Protein AF-0000000084722680 (afdb_homodimer)

Foldseek 3Di:
DFQQQPWDDFQQDIFRGQEEADADWPLAAAQQADDPVNLCLQLLLLLLPGREYEHHAAELDCQQALFNSTHHQVDLVNQARLLVSQVSSVVSNHAYEYEHFGAALNHQFHDVVVPGHHDDCPDVRGRAGEACDQDHQDNVDPGTHHHDDPVRLVVVLVSLQVSLLSCVSSPHQEYEYECEQQGHLVLQQKLVNHPDDDQSDDDNNNSNVSVLSSLLSNCVNHDLSGAYEYEYACEQLDPSIHHVVSVLVSLLSSVVSGHQEYEYDHHNNHPDHDQPADACSRLQSQQCSCVRSVHAYEYEGNPAALVSQSVSVVVPSHSHYHYHVNCVVPSSRVLVSCVVVVHDDDRPPVCVVVSD/DFQQQPWDDFQQDIFRGQEEADADWPLAAAQQADDPVNLCLQLLLLLLPGREYEHHAAELDCQQALFNSTHHQVDLVNQARLLVSQVSSVVSNHAYEYEHFGAALNHQFHDVVVPGHHDDCPDVRGRAGEACDQDHQDNVDPGTHHHDDPVRLVVVLVSLQVSLLSCVSSPHQEYEYECEQQGHLVLQQKLVNHPDDDQSDDDNNNSNVSVLSSLLSNCVNHDLSGAYEYEYACEQLDPSIHHVVSVLVSLLSSVVSGHQEYEYDHHNNHPDHDQPADACSRLQSQQCSCVRSVHAYEYEGNPAALVSQSVSVVVPSHSHYHYYVNCVVPSSRVLVSCVVVVHDDDRPPVCVVVSD

Structure (mmCIF, N/CA/C/O backbone):
data_AF-0000000084722680-model_v1
#
loop_
_entity.id
_entity.type
_entity.pdbx_description
1 polymer 'Putative FMN oxidoreductase'
#
loop_
_atom_site.group_PDB
_atom_site.id
_atom_site.type_symbol
_atom_site.label_atom_id
_atom_site.label_alt_id
_atom_site.label_comp_id
_atom_site.label_asym_id
_atom_site.label_entity_id
_atom_site.label_seq_id
_atom_site.pdbx_PDB_ins_code
_atom_site.Cartn_x
_atom_site.Cartn_y
_atom_site.Cartn_z
_atom_site.occupancy
_atom_site.B_iso_or_equiv
_atom_site.auth_seq_id
_atom_site.auth_comp_id
_atom_site.auth_asym_id
_atom_site.auth_atom_id
_atom_site.pdbx_PDB_model_num
ATOM 1 N N . MET A 1 1 ? 25.578 -12.172 7.234 1 81.75 1 MET A N 1
ATOM 2 C CA . MET A 1 1 ? 24.594 -11.531 6.371 1 81.75 1 MET A CA 1
ATOM 3 C C . MET A 1 1 ? 23.406 -12.453 6.137 1 81.75 1 MET A C 1
ATOM 5 O O . MET A 1 1 ? 23.578 -13.656 5.934 1 81.75 1 MET A O 1
ATOM 9 N N . SER A 1 2 ? 22.203 -12.031 6.348 1 95.06 2 SER A N 1
ATOM 10 C CA . SER A 1 2 ? 21 -12.836 6.18 1 95.06 2 SER A CA 1
ATOM 11 C C . SER A 1 2 ? 20.875 -13.375 4.754 1 95.06 2 SER A C 1
ATOM 13 O O . SER A 1 2 ? 21.094 -12.641 3.791 1 95.06 2 SER A O 1
ATOM 15 N N . LEU A 1 3 ? 20.75 -14.695 4.645 1 97.75 3 LEU A N 1
ATOM 16 C CA . LEU A 1 3 ? 20.562 -15.289 3.328 1 97.75 3 LEU A CA 1
ATOM 17 C C . LEU A 1 3 ? 19.25 -14.828 2.707 1 97.75 3 LEU A C 1
ATOM 19 O O . LEU A 1 3 ? 19.156 -14.625 1.493 1 97.75 3 LEU A O 1
ATOM 23 N N . LEU A 1 4 ? 18.281 -14.656 3.559 1 98.5 4 LEU A N 1
ATOM 24 C CA . LEU A 1 4 ? 16.984 -14.18 3.123 1 98.5 4 LEU A CA 1
ATOM 25 C C . LEU A 1 4 ? 17.109 -12.859 2.361 1 98.5 4 LEU A C 1
ATOM 27 O O . LEU A 1 4 ? 16.391 -12.625 1.393 1 98.5 4 LEU A O 1
ATOM 31 N N . PHE A 1 5 ? 18.094 -12.039 2.74 1 98.44 5 PHE A N 1
ATOM 32 C CA . PHE A 1 5 ? 18.25 -10.719 2.143 1 98.44 5 PHE A CA 1
ATOM 33 C C . PHE A 1 5 ? 19.453 -10.68 1.224 1 98.44 5 PHE A C 1
ATOM 35 O O . PHE A 1 5 ? 19.938 -9.602 0.871 1 98.44 5 PHE A O 1
ATOM 42 N N . SER A 1 6 ? 19.984 -11.812 0.848 1 98.19 6 SER A N 1
ATOM 43 C CA . SER A 1 6 ? 21.016 -11.891 -0.17 1 98.19 6 SER A CA 1
ATOM 44 C C . SER A 1 6 ? 20.422 -11.992 -1.568 1 98.19 6 SER A C 1
ATOM 46 O O . SER A 1 6 ? 19.328 -12.531 -1.741 1 98.19 6 SER A O 1
ATOM 48 N N . PRO A 1 7 ? 21.094 -11.422 -2.553 1 98.06 7 PRO A N 1
ATOM 49 C CA . PRO A 1 7 ? 20.562 -11.477 -3.918 1 98.06 7 PRO A CA 1
ATOM 50 C C . PRO A 1 7 ? 20.547 -12.898 -4.488 1 98.06 7 PRO A C 1
ATOM 52 O O . PRO A 1 7 ? 21.312 -13.758 -4.035 1 98.06 7 PRO A O 1
ATOM 55 N N . LEU A 1 8 ? 19.672 -13.188 -5.371 1 98.62 8 LEU A N 1
ATOM 56 C CA . LEU A 1 8 ? 19.594 -14.438 -6.125 1 98.62 8 LEU A CA 1
ATOM 57 C C . LEU A 1 8 ? 19.547 -14.164 -7.625 1 98.62 8 LEU A C 1
ATOM 59 O O . LEU A 1 8 ? 18.672 -13.445 -8.102 1 98.62 8 LEU A O 1
ATOM 63 N N . ARG A 1 9 ? 20.453 -14.664 -8.273 1 98.56 9 ARG A N 1
ATOM 64 C CA . ARG A 1 9 ? 20.484 -14.516 -9.727 1 98.56 9 ARG A CA 1
ATOM 65 C C . ARG A 1 9 ? 19.828 -15.719 -10.414 1 98.56 9 ARG A C 1
ATOM 67 O O . ARG A 1 9 ? 20.172 -16.859 -10.117 1 98.56 9 ARG A O 1
ATOM 74 N N . LEU A 1 10 ? 18.875 -15.539 -11.219 1 98.38 10 LEU A N 1
ATOM 75 C CA . LEU A 1 10 ? 18.25 -16.5 -12.109 1 98.38 10 LEU A CA 1
ATOM 76 C C . LEU A 1 10 ? 18.312 -16.031 -13.562 1 98.38 10 LEU A C 1
ATOM 78 O O . LEU A 1 10 ? 17.562 -15.148 -13.969 1 98.38 10 LEU A O 1
ATOM 82 N N . ARG A 1 11 ? 19.141 -16.688 -14.312 1 98 11 ARG A N 1
ATOM 83 C CA . ARG A 1 11 ? 19.484 -16.219 -15.656 1 98 11 ARG A CA 1
ATOM 84 C C . ARG A 1 11 ? 19.906 -14.75 -15.625 1 98 11 ARG A C 1
ATOM 86 O O . ARG A 1 11 ? 20.844 -14.391 -14.922 1 98 11 ARG A O 1
ATOM 93 N N . GLY A 1 12 ? 19.219 -13.906 -16.375 1 98.25 12 GLY A N 1
ATOM 94 C CA . GLY A 1 12 ? 19.578 -12.5 -16.469 1 98.25 12 GLY A CA 1
ATOM 95 C C . GLY A 1 12 ? 18.891 -11.633 -15.438 1 98.25 12 GLY A C 1
ATOM 96 O O . GLY A 1 12 ? 19.062 -10.414 -15.43 1 98.25 12 GLY A O 1
ATOM 97 N N . VAL A 1 13 ? 18.188 -12.211 -14.516 1 98.56 13 VAL A N 1
ATOM 98 C CA . VAL A 1 13 ? 17.438 -11.461 -13.508 1 98.56 13 VAL A CA 1
ATOM 99 C C . VAL A 1 13 ? 18.094 -11.648 -12.141 1 98.56 13 VAL A C 1
ATOM 101 O O . VAL A 1 13 ? 18.422 -12.766 -11.758 1 98.56 13 VAL A O 1
ATOM 104 N N . THR A 1 14 ? 18.312 -10.547 -11.461 1 98.69 14 THR A N 1
ATOM 105 C CA . THR A 1 14 ? 18.797 -10.602 -10.086 1 98.69 14 THR A CA 1
ATOM 106 C C . THR A 1 14 ? 17.734 -10.094 -9.117 1 98.69 14 THR A C 1
ATOM 108 O O . THR A 1 14 ? 17.281 -8.953 -9.234 1 98.69 14 THR A O 1
ATOM 111 N N . LEU A 1 15 ? 17.297 -10.945 -8.266 1 98.69 15 LEU A N 1
ATOM 112 C CA . LEU A 1 15 ? 16.438 -10.539 -7.168 1 98.69 15 LEU A CA 1
ATOM 113 C C . LEU A 1 15 ? 17.234 -9.914 -6.035 1 98.69 15 LEU A C 1
ATOM 115 O O . LEU A 1 15 ? 18.266 -10.453 -5.633 1 98.69 15 LEU A O 1
ATOM 119 N N . LYS A 1 16 ? 16.781 -8.789 -5.465 1 98.31 16 LYS A N 1
ATOM 120 C CA . LYS A 1 16 ? 17.531 -8.086 -4.426 1 98.31 16 LYS A CA 1
ATOM 121 C C . LYS A 1 16 ? 17.5 -8.859 -3.105 1 98.31 16 LYS A C 1
ATOM 123 O O . LYS A 1 16 ? 18.297 -8.602 -2.205 1 98.31 16 LYS A O 1
ATOM 128 N N . ASN A 1 17 ? 16.578 -9.719 -2.982 1 98.69 17 ASN A N 1
ATOM 129 C CA . ASN A 1 17 ? 16.453 -10.648 -1.862 1 98.69 17 ASN A CA 1
ATOM 130 C C . ASN A 1 17 ? 15.633 -11.875 -2.244 1 98.69 17 ASN A C 1
ATOM 132 O O . ASN A 1 17 ? 15.211 -12.016 -3.395 1 98.69 17 ASN A O 1
ATOM 136 N N . ARG A 1 18 ? 15.414 -12.781 -1.353 1 98.88 18 ARG A N 1
ATOM 137 C CA . ARG A 1 18 ? 14.844 -14.094 -1.663 1 98.88 18 ARG A CA 1
ATOM 138 C C . ARG A 1 18 ? 13.414 -14.203 -1.14 1 98.88 18 ARG A C 1
ATOM 140 O O . ARG A 1 18 ? 12.953 -15.297 -0.811 1 98.88 18 ARG A O 1
ATOM 147 N N . ILE A 1 19 ? 12.789 -13.031 -0.988 1 98.88 19 ILE A N 1
ATOM 148 C CA . ILE A 1 19 ? 11.406 -12.922 -0.552 1 98.88 19 ILE A CA 1
ATOM 149 C C . ILE A 1 19 ? 10.5 -12.688 -1.76 1 98.88 19 ILE A C 1
ATOM 151 O O . ILE A 1 19 ? 10.625 -11.664 -2.445 1 98.88 19 ILE A O 1
ATOM 155 N N . VAL A 1 20 ? 9.57 -13.602 -1.979 1 98.94 20 VAL A N 1
ATOM 156 C CA . VAL A 1 20 ? 8.688 -13.531 -3.141 1 98.94 20 VAL A CA 1
ATOM 157 C C . VAL A 1 20 ? 7.238 -13.406 -2.684 1 98.94 20 VAL A C 1
ATOM 159 O O . VAL A 1 20 ? 6.793 -14.148 -1.803 1 98.94 20 VAL A O 1
ATOM 162 N N . VAL A 1 21 ? 6.547 -12.406 -3.232 1 98.88 21 VAL A N 1
ATOM 163 C CA . VAL A 1 21 ? 5.105 -12.328 -3.037 1 98.88 21 VAL A CA 1
ATOM 164 C C . VAL A 1 21 ? 4.41 -13.367 -3.912 1 98.88 21 VAL A C 1
ATOM 166 O O . VAL A 1 21 ? 4.531 -13.336 -5.141 1 98.88 21 VAL A O 1
ATOM 169 N N . SER A 1 22 ? 3.727 -14.289 -3.244 1 98.5 22 SER A N 1
ATOM 170 C CA . SER A 1 22 ? 3.01 -15.344 -3.961 1 98.5 22 SER A CA 1
ATOM 171 C C . SER A 1 22 ? 1.842 -14.773 -4.758 1 98.5 22 SER A C 1
ATOM 173 O O . SER A 1 22 ? 1.263 -13.75 -4.375 1 98.5 22 SER A O 1
ATOM 175 N N . PRO A 1 23 ? 1.562 -15.352 -5.965 1 98.19 23 PRO A N 1
ATOM 176 C CA . PRO A 1 23 ? 0.325 -14.945 -6.637 1 98.19 23 PRO A CA 1
ATOM 177 C C . PRO A 1 23 ? -0.917 -15.188 -5.781 1 98.19 23 PRO A C 1
ATOM 179 O O . PRO A 1 23 ? -1.089 -16.281 -5.227 1 98.19 23 PRO A O 1
ATOM 182 N N . MET A 1 24 ? -1.727 -14.203 -5.586 1 97.12 24 MET A N 1
ATOM 183 C CA . MET A 1 24 ? -2.939 -14.258 -4.773 1 97.12 24 MET A CA 1
ATOM 184 C C . MET A 1 24 ? -4.121 -13.641 -5.52 1 97.12 24 MET A C 1
ATOM 186 O O . MET A 1 24 ? -4.18 -12.43 -5.699 1 97.12 24 MET A O 1
ATOM 190 N N . CYS A 1 25 ? -5 -14.477 -5.883 1 97.5 25 CYS A N 1
ATOM 191 C CA . CYS A 1 25 ? -6.16 -13.953 -6.602 1 97.5 25 CYS A CA 1
ATOM 192 C C . CYS A 1 25 ? -6.895 -12.914 -5.766 1 97.5 25 CYS A C 1
ATOM 194 O O . CYS A 1 25 ? -7.223 -13.156 -4.605 1 97.5 25 CYS A O 1
ATOM 196 N N . GLN A 1 26 ? -7.164 -11.797 -6.375 1 97.62 26 GLN A N 1
ATOM 197 C CA . GLN A 1 26 ? -7.812 -10.688 -5.68 1 97.62 26 GLN A CA 1
ATOM 198 C C . GLN A 1 26 ? -9.281 -10.578 -6.074 1 97.62 26 GLN A C 1
ATOM 200 O O . GLN A 1 26 ? -10.047 -9.867 -5.418 1 97.62 26 GLN A O 1
ATOM 205 N N . TYR A 1 27 ? -9.68 -11.195 -7.191 1 98.12 27 TYR A N 1
ATOM 206 C CA . TYR A 1 27 ? -11.055 -11.18 -7.672 1 98.12 27 TYR A CA 1
ATOM 207 C C . TYR A 1 27 ? -11.578 -9.75 -7.777 1 98.12 27 TYR A C 1
ATOM 209 O O . TYR A 1 27 ? -12.664 -9.445 -7.277 1 98.12 27 TYR A O 1
ATOM 217 N N . SER A 1 28 ? -10.82 -8.906 -8.422 1 98.31 28 SER A N 1
ATOM 218 C CA . SER A 1 28 ? -11.141 -7.48 -8.438 1 98.31 28 SER A CA 1
ATOM 219 C C . SER A 1 28 ? -11.109 -6.93 -9.859 1 98.31 28 SER A C 1
ATOM 221 O O . SER A 1 28 ? -11.078 -5.711 -10.055 1 98.31 28 SER A O 1
ATOM 223 N N . SER A 1 29 ? -11.094 -7.812 -10.867 1 98.25 29 SER A N 1
ATOM 224 C CA . SER A 1 29 ? -10.984 -7.383 -12.258 1 98.25 29 SER A CA 1
ATOM 225 C C . SER A 1 29 ? -12.352 -7.352 -12.93 1 98.25 29 SER A C 1
ATOM 227 O O . SER A 1 29 ? -13.297 -7.996 -12.469 1 98.25 29 SER A O 1
ATOM 229 N N . GLU A 1 30 ? -12.477 -6.527 -13.953 1 97.81 30 GLU A N 1
ATOM 230 C CA . GLU A 1 30 ? -13.539 -6.57 -14.953 1 97.81 30 GLU A CA 1
ATOM 231 C C . GLU A 1 30 ? -12.992 -6.977 -16.312 1 97.81 30 GLU A C 1
ATOM 233 O O . GLU A 1 30 ? -12.133 -6.289 -16.875 1 97.81 30 GLU A O 1
ATOM 238 N N . ASP A 1 31 ? -13.422 -8.086 -16.781 1 97.81 31 ASP A N 1
ATOM 239 C CA . ASP A 1 31 ? -13 -8.602 -18.078 1 97.81 31 ASP A CA 1
ATOM 240 C C . ASP A 1 31 ? -11.484 -8.773 -18.141 1 97.81 31 ASP A C 1
ATOM 242 O O . ASP A 1 31 ? -10.859 -8.469 -19.156 1 97.81 31 ASP A O 1
ATOM 246 N N . GLY A 1 32 ? -10.914 -9.148 -17.031 1 98.5 32 GLY A N 1
ATOM 247 C CA . GLY A 1 32 ? -9.508 -9.508 -16.984 1 98.5 32 GLY A CA 1
ATOM 248 C C . GLY A 1 32 ? -8.586 -8.32 -16.812 1 98.5 32 GLY A C 1
ATOM 249 O O . GLY A 1 32 ? -7.363 -8.477 -16.734 1 98.5 32 GLY A O 1
ATOM 250 N N . PHE A 1 33 ? -9.125 -7.074 -16.672 1 98.81 33 PHE A N 1
ATOM 251 C CA . PHE A 1 33 ? -8.289 -5.879 -16.641 1 98.81 33 PHE A CA 1
ATOM 252 C C . PHE A 1 33 ? -7.766 -5.621 -15.234 1 98.81 33 PHE A C 1
ATOM 254 O O . PHE A 1 33 ? -8.5 -5.789 -14.258 1 98.81 33 PHE A O 1
ATOM 261 N N . ALA A 1 34 ? -6.465 -5.27 -15.203 1 98.69 34 ALA A N 1
ATOM 262 C CA . ALA A 1 34 ? -5.938 -4.699 -13.969 1 98.69 34 ALA A CA 1
ATOM 263 C C . ALA A 1 34 ? -6.48 -3.293 -13.734 1 98.69 34 ALA A C 1
ATOM 265 O O . ALA A 1 34 ? -6.82 -2.586 -14.68 1 98.69 34 ALA A O 1
ATOM 266 N N . ASN A 1 35 ? -6.598 -2.891 -12.469 1 98.31 35 ASN A N 1
ATOM 267 C CA . ASN A 1 35 ? -7.145 -1.582 -12.125 1 98.31 35 ASN A CA 1
ATOM 268 C C . ASN A 1 35 ? -6.434 -0.978 -10.922 1 98.31 35 ASN A C 1
ATOM 270 O O . ASN A 1 35 ? -5.328 -1.391 -10.57 1 98.31 35 ASN A O 1
ATOM 274 N N . ASP A 1 36 ? -7.027 0.02 -10.266 1 98.44 36 ASP A N 1
ATOM 275 C CA . ASP A 1 36 ? -6.414 0.79 -9.188 1 98.44 36 ASP A CA 1
ATOM 276 C C . ASP A 1 36 ? -6.18 -0.082 -7.957 1 98.44 36 ASP A C 1
ATOM 278 O O . ASP A 1 36 ? -5.207 0.116 -7.227 1 98.44 36 ASP A O 1
ATOM 282 N N . TRP A 1 37 ? -7.066 -1.07 -7.734 1 98.62 37 TRP A N 1
ATOM 283 C CA . TRP A 1 37 ? -6.852 -1.997 -6.629 1 98.62 37 TRP A CA 1
ATOM 284 C C . TRP A 1 37 ? -5.523 -2.73 -6.789 1 98.62 37 TRP A C 1
ATOM 286 O O . TRP A 1 37 ? -4.719 -2.785 -5.852 1 98.62 37 TRP A O 1
ATOM 296 N N . HIS A 1 38 ? -5.348 -3.217 -8 1 98.81 38 HIS A N 1
ATOM 297 C CA . HIS A 1 38 ? -4.129 -3.977 -8.258 1 98.81 38 HIS A CA 1
ATOM 298 C C . HIS A 1 38 ? -2.891 -3.104 -8.086 1 98.81 38 HIS A C 1
ATOM 300 O O . HIS A 1 38 ? -1.877 -3.553 -7.551 1 98.81 38 HIS A O 1
ATOM 306 N N . PHE A 1 39 ? -3.006 -1.867 -8.555 1 98.69 39 PHE A N 1
ATOM 307 C CA . PHE A 1 39 ? -1.883 -0.94 -8.484 1 98.69 39 PHE A CA 1
ATOM 308 C C . PHE A 1 39 ? -1.447 -0.728 -7.039 1 98.69 39 PHE A C 1
ATOM 310 O O . PHE A 1 39 ? -0.262 -0.843 -6.719 1 98.69 39 PHE A O 1
ATOM 317 N N . VAL A 1 40 ? -2.393 -0.468 -6.129 1 98.81 40 VAL A N 1
ATOM 318 C CA . VAL A 1 40 ? -2.088 -0.205 -4.723 1 98.81 40 VAL A CA 1
ATOM 319 C C . VAL A 1 40 ? -1.641 -1.495 -4.043 1 98.81 40 VAL A C 1
ATOM 321 O O . VAL A 1 40 ? -0.644 -1.507 -3.316 1 98.81 40 VAL A O 1
ATOM 324 N N . HIS A 1 41 ? -2.381 -2.592 -4.297 1 98.69 41 HIS A N 1
ATOM 325 C CA . HIS A 1 41 ? -2.111 -3.893 -3.699 1 98.69 41 HIS A CA 1
ATOM 326 C C . HIS A 1 41 ? -0.681 -4.344 -3.979 1 98.69 41 HIS A C 1
ATOM 328 O O . HIS A 1 41 ? 0.068 -4.66 -3.053 1 98.69 41 HIS A O 1
ATOM 334 N N . LEU A 1 42 ? -0.294 -4.305 -5.211 1 98.88 42 LEU A N 1
ATOM 335 C CA . LEU A 1 42 ? 1.021 -4.785 -5.625 1 98.88 42 LEU A CA 1
ATOM 336 C C . LEU A 1 42 ? 2.096 -3.742 -5.336 1 98.88 42 LEU A C 1
ATOM 338 O O . LEU A 1 42 ? 3.189 -4.082 -4.883 1 98.88 42 LEU A O 1
ATOM 342 N N . GLY A 1 43 ? 1.785 -2.514 -5.586 1 98.81 43 GLY A N 1
ATOM 343 C CA . GLY A 1 43 ? 2.746 -1.448 -5.348 1 98.81 43 GLY A CA 1
ATOM 344 C C . GLY A 1 43 ? 3.207 -1.37 -3.906 1 98.81 43 GLY A C 1
ATOM 345 O O . GLY A 1 43 ? 4.383 -1.121 -3.639 1 98.81 43 GLY A O 1
ATOM 346 N N . SER A 1 44 ? 2.277 -1.535 -2.99 1 98.75 44 SER A N 1
ATOM 347 C CA . SER A 1 44 ? 2.602 -1.453 -1.57 1 98.75 44 SER A CA 1
ATOM 348 C C . SER A 1 44 ? 3.627 -2.512 -1.177 1 98.75 44 SER A C 1
ATOM 350 O O . SER A 1 44 ? 4.504 -2.256 -0.346 1 98.75 44 SER A O 1
ATOM 352 N N . ARG A 1 45 ? 3.549 -3.678 -1.739 1 98.81 45 ARG A N 1
ATOM 353 C CA . ARG A 1 45 ? 4.473 -4.758 -1.412 1 98.81 45 ARG A CA 1
ATOM 354 C C . ARG A 1 45 ? 5.844 -4.516 -2.029 1 98.81 45 ARG A C 1
ATOM 356 O O . ARG A 1 45 ? 6.867 -4.902 -1.459 1 98.81 45 ARG A O 1
ATOM 363 N N . ALA A 1 46 ? 5.855 -3.836 -3.193 1 98.81 46 ALA A N 1
ATOM 364 C CA . ALA A 1 46 ? 7.133 -3.414 -3.766 1 98.81 46 ALA A CA 1
ATOM 365 C C . ALA A 1 46 ? 7.82 -2.383 -2.875 1 98.81 46 ALA A C 1
ATOM 367 O O . ALA A 1 46 ? 9.008 -2.502 -2.58 1 98.81 46 ALA A O 1
ATOM 368 N N . VAL A 1 47 ? 7.039 -1.408 -2.395 1 98.62 47 VAL A N 1
ATOM 369 C CA . VAL A 1 47 ? 7.547 -0.396 -1.474 1 98.62 47 VAL A CA 1
ATOM 370 C C . VAL A 1 47 ? 8.055 -1.064 -0.199 1 98.62 47 VAL A C 1
ATOM 372 O O . VAL A 1 47 ? 9.062 -0.633 0.377 1 98.62 47 VAL A O 1
ATOM 375 N N . GLY A 1 48 ? 7.418 -2.139 0.179 1 98.25 48 GLY A N 1
ATOM 376 C CA . GLY A 1 48 ? 7.758 -2.863 1.394 1 98.25 48 GLY A CA 1
ATOM 377 C C . GLY A 1 48 ? 9.039 -3.672 1.268 1 98.25 48 GLY A C 1
ATOM 378 O O . GLY A 1 48 ? 9.531 -4.211 2.256 1 98.25 48 GLY A O 1
ATOM 379 N N . GLY A 1 49 ? 9.516 -3.898 0.009 1 98.31 49 GLY A N 1
ATOM 380 C CA . GLY A 1 49 ? 10.867 -4.422 -0.102 1 98.31 49 GLY A CA 1
ATOM 381 C C . GLY A 1 49 ? 10.914 -5.82 -0.684 1 98.31 49 GLY A C 1
ATOM 382 O O . GLY A 1 49 ? 11.977 -6.445 -0.72 1 98.31 49 GLY A O 1
ATOM 383 N N . ALA A 1 50 ? 9.844 -6.344 -1.178 1 98.69 50 ALA A N 1
ATOM 384 C CA . ALA A 1 50 ? 9.852 -7.68 -1.765 1 98.69 50 ALA A CA 1
ATOM 385 C C . ALA A 1 50 ? 10.812 -7.758 -2.949 1 98.69 50 ALA A C 1
ATOM 387 O O . ALA A 1 50 ? 10.938 -6.797 -3.711 1 98.69 50 ALA A O 1
ATOM 388 N N . GLY A 1 51 ? 11.484 -8.922 -3.08 1 98.75 51 GLY A N 1
ATOM 389 C CA . GLY A 1 51 ? 12.398 -9.094 -4.195 1 98.75 51 GLY A CA 1
ATOM 390 C C . GLY A 1 51 ? 11.695 -9.391 -5.508 1 98.75 51 GLY A C 1
ATOM 391 O O . GLY A 1 51 ? 12.07 -8.844 -6.551 1 98.75 51 GLY A O 1
ATOM 392 N N . LEU A 1 52 ? 10.711 -10.227 -5.43 1 98.94 52 LEU A N 1
ATOM 393 C CA . LEU A 1 52 ? 9.898 -10.641 -6.57 1 98.94 52 LEU A CA 1
ATOM 394 C C . LEU A 1 52 ? 8.414 -10.609 -6.223 1 98.94 52 LEU A C 1
ATOM 396 O O . LEU A 1 52 ? 8.023 -11.055 -5.141 1 98.94 52 LEU A O 1
ATOM 400 N N . ILE A 1 53 ? 7.672 -10 -7.066 1 98.94 53 ILE A N 1
ATOM 401 C CA . ILE A 1 53 ? 6.223 -9.992 -6.914 1 98.94 53 ILE A CA 1
ATOM 402 C C . ILE A 1 53 ? 5.57 -10.688 -8.109 1 98.94 53 ILE A C 1
ATOM 404 O O . ILE A 1 53 ? 5.645 -10.203 -9.234 1 98.94 53 ILE A O 1
ATOM 408 N N . ILE A 1 54 ? 4.945 -11.82 -7.812 1 98.94 54 ILE A N 1
ATOM 409 C CA . ILE A 1 54 ? 4.25 -12.539 -8.875 1 98.94 54 ILE A CA 1
ATOM 410 C C . ILE A 1 54 ? 2.764 -12.18 -8.844 1 98.94 54 ILE A C 1
ATOM 412 O O . ILE A 1 54 ? 2.064 -12.484 -7.875 1 98.94 54 ILE A O 1
ATOM 416 N N . LEU A 1 55 ? 2.322 -11.492 -9.898 1 98.69 55 LEU A N 1
ATOM 417 C CA . LEU A 1 55 ? 0.902 -11.172 -10 1 98.69 55 LEU A CA 1
ATOM 418 C C . LEU A 1 55 ? 0.059 -12.445 -10 1 98.69 55 LEU A C 1
ATOM 420 O O . LEU A 1 55 ? 0.519 -13.5 -10.453 1 98.69 55 LEU A O 1
ATOM 424 N N . GLU A 1 56 ? -1.118 -12.328 -9.539 1 97.88 56 GLU A N 1
ATOM 425 C CA . GLU A 1 56 ? -2.078 -13.406 -9.32 1 97.88 56 GLU A CA 1
ATOM 426 C C . GLU A 1 56 ? -2.326 -14.195 -10.609 1 97.88 56 GLU A C 1
ATOM 428 O O . GLU A 1 56 ? -1.854 -13.805 -11.68 1 97.88 56 GLU A O 1
ATOM 433 N N . ALA A 1 57 ? -2.961 -15.375 -10.375 1 98.44 57 ALA A N 1
ATOM 434 C CA . ALA A 1 57 ? -3.309 -16.219 -11.508 1 98.44 57 ALA A CA 1
ATOM 435 C C . ALA A 1 57 ? -4.023 -15.43 -12.594 1 98.44 57 ALA A C 1
ATOM 437 O O . ALA A 1 57 ? -5.191 -15.07 -12.445 1 98.44 57 ALA A O 1
ATOM 438 N N . SER A 1 58 ? -3.307 -15.188 -13.656 1 98.88 58 SER A N 1
ATOM 439 C CA . SER A 1 58 ? -3.836 -14.453 -14.797 1 98.88 58 SER A CA 1
ATOM 440 C C . SER A 1 58 ? -4.238 -15.398 -15.922 1 98.88 58 SER A C 1
ATOM 442 O O . SER A 1 58 ? -3.396 -16.109 -16.484 1 98.88 58 SER A O 1
ATOM 444 N N . ALA A 1 59 ? -5.473 -15.352 -16.234 1 98.94 59 ALA A N 1
ATOM 445 C CA . ALA A 1 59 ? -6.027 -16.328 -17.188 1 98.94 59 ALA A CA 1
ATOM 446 C C . ALA A 1 59 ? -5.488 -16.094 -18.594 1 98.94 59 ALA A C 1
ATOM 448 O O . ALA A 1 59 ? -5.469 -14.953 -19.062 1 98.94 59 ALA A O 1
ATOM 449 N N . VAL A 1 60 ? -5.125 -17.109 -19.281 1 98.94 60 VAL A N 1
ATOM 450 C CA . VAL A 1 60 ? -4.578 -17 -20.625 1 98.94 60 VAL A CA 1
ATOM 451 C C . VAL A 1 60 ? -5.711 -17.062 -21.656 1 98.94 60 VAL A C 1
ATOM 453 O O . VAL A 1 60 ? -5.508 -16.734 -22.828 1 98.94 60 VAL A O 1
ATOM 456 N N . GLU A 1 61 ? -6.84 -17.484 -21.219 1 98.81 61 GLU A N 1
ATOM 457 C CA . GLU A 1 61 ? -8.109 -17.422 -21.938 1 98.81 61 GLU A CA 1
ATOM 458 C C . GLU A 1 61 ? -9.227 -16.891 -21.047 1 98.81 61 GLU A C 1
ATOM 460 O O . GLU A 1 61 ? -9.203 -17.094 -19.828 1 98.81 61 GLU A O 1
ATOM 465 N N . ALA A 1 62 ? -10.219 -16.281 -21.703 1 98.5 62 ALA A N 1
ATOM 466 C CA . ALA A 1 62 ? -11.344 -15.773 -20.922 1 98.5 62 ALA A CA 1
ATOM 467 C C . ALA A 1 62 ? -12.023 -16.891 -20.141 1 98.5 62 ALA A C 1
ATOM 469 O O . ALA A 1 62 ? -12.359 -16.719 -18.969 1 98.5 62 ALA A O 1
ATOM 470 N N . ILE A 1 63 ? -12.164 -18.016 -20.719 1 98.19 63 ILE A N 1
ATOM 471 C CA . ILE A 1 63 ? -12.906 -19.109 -20.094 1 98.19 63 ILE A CA 1
ATOM 472 C C . ILE A 1 63 ? -12.023 -19.797 -19.047 1 98.19 63 ILE A C 1
ATOM 474 O O . ILE A 1 63 ? -12.484 -20.672 -18.312 1 98.19 63 ILE A O 1
ATOM 478 N N . GLY A 1 64 ? -10.695 -19.469 -19 1 98.62 64 GLY A N 1
ATOM 479 C CA . GLY A 1 64 ? -9.766 -20.062 -18.047 1 98.62 64 GLY A CA 1
ATOM 480 C C . GLY A 1 64 ? -9.773 -19.391 -16.688 1 98.62 64 GLY A C 1
ATOM 481 O O . GLY A 1 64 ? -9.047 -19.781 -15.789 1 98.62 64 GLY A O 1
ATOM 482 N N . ARG A 1 65 ? -10.594 -18.359 -16.547 1 98.62 65 ARG A N 1
ATOM 483 C CA . ARG A 1 65 ? -10.719 -17.656 -15.281 1 98.62 65 ARG A CA 1
ATOM 484 C C . ARG A 1 65 ? -11.438 -18.516 -14.242 1 98.62 65 ARG A C 1
ATOM 486 O O . ARG A 1 65 ? -12.383 -19.234 -14.57 1 98.62 65 ARG A O 1
ATOM 493 N N . ILE A 1 66 ? -10.977 -18.406 -12.984 1 98.31 66 ILE A N 1
ATOM 494 C CA . ILE A 1 66 ? -11.672 -19.062 -11.883 1 98.31 66 ILE A CA 1
ATOM 495 C C . ILE A 1 66 ? -13.055 -18.422 -11.695 1 98.31 66 ILE A C 1
ATOM 497 O O . ILE A 1 66 ? -14.062 -19.141 -11.617 1 98.31 66 ILE A O 1
ATOM 501 N N . THR A 1 67 ? -13.078 -17.109 -11.578 1 98.12 67 THR A N 1
ATOM 502 C CA . THR A 1 67 ? -14.273 -16.281 -11.461 1 98.12 67 THR A CA 1
ATOM 503 C C . THR A 1 67 ? -14.297 -15.203 -12.531 1 98.12 67 THR A C 1
ATOM 505 O O . THR A 1 67 ? -13.266 -14.883 -13.125 1 98.12 67 THR A O 1
ATOM 508 N N . PRO A 1 68 ? -15.469 -14.586 -12.773 1 97.75 68 PRO A N 1
ATOM 509 C CA . PRO A 1 68 ? -15.523 -13.492 -13.742 1 97.75 68 PRO A CA 1
ATOM 510 C C . PRO A 1 68 ? -14.672 -12.289 -13.328 1 97.75 68 PRO A C 1
ATOM 512 O O . PRO A 1 68 ? -14.43 -11.391 -14.133 1 97.75 68 PRO A O 1
ATOM 515 N N . GLN A 1 69 ? -14.18 -12.312 -12.117 1 98.25 69 GLN A N 1
ATOM 516 C CA . GLN A 1 69 ? -13.477 -11.148 -11.594 1 98.25 69 GLN A CA 1
ATOM 517 C C . GLN A 1 69 ? -11.969 -11.391 -11.539 1 98.25 69 GLN A C 1
ATOM 519 O O . GLN A 1 69 ? -11.234 -10.648 -10.891 1 98.25 69 GLN A O 1
ATOM 524 N N . ASP A 1 70 ? -11.523 -12.438 -12.242 1 98.56 70 ASP A N 1
ATOM 525 C CA . ASP A 1 70 ? -10.094 -12.766 -12.25 1 98.56 70 ASP A CA 1
ATOM 526 C C . ASP A 1 70 ? -9.336 -11.891 -13.242 1 98.56 70 ASP A C 1
ATOM 528 O O . ASP A 1 70 ? -9.898 -11.453 -14.25 1 98.56 70 ASP A O 1
ATOM 532 N N . LEU A 1 71 ? -8.102 -11.672 -12.906 1 98.75 71 LEU A N 1
ATOM 533 C CA . LEU A 1 71 ? -7.172 -11.047 -13.836 1 98.75 71 LEU A CA 1
ATOM 534 C C . LEU A 1 71 ? -6.969 -11.914 -15.07 1 98.75 71 LEU A C 1
ATOM 536 O O . LEU A 1 71 ? -7.016 -13.141 -14.984 1 98.75 71 LEU A O 1
ATOM 540 N N . GLY A 1 72 ? -6.805 -11.25 -16.219 1 98.75 72 GLY A N 1
ATOM 541 C CA . GLY A 1 72 ? -6.516 -11.938 -17.469 1 98.75 72 GLY A CA 1
ATOM 542 C C . GLY A 1 72 ? -5.336 -11.352 -18.219 1 98.75 72 GLY A C 1
ATOM 543 O O . GLY A 1 72 ? -4.922 -10.227 -17.953 1 98.75 72 GLY A O 1
ATOM 544 N N . ILE A 1 73 ? -4.812 -12.102 -19.078 1 98.88 73 ILE A N 1
ATOM 545 C CA . ILE A 1 73 ? -3.771 -11.68 -20 1 98.88 73 ILE A CA 1
ATOM 546 C C . ILE A 1 73 ? -3.992 -12.352 -21.359 1 98.88 73 ILE A C 1
ATOM 548 O O . ILE A 1 73 ? -3.051 -12.867 -21.969 1 98.88 73 ILE A O 1
ATOM 552 N N . TYR A 1 74 ? -5.227 -12.312 -21.828 1 98.75 74 TYR A N 1
ATOM 553 C CA . TYR A 1 74 ? -5.625 -13.008 -23.047 1 98.75 74 TYR A CA 1
ATOM 554 C C . TYR A 1 74 ? -5.996 -12.016 -24.141 1 98.75 74 TYR A C 1
ATOM 556 O O . TYR A 1 74 ? -6.328 -12.414 -25.266 1 98.75 74 TYR A O 1
ATOM 564 N N . LYS A 1 75 ? -5.934 -10.742 -23.844 1 98.31 75 LYS A N 1
ATOM 565 C CA . LYS A 1 75 ? -6.137 -9.664 -24.812 1 98.31 75 LYS A CA 1
ATOM 566 C C . LYS A 1 75 ? -4.938 -8.727 -24.844 1 98.31 75 LYS A C 1
ATOM 568 O O . LYS A 1 75 ? -4.316 -8.461 -23.812 1 98.31 75 LYS A O 1
ATOM 573 N N . ASP A 1 76 ? -4.75 -8.188 -26.062 1 98.75 76 ASP A N 1
ATOM 574 C CA . ASP A 1 76 ? -3.678 -7.199 -26.156 1 98.75 76 ASP A CA 1
ATOM 575 C C . ASP A 1 76 ? -3.955 -5.992 -25.266 1 98.75 76 ASP A C 1
ATOM 577 O O . ASP A 1 76 ? -3.027 -5.391 -24.734 1 98.75 76 ASP A O 1
ATOM 581 N N . GLU A 1 77 ? -5.227 -5.703 -25.109 1 98.75 77 GLU A N 1
ATOM 582 C CA . GLU A 1 77 ? -5.645 -4.543 -24.328 1 98.75 77 GLU A CA 1
ATOM 583 C C . GLU A 1 77 ? -5.301 -4.719 -22.844 1 98.75 77 GLU A C 1
ATOM 585 O O . GLU A 1 77 ? -5.289 -3.746 -22.094 1 98.75 77 GLU A O 1
ATOM 590 N N . HIS A 1 78 ? -5.047 -5.922 -22.391 1 98.81 78 HIS A N 1
ATOM 591 C CA . HIS A 1 78 ? -4.68 -6.176 -21 1 98.81 78 HIS A CA 1
ATOM 592 C C . HIS A 1 78 ? -3.271 -5.672 -20.703 1 98.81 78 HIS A C 1
ATOM 594 O O . HIS A 1 78 ? -2.904 -5.496 -19.547 1 98.81 78 HIS A O 1
ATOM 600 N N . VAL A 1 79 ? -2.469 -5.371 -21.703 1 98.88 79 VAL A N 1
ATOM 601 C CA . VAL A 1 79 ? -1.038 -5.121 -21.562 1 98.88 79 VAL A CA 1
ATOM 602 C C . VAL A 1 79 ? -0.815 -3.764 -20.891 1 98.88 79 VAL A C 1
ATOM 604 O O . VAL A 1 79 ? -0.06 -3.656 -19.922 1 98.88 79 VAL A O 1
ATOM 607 N N . GLU A 1 80 ? -1.47 -2.773 -21.312 1 98.69 80 GLU A N 1
ATOM 608 C CA . GLU A 1 80 ? -1.164 -1.405 -20.906 1 98.69 80 GLU A CA 1
ATOM 609 C C . GLU A 1 80 ? -1.401 -1.207 -19.406 1 98.69 80 GLU A C 1
ATOM 611 O O . GLU A 1 80 ? -0.531 -0.701 -18.688 1 98.69 80 GLU A O 1
ATOM 616 N N . PRO A 1 81 ? -2.586 -1.642 -18.875 1 98.56 81 PRO A N 1
ATOM 617 C CA . PRO A 1 81 ? -2.771 -1.484 -17.422 1 98.56 81 PRO A CA 1
ATOM 618 C C . PRO A 1 81 ? -1.743 -2.264 -16.609 1 98.56 81 PRO A C 1
ATOM 620 O O . PRO A 1 81 ? -1.307 -1.799 -15.555 1 98.56 81 PRO A O 1
ATOM 623 N N . LEU A 1 82 ? -1.336 -3.379 -17.109 1 98.88 82 LEU A N 1
ATOM 624 C CA . LEU A 1 82 ? -0.318 -4.176 -16.438 1 98.88 82 LEU A CA 1
ATOM 625 C C . LEU A 1 82 ? 1.043 -3.49 -16.5 1 98.88 82 LEU A C 1
ATOM 627 O O . LEU A 1 82 ? 1.799 -3.502 -15.523 1 98.88 82 LEU A O 1
ATOM 631 N N . ALA A 1 83 ? 1.347 -2.875 -17.625 1 98.94 83 ALA A N 1
ATOM 632 C CA . ALA A 1 83 ? 2.633 -2.213 -17.844 1 98.94 83 ALA A CA 1
ATOM 633 C C . ALA A 1 83 ? 2.842 -1.094 -16.828 1 98.94 83 ALA A C 1
ATOM 635 O O . ALA A 1 83 ? 3.955 -0.887 -16.344 1 98.94 83 ALA A O 1
ATOM 636 N N . ARG A 1 84 ? 1.81 -0.369 -16.516 1 98.56 84 ARG A N 1
ATOM 637 C CA . ARG A 1 84 ? 1.895 0.702 -15.523 1 98.56 84 ARG A CA 1
ATOM 638 C C . ARG A 1 84 ? 2.281 0.155 -14.156 1 98.56 84 ARG A C 1
ATOM 640 O O . ARG A 1 84 ? 3.146 0.715 -13.477 1 98.56 84 ARG A O 1
ATOM 647 N N . ILE A 1 85 ? 1.636 -0.919 -13.797 1 98.88 85 ILE A N 1
ATOM 648 C CA . ILE A 1 85 ? 1.925 -1.551 -12.508 1 98.88 85 ILE A CA 1
ATOM 649 C C . ILE A 1 85 ? 3.365 -2.057 -12.5 1 98.88 85 ILE A C 1
ATOM 651 O O . ILE A 1 85 ? 4.113 -1.792 -11.555 1 98.88 85 ILE A O 1
ATOM 655 N N . VAL A 1 86 ? 3.764 -2.705 -13.562 1 98.94 86 VAL A N 1
ATOM 656 C CA . VAL A 1 86 ? 5.09 -3.309 -13.68 1 98.94 86 VAL A CA 1
ATOM 657 C C . VAL A 1 86 ? 6.16 -2.225 -13.578 1 98.94 86 VAL A C 1
ATOM 659 O O . VAL A 1 86 ? 7.156 -2.393 -12.867 1 98.94 86 VAL A O 1
ATOM 662 N N . LYS A 1 87 ? 5.965 -1.147 -14.273 1 98.88 87 LYS A N 1
ATOM 663 C CA . LYS A 1 87 ? 6.906 -0.033 -14.219 1 98.88 87 LYS A CA 1
ATOM 664 C C . LYS A 1 87 ? 7.117 0.447 -12.789 1 98.88 87 LYS A C 1
ATOM 666 O O . LYS A 1 87 ? 8.258 0.642 -12.359 1 98.88 87 LYS A O 1
ATOM 671 N N . PHE A 1 88 ? 6.059 0.625 -12.047 1 98.81 88 PHE A N 1
ATOM 672 C CA . PHE A 1 88 ? 6.156 1.093 -10.672 1 98.81 88 PHE A CA 1
ATOM 673 C C . PHE A 1 88 ? 6.895 0.081 -9.805 1 98.81 88 PHE A C 1
ATOM 675 O O . PHE A 1 88 ? 7.727 0.456 -8.977 1 98.81 88 PHE A O 1
ATOM 682 N N . LEU A 1 89 ? 6.562 -1.222 -9.953 1 98.94 89 LEU A N 1
ATOM 683 C CA . LEU A 1 89 ? 7.234 -2.256 -9.172 1 98.94 89 LEU A CA 1
ATOM 684 C C . LEU A 1 89 ? 8.742 -2.207 -9.391 1 98.94 89 LEU A C 1
ATOM 686 O O . LEU A 1 89 ? 9.516 -2.246 -8.43 1 98.94 89 LEU A O 1
ATOM 690 N N . HIS A 1 90 ? 9.141 -2.064 -10.641 1 98.81 90 HIS A N 1
ATOM 691 C CA . HIS A 1 90 ? 10.562 -2.021 -10.969 1 98.81 90 HIS A CA 1
ATOM 692 C C . HIS A 1 90 ? 11.227 -0.774 -10.398 1 98.81 90 HIS A C 1
ATOM 694 O O . HIS A 1 90 ? 12.367 -0.83 -9.93 1 98.81 90 HIS A O 1
ATOM 700 N N . GLU A 1 91 ? 10.523 0.326 -10.422 1 98.19 91 GLU A N 1
ATOM 701 C CA . GLU A 1 91 ? 11.047 1.576 -9.883 1 98.19 91 GLU A CA 1
ATOM 702 C C . GLU A 1 91 ? 11.328 1.456 -8.383 1 98.19 91 GLU A C 1
ATOM 704 O O . GLU A 1 91 ? 12.18 2.162 -7.852 1 98.19 91 GLU A O 1
ATOM 709 N N . GLN A 1 92 ? 10.57 0.556 -7.73 1 98.06 92 GLN A N 1
ATOM 710 C CA . GLN A 1 92 ? 10.773 0.35 -6.301 1 98.06 92 GLN A CA 1
ATOM 711 C C . GLN A 1 92 ? 11.805 -0.747 -6.043 1 98.06 92 GLN A C 1
ATOM 713 O O . GLN A 1 92 ? 12.031 -1.139 -4.898 1 98.06 92 GLN A O 1
ATOM 718 N N . GLY A 1 93 ? 12.406 -1.354 -7.074 1 97.94 93 GLY A N 1
ATOM 719 C CA . GLY A 1 93 ? 13.469 -2.332 -6.93 1 97.94 93 GLY A CA 1
ATOM 720 C C . GLY A 1 93 ? 12.969 -3.764 -6.926 1 97.94 93 GLY A C 1
ATOM 721 O O . GLY A 1 93 ? 13.758 -4.703 -6.797 1 97.94 93 GLY A O 1
ATOM 722 N N . ALA A 1 94 ? 11.703 -3.979 -7.02 1 98.69 94 ALA A N 1
ATOM 723 C CA . ALA A 1 94 ? 11.164 -5.332 -7.105 1 98.69 94 ALA A CA 1
ATOM 724 C C . ALA A 1 94 ? 11.133 -5.82 -8.555 1 98.69 94 ALA A C 1
ATOM 726 O O . ALA A 1 94 ? 10.914 -5.035 -9.477 1 98.69 94 ALA A O 1
ATOM 727 N N . VAL A 1 95 ? 11.367 -7.098 -8.742 1 98.88 95 VAL A N 1
ATOM 728 C CA . VAL A 1 95 ? 11.133 -7.723 -10.039 1 98.88 95 VAL A CA 1
ATOM 729 C C . VAL A 1 95 ? 9.664 -8.117 -10.164 1 98.88 95 VAL A C 1
ATOM 731 O O . VAL A 1 95 ? 9.07 -8.641 -9.227 1 98.88 95 VAL A O 1
ATOM 734 N N . ALA A 1 96 ? 9.094 -7.777 -11.281 1 98.94 96 ALA A N 1
ATOM 735 C CA . ALA A 1 96 ? 7.695 -8.125 -11.531 1 98.94 96 ALA A CA 1
ATOM 736 C C . ALA A 1 96 ? 7.586 -9.453 -12.281 1 98.94 96 ALA A C 1
ATOM 738 O O . ALA A 1 96 ? 8.234 -9.641 -13.312 1 98.94 96 ALA A O 1
ATOM 739 N N . GLY A 1 97 ? 6.812 -10.375 -11.734 1 98.94 97 GLY A N 1
ATOM 740 C CA . GLY A 1 97 ? 6.422 -11.602 -12.406 1 98.94 97 GLY A CA 1
ATOM 741 C C . GLY A 1 97 ? 4.918 -11.758 -12.539 1 98.94 97 GLY A C 1
ATOM 742 O O . GLY A 1 97 ? 4.156 -10.992 -11.945 1 98.94 97 GLY A O 1
ATOM 743 N N . ILE A 1 98 ? 4.523 -12.719 -13.32 1 98.94 98 ILE A N 1
ATOM 744 C CA . ILE A 1 98 ? 3.1 -12.969 -13.516 1 98.94 98 ILE A CA 1
ATOM 745 C C . ILE A 1 98 ? 2.857 -14.477 -13.633 1 98.94 98 ILE A C 1
ATOM 747 O O . ILE A 1 98 ? 3.643 -15.188 -14.266 1 98.94 98 ILE A O 1
ATOM 751 N N . GLN A 1 99 ? 1.833 -14.883 -12.992 1 98.94 99 GLN A N 1
ATOM 752 C CA . GLN A 1 99 ? 1.456 -16.297 -13.102 1 98.94 99 GLN A CA 1
ATOM 753 C C . GLN A 1 99 ? 0.457 -16.516 -14.234 1 98.94 99 GLN A C 1
ATOM 755 O O . GLN A 1 99 ? -0.636 -15.938 -14.219 1 98.94 99 GLN A O 1
ATOM 760 N N . LEU A 1 100 ? 0.824 -17.266 -15.242 1 98.94 100 LEU A N 1
ATOM 761 C CA . LEU A 1 100 ? -0.051 -17.672 -16.344 1 98.94 100 LEU A CA 1
ATOM 762 C C . LEU A 1 100 ? -0.877 -18.891 -15.961 1 98.94 100 LEU A C 1
ATOM 764 O O . LEU A 1 100 ? -0.324 -19.938 -15.586 1 98.94 100 LEU A O 1
ATOM 768 N N . ALA A 1 101 ? -2.199 -18.734 -16.094 1 98.88 101 ALA A N 1
ATOM 769 C CA . ALA A 1 101 ? -3.025 -19.766 -15.477 1 98.88 101 ALA A CA 1
ATOM 770 C C . ALA A 1 101 ? -4.254 -20.078 -16.328 1 98.88 101 ALA A C 1
ATOM 772 O O . ALA A 1 101 ? -4.66 -19.266 -17.156 1 98.88 101 ALA A O 1
ATOM 773 N N . HIS A 1 102 ? -4.77 -21.219 -16.203 1 98.94 102 HIS A N 1
ATOM 774 C CA . HIS A 1 102 ? -6.062 -21.703 -16.688 1 98.94 102 HIS A CA 1
ATOM 775 C C . HIS A 1 102 ? -6.734 -22.594 -15.641 1 98.94 102 HIS A C 1
ATOM 777 O O . HIS A 1 102 ? -6.176 -23.609 -15.234 1 98.94 102 HIS A O 1
ATOM 783 N N . ALA A 1 103 ? -7.969 -22.266 -15.305 1 98.69 103 ALA A N 1
ATOM 784 C CA . ALA A 1 103 ? -8.586 -22.859 -14.125 1 98.69 103 ALA A CA 1
ATOM 785 C C . ALA A 1 103 ? -9.148 -24.25 -14.438 1 98.69 103 ALA A C 1
ATOM 787 O O . ALA A 1 103 ? -9.445 -25.031 -13.523 1 98.69 103 ALA A O 1
ATOM 788 N N . GLY A 1 104 ? -9.352 -24.562 -15.766 1 98.25 104 GLY A N 1
ATOM 789 C CA . GLY A 1 104 ? -9.906 -25.859 -16.125 1 98.25 104 GLY A CA 1
ATOM 790 C C . GLY A 1 104 ? -11.25 -26.125 -15.492 1 98.25 104 GLY A C 1
ATOM 791 O O . GLY A 1 104 ? -12.164 -25.312 -15.586 1 98.25 104 GLY A O 1
ATOM 792 N N . ARG A 1 105 ? -11.367 -27.219 -14.875 1 97 105 ARG A N 1
ATOM 793 C CA . ARG A 1 105 ? -12.648 -27.672 -14.352 1 97 105 ARG A CA 1
ATOM 794 C C . ARG A 1 105 ? -13.055 -26.859 -13.125 1 97 105 ARG A C 1
ATOM 796 O O . ARG A 1 105 ? -14.18 -26.984 -12.633 1 97 105 ARG A O 1
ATOM 803 N N . LYS A 1 106 ? -12.188 -26 -12.617 1 96.56 106 LYS A N 1
ATOM 804 C CA . LYS A 1 106 ? -12.492 -25.156 -11.469 1 96.56 106 LYS A CA 1
ATOM 805 C C . LYS A 1 106 ? -12.906 -23.75 -11.906 1 96.56 106 LYS A C 1
ATOM 807 O O . LYS A 1 106 ? -13.086 -22.859 -11.078 1 96.56 106 LYS A O 1
ATOM 812 N N . ALA A 1 107 ? -13.039 -23.578 -13.203 1 97.25 107 ALA A N 1
ATOM 813 C CA . ALA A 1 107 ? -13.477 -22.297 -13.75 1 97.25 107 ALA A CA 1
ATOM 814 C C . ALA A 1 107 ? -14.961 -22.062 -13.516 1 97.25 107 ALA A C 1
ATOM 816 O O . ALA A 1 107 ? -15.68 -22.984 -13.102 1 97.25 107 ALA A O 1
ATOM 817 N N . SER A 1 108 ? -15.391 -20.828 -13.727 1 96.62 108 SER A N 1
ATOM 818 C CA . SER A 1 108 ? -16.797 -20.438 -13.703 1 96.62 108 SER A CA 1
ATOM 819 C C . SER A 1 108 ? -17.391 -20.609 -12.312 1 96.62 108 SER A C 1
ATOM 821 O O . SER A 1 108 ? -18.406 -21.297 -12.141 1 96.62 108 SER A O 1
ATOM 823 N N . SER A 1 109 ? -16.734 -20 -11.391 1 95.81 109 SER A N 1
ATOM 824 C CA . SER A 1 109 ? -17.188 -20.016 -10 1 95.81 109 SER A CA 1
ATOM 825 C C . SER A 1 109 ? -17.406 -18.594 -9.477 1 95.81 109 SER A C 1
ATOM 827 O O . SER A 1 109 ? -16.875 -17.625 -10.039 1 95.81 109 SER A O 1
ATOM 829 N N . SER A 1 110 ? -18.25 -18.469 -8.461 1 95.5 110 SER A N 1
ATOM 830 C CA . SER A 1 110 ? -18.359 -17.188 -7.773 1 95.5 110 SER A CA 1
ATOM 831 C C . SER A 1 110 ? -17.125 -16.906 -6.934 1 95.5 110 SER A C 1
ATOM 833 O O . SER A 1 110 ? -16.438 -17.828 -6.488 1 95.5 110 SER A O 1
ATOM 835 N N . PRO A 1 111 ? -16.797 -15.625 -6.762 1 95.44 111 PRO A N 1
ATOM 836 C CA . PRO A 1 111 ? -15.648 -15.328 -5.902 1 95.44 111 PRO A CA 1
ATOM 837 C C . PRO A 1 111 ? -15.844 -15.828 -4.473 1 95.44 111 PRO A C 1
ATOM 839 O O . PRO A 1 111 ? -16.984 -16 -4.023 1 95.44 111 PRO A O 1
ATOM 842 N N . PRO A 1 112 ? -14.75 -16 -3.781 1 93.12 112 PRO A N 1
ATOM 843 C CA . PRO A 1 112 ? -14.844 -16.5 -2.408 1 93.12 112 PRO A CA 1
ATOM 844 C C . PRO A 1 112 ? -15.734 -15.648 -1.52 1 93.12 112 PRO A C 1
ATOM 846 O O . PRO A 1 112 ? -16.453 -16.172 -0.66 1 93.12 112 PRO A O 1
ATOM 849 N N . SER A 1 113 ? -15.742 -14.367 -1.688 1 91.5 113 SER A N 1
ATOM 850 C CA . SER A 1 113 ? -16.547 -13.469 -0.871 1 91.5 113 SER A CA 1
ATOM 851 C C . SER A 1 113 ? -18.031 -13.742 -1.044 1 91.5 113 SER A C 1
ATOM 853 O O . SER A 1 113 ? -18.844 -13.336 -0.21 1 91.5 113 SER A O 1
ATOM 855 N N . LEU A 1 114 ? -18.375 -14.406 -2.121 1 92.31 114 LEU A N 1
ATOM 856 C CA . LEU A 1 114 ? -19.766 -14.758 -2.391 1 92.31 114 LEU A CA 1
ATOM 857 C C . LEU A 1 114 ? -19.984 -16.266 -2.26 1 92.31 114 LEU A C 1
ATOM 859 O O . LEU A 1 114 ? -20.969 -16.797 -2.781 1 92.31 114 LEU A O 1
ATOM 863 N N . GLY A 1 115 ? -19.062 -16.953 -1.702 1 91.12 115 GLY A N 1
ATOM 864 C CA . GLY A 1 115 ? -19.25 -18.359 -1.374 1 91.12 115 GLY A CA 1
ATOM 865 C C . GLY A 1 115 ? -18.391 -19.297 -2.221 1 91.12 115 GLY A C 1
ATOM 866 O O . GLY A 1 115 ? -18.188 -20.453 -1.861 1 91.12 115 GLY A O 1
ATOM 867 N N . GLY A 1 116 ? -18.016 -18.906 -3.465 1 92.88 116 GLY A N 1
ATOM 868 C CA . GLY A 1 116 ? -17.094 -19.688 -4.27 1 92.88 116 GLY A CA 1
ATOM 869 C C . GLY A 1 116 ? -17.766 -20.844 -5.008 1 92.88 116 GLY A C 1
ATOM 870 O O . GLY A 1 116 ? -17.094 -21.75 -5.48 1 92.88 116 GLY A O 1
ATOM 871 N N . ALA A 1 117 ? -19.031 -20.828 -5.094 1 92.44 117 ALA A N 1
ATOM 872 C CA . ALA A 1 117 ? -19.766 -21.922 -5.734 1 92.44 117 ALA A CA 1
ATOM 873 C C . ALA A 1 117 ? -19.656 -21.828 -7.254 1 92.44 117 ALA A C 1
ATOM 875 O O . ALA A 1 117 ? -19.5 -20.75 -7.812 1 92.44 117 ALA A O 1
ATOM 876 N N . PRO A 1 118 ? -19.734 -22.969 -7.926 1 94.12 118 PRO A N 1
ATOM 877 C CA . PRO A 1 118 ? -19.781 -22.938 -9.391 1 94.12 118 PRO A CA 1
ATOM 878 C C . PRO A 1 118 ? -20.969 -22.141 -9.93 1 94.12 118 PRO A C 1
ATOM 880 O O . PRO A 1 118 ? -22.047 -22.156 -9.32 1 94.12 118 PRO A O 1
ATOM 883 N N . ILE A 1 119 ? -20.766 -21.516 -11.016 1 94.12 119 ILE A N 1
ATOM 884 C CA . ILE A 1 119 ? -21.828 -20.781 -11.703 1 94.12 119 ILE A CA 1
ATOM 885 C C . ILE A 1 119 ? -22.312 -21.594 -12.906 1 94.12 119 ILE A C 1
ATOM 887 O O . ILE A 1 119 ? -21.516 -22 -13.75 1 94.12 119 ILE A O 1
ATOM 891 N N . ALA A 1 120 ? -23.562 -21.766 -13.008 1 92.44 120 ALA A N 1
ATOM 892 C CA . ALA A 1 120 ? -24.141 -22.484 -14.133 1 92.44 120 ALA A CA 1
ATOM 893 C C . ALA A 1 120 ? -23.859 -21.766 -15.453 1 92.44 120 ALA A C 1
ATOM 895 O O . ALA A 1 120 ? -23.891 -20.547 -15.516 1 92.44 120 ALA A O 1
ATOM 896 N N . PRO A 1 121 ? -23.656 -22.562 -16.516 1 93.12 121 PRO A N 1
ATOM 897 C CA . PRO A 1 121 ? -23.281 -21.953 -17.797 1 93.12 121 PRO A CA 1
ATOM 898 C C . PRO A 1 121 ? -24.328 -20.969 -18.297 1 93.12 121 PRO A C 1
ATOM 900 O O . PRO A 1 121 ? -24 -20.016 -19 1 93.12 121 PRO A O 1
ATOM 903 N N . ASN A 1 122 ? -25.531 -21.156 -17.969 1 91.81 122 ASN A N 1
ATOM 904 C CA . ASN A 1 122 ? -26.609 -20.297 -18.469 1 91.81 122 ASN A CA 1
ATOM 905 C C . ASN A 1 122 ? -26.891 -19.141 -17.516 1 91.81 122 ASN A C 1
ATOM 907 O O . ASN A 1 122 ? -27.703 -18.266 -17.828 1 91.81 122 ASN A O 1
ATOM 911 N N . ALA A 1 123 ? -26.234 -19.125 -16.438 1 93.62 123 ALA A N 1
ATOM 912 C CA . ALA A 1 123 ? -26.406 -18.047 -15.469 1 93.62 123 ALA A CA 1
ATOM 913 C C . ALA A 1 123 ? -25.484 -16.875 -15.789 1 93.62 123 ALA A C 1
ATOM 915 O O . ALA A 1 123 ? -24.5 -17.031 -16.531 1 93.62 123 ALA A O 1
ATOM 916 N N . ARG A 1 124 ? -25.875 -15.711 -15.25 1 93.06 124 ARG A N 1
ATOM 917 C CA . ARG A 1 124 ? -25.031 -14.531 -15.445 1 93.06 124 ARG A CA 1
ATOM 918 C C . ARG A 1 124 ? -23.625 -14.75 -14.891 1 93.06 124 ARG A C 1
ATOM 920 O O . ARG A 1 124 ? -23.469 -15.141 -13.734 1 93.06 124 ARG A O 1
ATOM 927 N N . GLY A 1 125 ? -22.641 -14.562 -15.781 1 94.12 125 GLY A N 1
ATOM 928 C CA . GLY A 1 125 ? -21.266 -14.68 -15.352 1 94.12 125 GLY A CA 1
ATOM 929 C C . GLY A 1 125 ? -20.719 -16.094 -15.469 1 94.12 125 GLY A C 1
ATOM 930 O O . GLY A 1 125 ? -19.531 -16.328 -15.203 1 94.12 125 GLY A O 1
ATOM 931 N N . GLY A 1 126 ? -21.578 -17.062 -15.875 1 95.19 126 GLY A N 1
ATOM 932 C CA . GLY A 1 126 ? -21.156 -18.453 -15.961 1 95.19 126 GLY A CA 1
ATOM 933 C C . GLY A 1 126 ? -20.781 -18.875 -17.375 1 95.19 126 GLY A C 1
ATOM 934 O O . GLY A 1 126 ? -21.156 -18.219 -18.344 1 95.19 126 GLY A O 1
ATOM 935 N N . TRP A 1 127 ? -20.016 -19.922 -17.516 1 96.81 127 TRP A N 1
ATOM 936 C CA . TRP A 1 127 ? -19.656 -20.578 -18.781 1 96.81 127 TRP A CA 1
ATOM 937 C C . TRP A 1 127 ? -19.328 -22.047 -18.547 1 96.81 127 TRP A C 1
ATOM 939 O O . TRP A 1 127 ? -19.234 -22.5 -17.391 1 96.81 127 TRP A O 1
ATOM 949 N N . THR A 1 128 ? -19.281 -22.828 -19.547 1 96.69 128 THR A N 1
ATOM 950 C CA . THR A 1 128 ? -18.891 -24.234 -19.438 1 96.69 128 THR A CA 1
ATOM 951 C C . THR A 1 128 ? -17.375 -24.359 -19.344 1 96.69 128 THR A C 1
ATOM 953 O O . THR A 1 128 ? -16.656 -23.984 -20.281 1 96.69 128 THR A O 1
ATOM 956 N N . PRO A 1 129 ? -16.844 -24.922 -18.281 1 97.38 129 PRO A N 1
ATOM 957 C CA . PRO A 1 129 ? -15.406 -25.109 -18.172 1 97.38 129 PRO A CA 1
ATOM 958 C C . PRO A 1 129 ? -14.883 -26.203 -19.094 1 97.38 129 PRO A C 1
ATOM 960 O O . PRO A 1 129 ? -15.672 -26.938 -19.703 1 97.38 129 PRO A O 1
ATOM 963 N N . VAL A 1 130 ? -13.609 -26.234 -19.266 1 98.44 130 VAL A N 1
ATOM 964 C CA . VAL A 1 130 ? -12.93 -27.297 -19.984 1 98.44 130 VAL A CA 1
ATOM 965 C C . VAL A 1 130 ? -11.953 -28.016 -19.047 1 98.44 130 VAL A C 1
ATOM 967 O O . VAL A 1 130 ? -11.578 -27.484 -18 1 98.44 130 VAL A O 1
ATOM 970 N N . SER A 1 131 ? -11.562 -29.266 -19.406 1 98.38 131 SER A N 1
ATOM 971 C CA . SER A 1 131 ? -10.656 -30.016 -18.547 1 98.38 131 SER A CA 1
ATOM 972 C C . SER A 1 131 ? -10 -31.172 -19.312 1 98.38 131 SER A C 1
ATOM 974 O O . SER A 1 131 ? -10.141 -31.266 -20.531 1 98.38 131 SER A O 1
ATOM 976 N N . SER A 1 132 ? -9.133 -31.906 -18.594 1 98.38 132 SER A N 1
ATOM 977 C CA . SER A 1 132 ? -8.539 -33.125 -19.141 1 98.38 132 SER A CA 1
ATOM 978 C C . SER A 1 132 ? -9.609 -34.188 -19.438 1 98.38 132 SER A C 1
ATOM 980 O O . SER A 1 132 ? -9.547 -34.875 -20.453 1 98.38 132 SER A O 1
ATOM 982 N N . SER A 1 133 ? -10.516 -34.312 -18.516 1 97.19 133 SER A N 1
ATOM 983 C CA . SER A 1 133 ? -11.609 -35.25 -18.594 1 97.19 133 SER A CA 1
ATOM 984 C C . SER A 1 133 ? -12.938 -34.625 -18.234 1 97.19 133 SER A C 1
ATOM 986 O O . SER A 1 133 ? -12.977 -33.5 -17.719 1 97.19 133 SER A O 1
ATOM 988 N N . GLY A 1 134 ? -14.023 -35.281 -18.609 1 95.06 134 GLY A N 1
ATOM 989 C CA . GLY A 1 134 ? -15.352 -34.75 -18.297 1 95.06 134 GLY A CA 1
ATOM 990 C C . GLY A 1 134 ? -15.758 -35 -16.859 1 95.06 134 GLY A C 1
ATOM 991 O O . GLY A 1 134 ? -16.875 -35.438 -16.594 1 95.06 134 GLY A O 1
ATOM 992 N N . LEU A 1 135 ? -14.875 -34.781 -15.922 1 93.94 135 LEU A N 1
ATOM 993 C CA . LEU A 1 135 ? -15.117 -35 -14.492 1 93.94 135 LEU A CA 1
ATOM 994 C C . LEU A 1 135 ? -15.211 -33.656 -13.766 1 93.94 135 LEU A C 1
ATOM 996 O O . LEU A 1 135 ? -14.258 -32.875 -13.742 1 93.94 135 LEU A O 1
ATOM 1000 N N . PRO A 1 136 ? -16.375 -33.406 -13.18 1 94.06 136 PRO A N 1
ATOM 1001 C CA . PRO A 1 136 ? -16.438 -32.188 -12.375 1 94.06 136 PRO A CA 1
ATOM 1002 C C . PRO A 1 136 ? -15.516 -32.219 -11.172 1 94.06 136 PRO A C 1
ATOM 1004 O O . PRO A 1 136 ? -15.148 -33.281 -10.695 1 94.06 136 PRO A O 1
ATOM 1007 N N . PHE A 1 137 ? -15.055 -31.078 -10.719 1 94.19 137 PHE A N 1
ATOM 1008 C CA . PHE A 1 137 ? -14.211 -30.984 -9.531 1 94.19 137 PHE A CA 1
ATOM 1009 C C . PHE A 1 137 ? -14.938 -31.531 -8.312 1 94.19 137 PHE A C 1
ATOM 1011 O O . PHE A 1 137 ? -14.383 -32.312 -7.547 1 94.19 137 PHE A O 1
ATOM 1018 N N . ASP A 1 138 ? -16.016 -30.969 -8.109 1 89 138 ASP A N 1
ATOM 1019 C CA . ASP A 1 138 ? -16.922 -31.453 -7.078 1 89 138 ASP A CA 1
ATOM 1020 C C . ASP A 1 138 ? -18.062 -32.281 -7.688 1 89 138 ASP A C 1
ATOM 1022 O O . ASP A 1 138 ? -18.859 -31.75 -8.461 1 89 138 ASP A O 1
ATOM 1026 N N . PRO A 1 139 ? -18.109 -33.438 -7.25 1 82.56 139 PRO A N 1
ATOM 1027 C CA . PRO A 1 139 ? -19.156 -34.281 -7.832 1 82.56 139 PRO A CA 1
ATOM 1028 C C . PRO A 1 139 ? -20.547 -33.719 -7.605 1 82.56 139 PRO A C 1
ATOM 1030 O O . PRO A 1 139 ? -21.5 -34.094 -8.305 1 82.56 139 PRO A O 1
ATOM 1033 N N . ARG A 1 140 ? -20.766 -32.875 -6.629 1 79.5 140 ARG A N 1
ATOM 1034 C CA . ARG A 1 140 ? -22.078 -32.312 -6.332 1 79.5 140 ARG A CA 1
ATOM 1035 C C . ARG A 1 140 ? -22.422 -31.203 -7.324 1 79.5 140 ARG A C 1
ATOM 1037 O O . ARG A 1 140 ? -23.578 -30.766 -7.398 1 79.5 140 ARG A O 1
ATOM 1044 N N . ASN A 1 141 ? -21.297 -30.828 -8.141 1 76.81 141 ASN A N 1
ATOM 1045 C CA . ASN A 1 141 ? -21.516 -29.812 -9.164 1 76.81 141 ASN A CA 1
ATOM 1046 C C . ASN A 1 141 ? -22.219 -30.391 -10.391 1 76.81 141 ASN A C 1
ATOM 1048 O O . ASN A 1 141 ? -21.734 -31.328 -11.008 1 76.81 141 ASN A O 1
ATOM 1052 N N . PRO A 1 142 ? -23.297 -29.812 -10.75 1 71.06 142 PRO A N 1
ATOM 1053 C CA . PRO A 1 142 ? -24.141 -30.375 -11.805 1 71.06 142 PRO A CA 1
ATOM 1054 C C . PRO A 1 142 ? -23.531 -30.219 -13.195 1 71.06 142 PRO A C 1
ATOM 1056 O O . PRO A 1 142 ? -23.938 -30.891 -14.141 1 71.06 142 PRO A O 1
ATOM 1059 N N . VAL A 1 143 ? -22.641 -29.391 -13.25 1 82.19 143 VAL A N 1
ATOM 1060 C CA . VAL A 1 143 ? -22.125 -29.109 -14.586 1 82.19 143 VAL A CA 1
ATOM 1061 C C . VAL A 1 143 ? -20.75 -29.734 -14.75 1 82.19 143 VAL A C 1
ATOM 1063 O O . VAL A 1 143 ? -19.797 -29.375 -14.047 1 82.19 143 VAL A O 1
ATOM 1066 N N . ALA A 1 144 ? -20.656 -30.672 -15.695 1 90.81 144 ALA A N 1
ATOM 1067 C CA . ALA A 1 144 ? -19.391 -31.312 -16.031 1 90.81 144 ALA A CA 1
ATOM 1068 C C . ALA A 1 144 ? -18.609 -30.469 -17.047 1 90.81 144 ALA A C 1
ATOM 1070 O O . ALA A 1 144 ? -19.188 -29.906 -17.969 1 90.81 144 ALA A O 1
ATOM 1071 N N . PRO A 1 145 ? -17.312 -30.359 -16.875 1 97.06 145 PRO A N 1
ATOM 1072 C CA . PRO A 1 145 ? -16.5 -29.672 -17.875 1 97.06 145 PRO A CA 1
ATOM 1073 C C . PRO A 1 145 ? -16.406 -30.438 -19.203 1 97.06 145 PRO A C 1
ATOM 1075 O O . PRO A 1 145 ? -16.641 -31.656 -19.234 1 97.06 145 PRO A O 1
ATOM 1078 N N . THR A 1 146 ? -16.188 -29.719 -20.25 1 97.62 146 THR A N 1
ATOM 1079 C CA . THR A 1 146 ? -15.922 -30.359 -21.531 1 97.62 146 THR A CA 1
ATOM 1080 C C . THR A 1 146 ? -14.484 -30.875 -21.594 1 97.62 146 THR A C 1
ATOM 1082 O O . THR A 1 146 ? -13.539 -30.109 -21.359 1 97.62 146 THR A O 1
ATOM 1085 N N . ALA A 1 147 ? -14.312 -32.156 -21.859 1 98.44 147 ALA A N 1
ATOM 1086 C CA . ALA A 1 147 ? -12.969 -32.688 -22.062 1 98.44 147 ALA A CA 1
ATOM 1087 C C . ALA A 1 147 ? -12.32 -32.094 -23.312 1 98.44 147 ALA A C 1
ATOM 1089 O O . ALA A 1 147 ? -12.914 -32.094 -24.391 1 98.44 147 ALA A O 1
ATOM 1090 N N . LEU A 1 148 ? -11.164 -31.578 -23.188 1 98.69 148 LEU A N 1
ATOM 1091 C CA . LEU A 1 148 ? -10.461 -30.984 -24.312 1 98.69 148 LEU A CA 1
ATOM 1092 C C . LEU A 1 148 ? -10.109 -32.062 -25.359 1 98.69 148 LEU A C 1
ATOM 1094 O O . LEU A 1 148 ? -9.664 -33.156 -25 1 98.69 148 LEU A O 1
ATOM 1098 N N . ASP A 1 149 ? -10.367 -31.734 -26.609 1 98 149 ASP A N 1
ATOM 1099 C CA . ASP A 1 149 ? -9.828 -32.562 -27.672 1 98 149 ASP A CA 1
ATOM 1100 C C . ASP A 1 149 ? -8.445 -32.094 -28.094 1 98 149 ASP A C 1
ATOM 1102 O O . ASP A 1 149 ? -7.879 -31.172 -27.5 1 98 149 ASP A O 1
ATOM 1106 N N . GLU A 1 150 ? -7.898 -32.75 -29.047 1 97.5 150 GLU A N 1
ATOM 1107 C CA . GLU A 1 150 ? -6.543 -32.406 -29.469 1 97.5 150 GLU A CA 1
ATOM 1108 C C . GLU A 1 150 ? -6.449 -30.953 -29.922 1 97.5 150 GLU A C 1
ATOM 1110 O O . GLU A 1 150 ? -5.473 -30.266 -29.609 1 97.5 150 GLU A O 1
ATOM 1115 N N . ALA A 1 151 ? -7.422 -30.5 -30.656 1 98.19 151 ALA A N 1
ATOM 1116 C CA . ALA A 1 151 ? -7.445 -29.109 -31.109 1 98.19 151 ALA A CA 1
ATOM 1117 C C . ALA A 1 151 ? -7.496 -28.141 -29.922 1 98.19 151 ALA A C 1
ATOM 1119 O O . ALA A 1 151 ? -6.848 -27.094 -29.922 1 98.19 151 ALA A O 1
ATOM 1120 N N . GLY A 1 152 ? -8.336 -28.469 -28.953 1 98.62 152 GLY A N 1
ATOM 1121 C CA . GLY A 1 152 ? -8.406 -27.672 -27.734 1 98.62 152 GLY A CA 1
ATOM 1122 C C . GLY A 1 152 ? -7.094 -27.609 -26.984 1 98.62 152 GLY A C 1
ATOM 1123 O O . GLY A 1 152 ? -6.711 -26.562 -26.469 1 98.62 152 GLY A O 1
ATOM 1124 N N . ILE A 1 153 ? -6.441 -28.734 -26.922 1 98.81 153 ILE A N 1
ATOM 1125 C CA . ILE A 1 153 ? -5.16 -28.812 -26.219 1 98.81 153 ILE A CA 1
ATOM 1126 C C . ILE A 1 153 ? -4.133 -27.938 -26.938 1 98.81 153 ILE A C 1
ATOM 1128 O O . ILE A 1 153 ? -3.393 -27.188 -26.297 1 98.81 153 ILE A O 1
ATOM 1132 N N . GLN A 1 154 ? -4.137 -28 -28.234 1 98.69 154 GLN A N 1
ATOM 1133 C CA . GLN A 1 154 ? -3.23 -27.156 -29 1 98.69 154 GLN A CA 1
ATOM 1134 C C . GLN A 1 154 ? -3.547 -25.672 -28.781 1 98.69 154 GLN A C 1
ATOM 1136 O O . GLN A 1 154 ? -2.641 -24.844 -28.719 1 98.69 154 GLN A O 1
ATOM 1141 N N . ARG A 1 155 ? -4.789 -25.344 -28.703 1 98.75 155 ARG A N 1
ATOM 1142 C CA . ARG A 1 155 ? -5.211 -23.984 -28.422 1 98.75 155 ARG A CA 1
ATOM 1143 C C . ARG A 1 155 ? -4.691 -23.516 -27.062 1 98.75 155 ARG A C 1
ATOM 1145 O O . ARG A 1 155 ? -4.211 -22.391 -26.922 1 98.75 155 ARG A O 1
ATOM 1152 N N . ILE A 1 156 ? -4.789 -24.391 -26.078 1 98.81 156 ILE A N 1
ATOM 1153 C CA . ILE A 1 156 ? -4.301 -24.078 -24.734 1 98.81 156 ILE A CA 1
ATOM 1154 C C . ILE A 1 156 ? -2.805 -23.766 -24.797 1 98.81 156 ILE A C 1
ATOM 1156 O O . ILE A 1 156 ? -2.348 -22.766 -24.219 1 98.81 156 ILE A O 1
ATOM 1160 N N . ILE A 1 157 ? -2.064 -24.594 -25.469 1 98.94 157 ILE A N 1
ATOM 1161 C CA . ILE A 1 157 ? -0.622 -24.422 -25.594 1 98.94 157 ILE A CA 1
ATOM 1162 C C . ILE A 1 157 ? -0.329 -23.062 -26.219 1 98.94 157 ILE A C 1
ATOM 1164 O O . ILE A 1 157 ? 0.501 -22.297 -25.719 1 98.94 157 ILE A O 1
ATOM 1168 N N . ARG A 1 158 ? -1.049 -22.703 -27.25 1 98.81 158 ARG A N 1
ATOM 1169 C CA . ARG A 1 158 ? -0.876 -21.438 -27.938 1 98.81 158 ARG A CA 1
ATOM 1170 C C . ARG A 1 158 ? -1.248 -20.266 -27.016 1 98.81 158 ARG A C 1
ATOM 1172 O O . ARG A 1 158 ? -0.581 -19.234 -27.031 1 98.81 158 ARG A O 1
ATOM 1179 N N . SER A 1 159 ? -2.281 -20.453 -26.297 1 98.94 159 SER A N 1
ATOM 1180 C CA . SER A 1 159 ? -2.748 -19.391 -25.406 1 98.94 159 SER A CA 1
ATOM 1181 C C . SER A 1 159 ? -1.701 -19.047 -24.359 1 98.94 159 SER A C 1
ATOM 1183 O O . SER A 1 159 ? -1.49 -17.875 -24.047 1 98.94 159 SER A O 1
ATOM 1185 N N . PHE A 1 160 ? -1.069 -20.062 -23.797 1 98.94 160 PHE A N 1
ATOM 1186 C CA . PHE A 1 160 ? 0.004 -19.828 -22.828 1 98.94 160 PHE A CA 1
ATOM 1187 C C . PHE A 1 160 ? 1.16 -19.078 -23.5 1 98.94 160 PHE A C 1
ATOM 1189 O O . PHE A 1 160 ? 1.711 -18.141 -22.922 1 98.94 160 PHE A O 1
ATOM 1196 N N . ALA A 1 161 ? 1.516 -19.516 -24.672 1 98.88 161 ALA A N 1
ATOM 1197 C CA . ALA A 1 161 ? 2.611 -18.875 -25.391 1 98.88 161 ALA A CA 1
ATOM 1198 C C . ALA A 1 161 ? 2.289 -17.422 -25.719 1 98.88 161 ALA A C 1
ATOM 1200 O O . ALA A 1 161 ? 3.129 -16.547 -25.516 1 98.88 161 ALA A O 1
ATOM 1201 N N . GLU A 1 162 ? 1.121 -17.156 -26.172 1 98.88 162 GLU A N 1
ATOM 1202 C CA . GLU A 1 162 ? 0.695 -15.789 -26.5 1 98.88 162 GLU A CA 1
ATOM 1203 C C . GLU A 1 162 ? 0.622 -14.922 -25.25 1 98.88 162 GLU A C 1
ATOM 1205 O O . GLU A 1 162 ? 0.927 -13.727 -25.297 1 98.88 162 GLU A O 1
ATOM 1210 N N . ALA A 1 163 ? 0.164 -15.523 -24.188 1 98.94 163 ALA A N 1
ATOM 1211 C CA . ALA A 1 163 ? 0.135 -14.805 -22.922 1 98.94 163 ALA A CA 1
ATOM 1212 C C . ALA A 1 163 ? 1.541 -14.398 -22.484 1 98.94 163 ALA A C 1
ATOM 1214 O O . ALA A 1 163 ? 1.737 -13.32 -21.922 1 98.94 163 ALA A O 1
ATOM 1215 N N . ALA 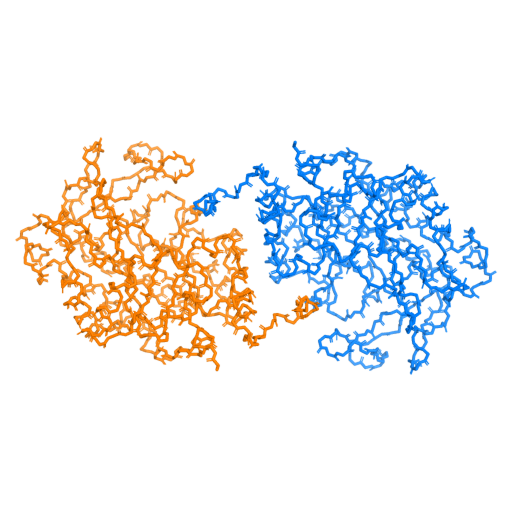A 1 164 ? 2.488 -15.25 -22.719 1 98.88 164 ALA A N 1
ATOM 1216 C CA . ALA A 1 164 ? 3.881 -14.922 -22.422 1 98.88 164 ALA A CA 1
ATOM 1217 C C . ALA A 1 164 ? 4.352 -13.727 -23.234 1 98.88 164 ALA A C 1
ATOM 1219 O O . ALA A 1 164 ? 5.062 -12.859 -22.719 1 98.88 164 ALA A O 1
ATOM 1220 N N . ASP A 1 165 ? 3.951 -13.656 -24.469 1 98.88 165 ASP A N 1
ATOM 1221 C CA . ASP A 1 165 ? 4.273 -12.5 -25.312 1 98.88 165 ASP A CA 1
ATOM 1222 C C . ASP A 1 165 ? 3.711 -11.219 -24.703 1 98.88 165 ASP A C 1
ATOM 1224 O O . ASP A 1 165 ? 4.398 -10.195 -24.672 1 98.88 165 ASP A O 1
ATOM 1228 N N . ARG A 1 166 ? 2.5 -11.305 -24.297 1 98.94 166 ARG A N 1
ATOM 1229 C CA . ARG A 1 166 ? 1.849 -10.125 -23.734 1 98.94 166 ARG A CA 1
ATOM 1230 C C . ARG A 1 166 ? 2.496 -9.734 -22.406 1 98.94 166 ARG A C 1
ATOM 1232 O O . ARG A 1 166 ? 2.627 -8.547 -22.094 1 98.94 166 ARG A O 1
ATOM 1239 N N . ALA A 1 167 ? 2.85 -10.766 -21.594 1 98.94 167 ALA A N 1
ATOM 1240 C CA . ALA A 1 167 ? 3.562 -10.5 -20.359 1 98.94 167 ALA A CA 1
ATOM 1241 C C . ALA A 1 167 ? 4.875 -9.766 -20.625 1 98.94 167 ALA A C 1
ATOM 1243 O O . ALA A 1 167 ? 5.207 -8.805 -19.922 1 98.94 167 ALA A O 1
ATOM 1244 N N . ARG A 1 168 ? 5.582 -10.211 -21.594 1 98.81 168 ARG A N 1
ATOM 1245 C CA . ARG A 1 168 ? 6.824 -9.555 -21.984 1 98.81 168 ARG A CA 1
ATOM 1246 C C . ARG A 1 168 ? 6.57 -8.109 -22.406 1 98.81 168 ARG A C 1
ATOM 1248 O O . ARG A 1 168 ? 7.305 -7.199 -22.016 1 98.81 168 ARG A O 1
ATOM 1255 N N . ALA A 1 169 ? 5.551 -7.922 -23.172 1 98.88 169 ALA A N 1
ATOM 1256 C CA . ALA A 1 169 ? 5.195 -6.59 -23.656 1 98.88 169 ALA A CA 1
ATOM 1257 C C . ALA A 1 169 ? 4.852 -5.664 -22.484 1 98.88 169 ALA A C 1
ATOM 1259 O O . ALA A 1 169 ? 5.113 -4.457 -22.547 1 98.88 169 ALA A O 1
ATOM 1260 N N . ALA A 1 170 ? 4.301 -6.234 -21.453 1 98.88 170 ALA A N 1
ATOM 1261 C CA . ALA A 1 170 ? 3.922 -5.449 -20.281 1 98.88 170 ALA A CA 1
ATOM 1262 C C . ALA A 1 170 ? 5.141 -5.133 -19.406 1 98.88 170 ALA A C 1
ATOM 1264 O O . ALA A 1 170 ? 5.059 -4.32 -18.484 1 98.88 170 ALA A O 1
ATOM 1265 N N . GLY A 1 171 ? 6.27 -5.812 -19.656 1 98.88 171 GLY A N 1
ATOM 1266 C CA . GLY A 1 171 ? 7.512 -5.508 -18.969 1 98.88 171 GLY A CA 1
ATOM 1267 C C . GLY A 1 171 ? 7.844 -6.504 -17.859 1 98.88 171 GLY A C 1
ATOM 1268 O O . GLY A 1 171 ? 8.805 -6.309 -17.109 1 98.88 171 GLY A O 1
ATOM 1269 N N . PHE A 1 172 ? 7.078 -7.562 -17.75 1 98.94 172 PHE A N 1
ATOM 1270 C CA . PHE A 1 172 ? 7.391 -8.594 -16.766 1 98.94 172 PHE A CA 1
ATOM 1271 C C . PHE A 1 172 ? 8.742 -9.234 -17.062 1 98.94 172 PHE A C 1
ATOM 1273 O O . PHE A 1 172 ? 9.148 -9.336 -18.219 1 98.94 172 PHE A O 1
ATOM 1280 N N . ARG A 1 173 ? 9.398 -9.727 -15.984 1 98.88 173 ARG A N 1
ATOM 1281 C CA . ARG A 1 173 ? 10.727 -10.32 -16.156 1 98.88 173 ARG A CA 1
ATOM 1282 C C . ARG A 1 173 ? 10.742 -11.766 -15.656 1 98.88 173 ARG A C 1
ATOM 1284 O O . ARG A 1 173 ? 11.75 -12.461 -15.781 1 98.88 173 ARG A O 1
ATOM 1291 N N . VAL A 1 174 ? 9.641 -12.203 -15.078 1 98.94 174 VAL A N 1
ATOM 1292 C CA . VAL A 1 174 ? 9.438 -13.594 -14.695 1 98.94 174 VAL A CA 1
ATOM 1293 C C . VAL A 1 174 ? 8.039 -14.047 -15.094 1 98.94 174 VAL A C 1
ATOM 1295 O O . VAL A 1 174 ? 7.066 -13.305 -14.914 1 98.94 174 VAL A O 1
ATOM 1298 N N . VAL A 1 175 ? 7.926 -15.195 -15.672 1 98.88 175 VAL A N 1
ATOM 1299 C CA . VAL A 1 175 ? 6.629 -15.836 -15.828 1 98.88 175 VAL A CA 1
ATOM 1300 C C . VAL A 1 175 ? 6.59 -17.141 -15.023 1 98.88 175 VAL A C 1
ATOM 1302 O O . VAL A 1 175 ? 7.582 -17.859 -14.961 1 98.88 175 VAL A O 1
ATOM 1305 N N . GLU A 1 176 ? 5.516 -17.328 -14.375 1 98.94 176 GLU A N 1
ATOM 1306 C CA . GLU A 1 176 ? 5.262 -18.578 -13.688 1 98.94 176 GLU A CA 1
ATOM 1307 C C . GLU A 1 176 ? 4.109 -19.344 -14.336 1 98.94 176 GLU A C 1
ATOM 1309 O O . GLU A 1 176 ? 3.01 -18.812 -14.492 1 98.94 176 GLU A O 1
ATOM 1314 N N . ILE A 1 177 ? 4.363 -20.547 -14.766 1 98.94 177 ILE A N 1
ATOM 1315 C CA . ILE A 1 177 ? 3.33 -21.422 -15.297 1 98.94 177 ILE A CA 1
ATOM 1316 C C . ILE A 1 177 ? 2.627 -22.141 -14.148 1 98.94 177 ILE A C 1
ATOM 1318 O O . ILE A 1 177 ? 3.268 -22.828 -13.359 1 98.94 177 ILE A O 1
ATOM 1322 N N . HIS A 1 178 ? 1.309 -21.969 -14.086 1 98.94 178 HIS A N 1
ATOM 1323 C CA . HIS A 1 178 ? 0.539 -22.5 -12.961 1 98.94 178 HIS A CA 1
ATOM 1324 C C . HIS A 1 178 ? 0.122 -23.938 -13.219 1 98.94 178 HIS A C 1
ATOM 1326 O O . HIS A 1 178 ? -0.914 -24.188 -13.836 1 98.94 178 HIS A O 1
ATOM 1332 N N . GLY A 1 179 ? 0.814 -24.859 -12.688 1 98.75 179 GLY A N 1
ATOM 1333 C CA . GLY A 1 179 ? 0.5 -26.281 -12.758 1 98.75 179 GLY A CA 1
ATOM 1334 C C . GLY A 1 179 ? 0.139 -26.891 -11.414 1 98.75 179 GLY A C 1
ATOM 1335 O O . GLY A 1 179 ? 0.58 -27.984 -11.086 1 98.75 179 GLY A O 1
ATOM 1336 N N . ALA A 1 180 ? -0.644 -26.172 -10.648 1 98.69 180 ALA A N 1
ATOM 1337 C CA . ALA A 1 180 ? -0.916 -26.609 -9.281 1 98.69 180 ALA A CA 1
ATOM 1338 C C . ALA A 1 180 ? -2.391 -26.438 -8.938 1 98.69 180 ALA A C 1
ATOM 1340 O O . ALA A 1 180 ? -3.176 -25.953 -9.75 1 98.69 180 ALA A O 1
ATOM 1341 N N . HIS A 1 181 ? -2.807 -26.969 -7.77 1 97.81 181 HIS A N 1
ATOM 1342 C CA . HIS A 1 181 ? -4.016 -26.672 -7.008 1 97.81 181 HIS A CA 1
ATOM 1343 C C . HIS A 1 181 ? -5.262 -27.141 -7.75 1 97.81 181 HIS A C 1
ATOM 1345 O O . HIS A 1 181 ? -6.336 -26.547 -7.605 1 97.81 181 HIS A O 1
ATOM 1351 N N . GLY A 1 182 ? -5.059 -28.125 -8.633 1 97.94 182 GLY A N 1
ATOM 1352 C CA . GLY A 1 182 ? -6.207 -28.688 -9.32 1 97.94 182 GLY A CA 1
ATOM 1353 C C . GLY A 1 182 ? -6.656 -27.859 -10.508 1 97.94 182 GLY A C 1
ATOM 1354 O O . GLY A 1 182 ? -7.773 -28.031 -11.008 1 97.94 182 GLY A O 1
ATOM 1355 N N . TYR A 1 183 ? -5.863 -26.969 -10.938 1 98.5 183 TYR A N 1
ATOM 1356 C CA . TYR A 1 183 ? -6.168 -26.203 -12.148 1 98.5 183 TYR A CA 1
ATOM 1357 C C . TYR A 1 183 ? -5.73 -26.984 -13.391 1 98.5 183 TYR A C 1
ATOM 1359 O O . TYR A 1 183 ? -5.281 -28.125 -13.297 1 98.5 183 TYR A O 1
ATOM 1367 N N . LEU A 1 184 ? -5.887 -26.391 -14.516 1 98.88 184 LEU A N 1
ATOM 1368 C CA . LEU A 1 184 ? -5.977 -27.156 -15.758 1 98.88 184 LEU A CA 1
ATOM 1369 C C . LEU A 1 184 ? -4.75 -28.047 -15.953 1 98.88 184 LEU A C 1
ATOM 1371 O O . LEU A 1 184 ? -4.875 -29.234 -16.203 1 98.88 184 LEU A O 1
ATOM 1375 N N . LEU A 1 185 ? -3.576 -27.438 -15.859 1 98.94 185 LEU A N 1
ATOM 1376 C CA . LEU A 1 185 ? -2.383 -28.234 -16.125 1 98.94 185 LEU A CA 1
ATOM 1377 C C . LEU A 1 185 ? -2.232 -29.344 -15.086 1 98.94 185 LEU A C 1
ATOM 1379 O O . LEU A 1 185 ? -1.837 -30.469 -15.422 1 98.94 185 LEU A O 1
ATOM 1383 N N . HIS A 1 186 ? -2.525 -29.062 -13.828 1 98.88 186 HIS A N 1
ATOM 1384 C CA . HIS A 1 186 ? -2.543 -30.078 -12.781 1 98.88 186 HIS A CA 1
ATOM 1385 C C . HIS A 1 186 ? -3.594 -31.141 -13.062 1 98.88 186 HIS A C 1
ATOM 1387 O O . HIS A 1 186 ? -3.367 -32.312 -12.805 1 98.88 186 HIS A O 1
ATOM 1393 N N . GLU A 1 187 ? -4.746 -30.812 -13.641 1 98.69 187 GLU A N 1
ATOM 1394 C CA . GLU A 1 187 ? -5.812 -31.75 -13.977 1 98.69 187 GLU A CA 1
ATOM 1395 C C . GLU A 1 187 ? -5.328 -32.812 -14.953 1 98.69 187 GLU A C 1
ATOM 1397 O O . GLU A 1 187 ? -5.84 -33.938 -14.969 1 98.69 187 GLU A O 1
ATOM 1402 N N . PHE A 1 188 ? -4.348 -32.438 -15.789 1 98.81 188 PHE A N 1
ATOM 1403 C CA . PHE A 1 188 ? -3.838 -33.375 -16.781 1 98.81 188 PHE A CA 1
ATOM 1404 C C . PHE A 1 188 ? -2.861 -34.344 -16.141 1 98.81 188 PHE A C 1
ATOM 1406 O O . PHE A 1 188 ? -2.826 -35.531 -16.5 1 98.81 188 PHE A O 1
ATOM 1413 N N . PHE A 1 189 ? -2.062 -33.875 -15.117 1 97.75 189 PHE A N 1
ATOM 1414 C CA . PHE A 1 189 ? -1.038 -34.812 -14.703 1 97.75 189 PHE A CA 1
ATOM 1415 C C . PHE A 1 189 ? -1.471 -35.594 -13.453 1 97.75 189 PHE A C 1
ATOM 1417 O O . PHE A 1 189 ? -0.871 -36.594 -13.102 1 97.75 189 PHE A O 1
ATOM 1424 N N . SER A 1 190 ? -2.451 -35.156 -12.711 1 98.12 190 SER A N 1
ATOM 1425 C CA . SER A 1 190 ? -2.994 -35.969 -11.617 1 98.12 190 SER A CA 1
ATOM 1426 C C . SER A 1 190 ? -3.877 -37.094 -12.141 1 98.12 190 SER A C 1
ATOM 1428 O O . SER A 1 190 ? -4.797 -36.844 -12.93 1 98.12 190 SER A O 1
ATOM 1430 N N . PRO A 1 191 ? -3.645 -38.312 -11.672 1 97.06 191 PRO A N 1
ATOM 1431 C CA . PRO A 1 191 ? -4.488 -39.406 -12.125 1 97.06 191 PRO A CA 1
ATOM 1432 C C . PRO A 1 191 ? -5.906 -39.344 -11.555 1 97.06 191 PRO A C 1
ATOM 1434 O O . PRO A 1 191 ? -6.793 -40.062 -12.016 1 97.06 191 PRO A O 1
ATOM 1437 N N . LEU A 1 192 ? -6.125 -38.531 -10.609 1 95.69 192 LEU A N 1
ATOM 1438 C CA . LEU A 1 192 ? -7.43 -38.406 -9.969 1 95.69 192 LEU A CA 1
ATOM 1439 C C . LEU A 1 192 ? -8.406 -37.656 -10.859 1 95.69 192 LEU A C 1
ATOM 1441 O O . LEU A 1 192 ? -9.617 -37.812 -10.75 1 95.69 192 LEU A O 1
ATOM 1445 N N . SER A 1 193 ? -7.855 -36.812 -11.758 1 96.31 193 SER A N 1
ATOM 1446 C CA . SER A 1 193 ? -8.703 -35.969 -12.594 1 96.31 193 SER A CA 1
ATOM 1447 C C . SER A 1 193 ? -8.594 -36.375 -14.062 1 96.31 193 SER A C 1
ATOM 1449 O O . SER A 1 193 ? -9.469 -36.031 -14.867 1 96.31 193 SER A O 1
ATOM 1451 N N . ASN A 1 194 ? -7.508 -36.938 -14.445 1 98.12 194 ASN A N 1
ATOM 1452 C CA . ASN A 1 194 ? -7.258 -37.312 -15.844 1 98.12 194 ASN A CA 1
ATOM 1453 C C . ASN A 1 194 ? -7.582 -38.781 -16.109 1 98.12 194 ASN A C 1
ATOM 1455 O O . ASN A 1 194 ? -6.809 -39.656 -15.75 1 98.12 194 ASN A O 1
ATOM 1459 N N . GLN A 1 195 ? -8.609 -38.969 -16.828 1 96.06 195 GLN A N 1
ATOM 1460 C CA . GLN A 1 195 ? -9.031 -40.312 -17.172 1 96.06 195 GLN A CA 1
ATOM 1461 C C . GLN A 1 195 ? -8.922 -40.594 -18.672 1 96.06 195 GLN A C 1
ATOM 1463 O O . GLN A 1 195 ? -9.609 -41.438 -19.203 1 96.06 195 GLN A O 1
ATOM 1468 N N . ARG A 1 196 ? -8.148 -39.781 -19.266 1 97.88 196 ARG A N 1
ATOM 1469 C CA . ARG A 1 196 ? -7.953 -39.906 -20.719 1 97.88 196 ARG A CA 1
ATOM 1470 C C . ARG A 1 196 ? -7.234 -41.219 -21.062 1 97.88 196 ARG A C 1
ATOM 1472 O O . ARG A 1 196 ? -6.508 -41.781 -20.234 1 97.88 196 ARG A O 1
ATOM 1479 N N . THR A 1 197 ? -7.449 -41.625 -22.328 1 96.69 197 THR A N 1
ATOM 1480 C CA . THR A 1 197 ? -6.789 -42.844 -22.812 1 96.69 197 THR A CA 1
ATOM 1481 C C . THR A 1 197 ? -5.918 -42.531 -24.031 1 96.69 197 THR A C 1
ATOM 1483 O O . THR A 1 197 ? -5.316 -43.438 -24.609 1 96.69 197 THR A O 1
ATOM 1486 N N . ASP A 1 198 ? -5.84 -41.344 -24.391 1 97.56 198 ASP A N 1
ATOM 1487 C CA . ASP A 1 198 ? -5.023 -40.938 -25.531 1 97.56 198 ASP A CA 1
ATOM 1488 C C . ASP A 1 198 ? -3.611 -40.562 -25.078 1 97.56 198 ASP A C 1
ATOM 1490 O O . ASP A 1 198 ? -3.158 -41 -24.016 1 97.56 198 ASP A O 1
ATOM 1494 N N . ARG A 1 199 ? -2.926 -39.781 -25.891 1 98.19 199 ARG A N 1
ATOM 1495 C CA . ARG A 1 199 ? -1.515 -39.5 -25.641 1 98.19 199 ARG A CA 1
ATOM 1496 C C . ARG A 1 199 ? -1.345 -38.469 -24.531 1 98.19 199 ARG A C 1
ATOM 1498 O O . ARG A 1 199 ? -0.22 -38.125 -24.172 1 98.19 199 ARG A O 1
ATOM 1505 N N . TYR A 1 200 ? -2.422 -38.062 -23.922 1 98.62 200 TYR A N 1
ATOM 1506 C CA . TYR A 1 200 ? -2.348 -37.125 -22.828 1 98.62 200 TYR A CA 1
ATOM 1507 C C . TYR A 1 200 ? -2.869 -37.719 -21.531 1 98.62 200 TYR A C 1
ATOM 1509 O O . TYR A 1 200 ? -3.066 -37.031 -20.531 1 98.62 200 TYR A O 1
ATOM 1517 N N . GLY A 1 201 ? -3.148 -39.062 -21.484 1 97.56 201 GLY A N 1
ATOM 1518 C CA . GLY A 1 201 ? -3.625 -39.719 -20.281 1 97.56 201 GLY A CA 1
ATOM 1519 C C . GLY A 1 201 ? -3.012 -41.094 -20.078 1 97.56 201 GLY A C 1
ATOM 1520 O O . GLY A 1 201 ? -2.301 -41.594 -20.953 1 97.56 201 GLY A O 1
ATOM 1521 N N . GLY A 1 202 ? -3.268 -41.656 -18.891 1 96.81 202 GLY A N 1
ATOM 1522 C CA . GLY A 1 202 ? -2.764 -43 -18.594 1 96.81 202 GLY A CA 1
ATOM 1523 C C . GLY A 1 202 ? -1.391 -42.969 -17.953 1 96.81 202 GLY A C 1
ATOM 1524 O O . GLY A 1 202 ? -1.264 -42.719 -16.75 1 96.81 202 GLY A O 1
ATOM 1525 N N . SER A 1 203 ? -0.313 -43.062 -18.766 1 97.81 203 SER A N 1
ATOM 1526 C CA . SER A 1 203 ? 1.053 -43.156 -18.266 1 97.81 203 SER A CA 1
ATOM 1527 C C . SER A 1 203 ? 1.537 -41.781 -17.75 1 97.81 203 SER A C 1
ATOM 1529 O O . SER A 1 203 ? 0.982 -40.75 -18.109 1 97.81 203 SER A O 1
ATOM 1531 N N . PHE A 1 204 ? 2.57 -41.875 -16.891 1 98.19 204 PHE A N 1
ATOM 1532 C CA . PHE A 1 204 ? 3.219 -40.656 -16.391 1 98.19 204 PHE A CA 1
ATOM 1533 C C . PHE A 1 204 ? 3.635 -39.75 -17.547 1 98.19 204 PHE A C 1
ATOM 1535 O O . PHE A 1 204 ? 3.338 -38.562 -17.531 1 98.19 204 PHE A O 1
ATOM 1542 N N . GLU A 1 205 ? 4.234 -40.344 -18.578 1 98.5 205 GLU A N 1
ATOM 1543 C CA . GLU A 1 205 ? 4.738 -39.594 -19.719 1 98.5 205 GLU A CA 1
ATOM 1544 C C . GLU A 1 205 ? 3.609 -38.875 -20.453 1 98.5 205 GLU A C 1
ATOM 1546 O O . GLU A 1 205 ? 3.766 -37.719 -20.859 1 98.5 205 GLU A O 1
ATOM 1551 N N . ASN A 1 206 ? 2.496 -39.594 -20.562 1 98.62 206 ASN A N 1
ATOM 1552 C CA . ASN A 1 206 ? 1.354 -39 -21.25 1 98.62 206 ASN A CA 1
ATOM 1553 C C . ASN A 1 206 ? 0.698 -37.906 -20.422 1 98.62 206 ASN A C 1
ATOM 1555 O O . ASN A 1 206 ? 0.337 -36.844 -20.969 1 98.62 206 ASN A O 1
ATOM 1559 N N . ARG A 1 207 ? 0.615 -38.125 -19.141 1 98.75 207 ARG A N 1
ATOM 1560 C CA . ARG A 1 207 ? -0.096 -37.188 -18.266 1 98.75 207 ARG A CA 1
ATOM 1561 C C . ARG A 1 207 ? 0.682 -35.875 -18.109 1 98.75 207 ARG A C 1
ATOM 1563 O O . ARG A 1 207 ? 0.088 -34.812 -17.984 1 98.75 207 ARG A O 1
ATOM 1570 N N . VAL A 1 208 ? 2.006 -35.938 -18.203 1 98.81 208 VAL A N 1
ATOM 1571 C CA . VAL A 1 208 ? 2.785 -34.75 -17.969 1 98.81 208 VAL A CA 1
ATOM 1572 C C . VAL A 1 208 ? 3.076 -34.062 -19.312 1 98.81 208 VAL A C 1
ATOM 1574 O O . VAL A 1 208 ? 3.719 -33 -19.344 1 98.81 208 VAL A O 1
ATOM 1577 N N . ARG A 1 209 ? 2.609 -34.594 -20.406 1 98.88 209 ARG A N 1
ATOM 1578 C CA . ARG A 1 209 ? 2.939 -34.125 -21.734 1 98.88 209 ARG A CA 1
ATOM 1579 C C . ARG A 1 209 ? 2.482 -32.656 -21.922 1 98.88 209 ARG A C 1
ATOM 1581 O O . ARG A 1 209 ? 3.234 -31.828 -22.438 1 98.88 209 ARG A O 1
ATOM 1588 N N . LEU A 1 210 ? 1.28 -32.344 -21.484 1 98.94 210 LEU A N 1
ATOM 1589 C CA . LEU A 1 210 ? 0.735 -31.016 -21.734 1 98.94 210 LEU A CA 1
ATOM 1590 C C . LEU A 1 210 ? 1.567 -29.953 -21.031 1 98.94 210 LEU A C 1
ATOM 1592 O O . LEU A 1 210 ? 1.936 -28.938 -21.656 1 98.94 210 LEU A O 1
ATOM 1596 N N . ILE A 1 211 ? 1.875 -30.125 -19.766 1 98.94 211 ILE A N 1
ATOM 1597 C CA . ILE A 1 211 ? 2.609 -29.094 -19.047 1 98.94 211 ILE A CA 1
ATOM 1598 C C . ILE A 1 211 ? 4.008 -28.938 -19.641 1 98.94 211 ILE A C 1
ATOM 1600 O O . ILE A 1 211 ? 4.551 -27.828 -19.688 1 98.94 211 ILE A O 1
ATOM 1604 N N . ARG A 1 212 ? 4.586 -30 -20.109 1 98.94 212 ARG A N 1
ATOM 1605 C CA . ARG A 1 212 ? 5.883 -29.922 -20.781 1 98.94 212 ARG A CA 1
ATOM 1606 C C . ARG A 1 212 ? 5.781 -29.141 -22.078 1 98.94 212 ARG A C 1
ATOM 1608 O O . ARG A 1 212 ? 6.617 -28.281 -22.375 1 98.94 212 ARG A O 1
ATOM 1615 N N . GLU A 1 213 ? 4.746 -29.438 -22.875 1 98.94 213 GLU A N 1
ATOM 1616 C CA . GLU A 1 213 ? 4.535 -28.734 -24.125 1 98.94 213 GLU A CA 1
ATOM 1617 C C . GLU A 1 213 ? 4.281 -27.25 -23.891 1 98.94 213 GLU A C 1
ATOM 1619 O O . GLU A 1 213 ? 4.785 -26.406 -24.641 1 98.94 213 GLU A O 1
ATOM 1624 N N . VAL A 1 214 ? 3.523 -26.938 -22.859 1 98.94 214 VAL A N 1
ATOM 1625 C CA . VAL A 1 214 ? 3.264 -25.547 -22.484 1 98.94 214 VAL A CA 1
ATOM 1626 C C . VAL A 1 214 ? 4.57 -24.859 -22.094 1 98.94 214 VAL A C 1
ATOM 1628 O O . VAL A 1 214 ? 4.863 -23.75 -22.547 1 98.94 214 VAL A O 1
ATOM 1631 N N . THR A 1 215 ? 5.379 -25.531 -21.281 1 98.94 215 THR A N 1
ATOM 1632 C CA . THR A 1 215 ? 6.641 -24.953 -20.812 1 98.94 215 THR A CA 1
ATOM 1633 C C . THR A 1 215 ? 7.574 -24.688 -22 1 98.94 215 THR A C 1
ATOM 1635 O O . THR A 1 215 ? 8.164 -23.609 -22.094 1 98.94 215 THR A O 1
ATOM 1638 N N . ARG A 1 216 ? 7.648 -25.625 -22.922 1 98.88 216 ARG A N 1
ATOM 1639 C CA . ARG A 1 216 ? 8.484 -25.453 -24.094 1 98.88 216 ARG A CA 1
ATOM 1640 C C . ARG A 1 216 ? 7.98 -24.312 -24.969 1 98.88 216 ARG A C 1
ATOM 1642 O O . ARG A 1 216 ? 8.773 -23.516 -25.5 1 98.88 216 ARG A O 1
ATOM 1649 N N . ALA A 1 217 ? 6.672 -24.266 -25.125 1 98.94 217 ALA A N 1
ATOM 1650 C CA . ALA A 1 217 ? 6.078 -23.203 -25.953 1 98.94 217 ALA A CA 1
ATOM 1651 C C . ALA A 1 217 ? 6.352 -21.828 -25.344 1 98.94 217 ALA A C 1
ATOM 1653 O O . ALA A 1 217 ? 6.664 -20.875 -26.078 1 98.94 217 ALA A O 1
ATOM 1654 N N . VAL A 1 218 ? 6.18 -21.703 -24.031 1 98.94 218 VAL A N 1
ATOM 1655 C CA . VAL A 1 218 ? 6.465 -20.453 -23.359 1 98.94 218 VAL A CA 1
ATOM 1656 C C . VAL A 1 218 ? 7.949 -20.125 -23.469 1 98.94 218 VAL A C 1
ATOM 1658 O O . VAL A 1 218 ? 8.32 -18.984 -23.766 1 98.94 218 VAL A O 1
ATOM 1661 N N . ARG A 1 219 ? 8.805 -21.094 -23.25 1 98.81 219 ARG A N 1
ATOM 1662 C CA . ARG A 1 219 ? 10.25 -20.891 -23.344 1 98.81 219 ARG A CA 1
ATOM 1663 C C . ARG A 1 219 ? 10.641 -20.375 -24.719 1 98.81 219 ARG A C 1
ATOM 1665 O O . ARG A 1 219 ? 11.492 -19.5 -24.844 1 98.81 219 ARG A O 1
ATOM 1672 N N . GLN A 1 220 ? 10.031 -20.859 -25.719 1 98.38 220 GLN A N 1
ATOM 1673 C CA . GLN A 1 220 ? 10.344 -20.484 -27.094 1 98.38 220 GLN A CA 1
ATOM 1674 C C . GLN A 1 220 ? 10 -19.016 -27.328 1 98.38 220 GLN A C 1
ATOM 1676 O O . GLN A 1 220 ? 10.664 -18.344 -28.125 1 98.38 220 GLN A O 1
ATOM 1681 N N . ARG A 1 221 ? 8.984 -18.578 -26.656 1 98.12 221 ARG A N 1
ATOM 1682 C CA . ARG A 1 221 ? 8.508 -17.219 -26.875 1 98.12 221 ARG A CA 1
ATOM 1683 C C . ARG A 1 221 ? 9.102 -16.25 -25.859 1 98.12 221 ARG A C 1
ATOM 1685 O O . ARG A 1 221 ? 9.188 -15.047 -26.125 1 98.12 221 ARG A O 1
ATOM 1692 N N . TRP A 1 222 ? 9.5 -16.719 -24.75 1 98.56 222 TRP A N 1
ATOM 1693 C CA . TRP A 1 222 ? 10.039 -15.938 -23.641 1 98.56 222 TRP A CA 1
ATOM 1694 C C . TRP A 1 222 ? 11.539 -15.727 -23.812 1 98.56 222 TRP A C 1
ATOM 1696 O O . TRP A 1 222 ? 12.273 -16.656 -24.172 1 98.56 222 TRP A O 1
ATOM 1706 N N . PRO A 1 223 ? 12.07 -14.492 -23.656 1 98.06 223 PRO A N 1
ATOM 1707 C CA . PRO A 1 223 ? 13.508 -14.242 -23.844 1 98.06 223 PRO A CA 1
ATOM 1708 C C . PRO A 1 223 ? 14.375 -15.203 -23.047 1 98.06 223 PRO A C 1
ATOM 1710 O O . PRO A 1 223 ? 14.07 -15.5 -21.875 1 98.06 223 PRO A O 1
ATOM 1713 N N . GLU A 1 224 ? 15.461 -15.633 -23.609 1 97.81 224 GLU A N 1
ATOM 1714 C CA . GLU A 1 224 ? 16.344 -16.641 -23.016 1 97.81 224 GLU A CA 1
ATOM 1715 C C . GLU A 1 224 ? 16.922 -16.141 -21.688 1 97.81 224 GLU A C 1
ATOM 1717 O O . GLU A 1 224 ? 17.172 -16.938 -20.781 1 97.81 224 GLU A O 1
ATOM 1722 N N . GLU A 1 225 ? 17.062 -14.875 -21.578 1 98.25 225 GLU A N 1
ATOM 1723 C CA . GLU A 1 225 ? 17.719 -14.305 -20.391 1 98.25 225 GLU A CA 1
ATOM 1724 C C . GLU A 1 225 ? 16.734 -14.156 -19.234 1 98.25 225 GLU A C 1
ATOM 1726 O O . GLU A 1 225 ? 17.141 -13.867 -18.109 1 98.25 225 GLU A O 1
ATOM 1731 N N . LEU A 1 226 ? 15.461 -14.375 -19.5 1 98.88 226 LEU A N 1
ATOM 1732 C CA . LEU A 1 226 ? 14.461 -14.234 -18.438 1 98.88 226 LEU A CA 1
ATOM 1733 C C . LEU A 1 226 ? 14 -15.594 -17.938 1 98.88 226 LEU A C 1
ATOM 1735 O O . LEU A 1 226 ? 13.797 -16.516 -18.734 1 98.88 226 LEU A O 1
ATOM 1739 N N . PRO A 1 227 ? 13.867 -15.727 -16.672 1 98.88 227 PRO A N 1
ATOM 1740 C CA . PRO A 1 227 ? 13.562 -17.031 -16.094 1 98.88 227 PRO A CA 1
ATOM 1741 C C . PRO A 1 227 ? 12.078 -17.406 -16.219 1 98.88 227 PRO A C 1
ATOM 1743 O O . PRO A 1 227 ? 11.227 -16.516 -16.281 1 98.88 227 PRO A O 1
ATOM 1746 N N . ILE A 1 228 ? 11.844 -18.719 -16.203 1 98.94 228 ILE A N 1
ATOM 1747 C CA . ILE A 1 228 ? 10.516 -19.312 -16.141 1 98.94 228 ILE A CA 1
ATOM 1748 C C . ILE A 1 228 ? 10.375 -20.141 -14.867 1 98.94 228 ILE A C 1
ATOM 1750 O O . ILE A 1 228 ? 11.242 -20.953 -14.547 1 98.94 228 ILE A O 1
ATOM 1754 N N . PHE A 1 229 ? 9.367 -19.812 -14.086 1 98.94 229 PHE A N 1
ATOM 1755 C CA . PHE A 1 229 ? 8.992 -20.609 -12.93 1 98.94 229 PHE A CA 1
ATOM 1756 C C . PHE A 1 229 ? 7.832 -21.547 -13.273 1 98.94 229 PHE A C 1
ATOM 1758 O O . PHE A 1 229 ? 7.066 -21.266 -14.203 1 98.94 229 PHE A O 1
ATOM 1765 N N . VAL A 1 230 ? 7.727 -22.656 -12.656 1 98.94 230 VAL A N 1
ATOM 1766 C CA . VAL A 1 230 ? 6.555 -23.516 -12.711 1 98.94 230 VAL A CA 1
ATOM 1767 C C . VAL A 1 230 ? 6.086 -23.844 -11.297 1 98.94 230 VAL A C 1
ATOM 1769 O O . VAL A 1 230 ? 6.879 -24.281 -10.453 1 98.94 230 VAL A O 1
ATOM 1772 N N . ARG A 1 231 ? 4.855 -23.562 -11.023 1 98.94 231 ARG A N 1
ATOM 1773 C CA . ARG A 1 231 ? 4.285 -23.938 -9.734 1 98.94 231 ARG A CA 1
ATOM 1774 C C . ARG A 1 231 ? 3.605 -25.297 -9.82 1 98.94 231 ARG A C 1
ATOM 1776 O O . ARG A 1 231 ? 2.816 -25.562 -10.734 1 98.94 231 ARG A O 1
ATOM 1783 N N . LEU A 1 232 ? 3.916 -26.188 -8.891 1 98.81 232 LEU A N 1
ATOM 1784 C CA . LEU A 1 232 ? 3.352 -27.531 -8.883 1 98.81 232 LEU A CA 1
ATOM 1785 C C . LEU A 1 232 ? 2.668 -27.812 -7.547 1 98.81 232 LEU A C 1
ATOM 1787 O O . LEU A 1 232 ? 3.135 -27.375 -6.496 1 98.81 232 LEU A O 1
ATOM 1791 N N . SER A 1 233 ? 1.539 -28.547 -7.598 1 98.44 233 SER A N 1
ATOM 1792 C CA . SER A 1 233 ? 1.186 -29.359 -6.445 1 98.44 233 SER A CA 1
ATOM 1793 C C . SER A 1 233 ? 2.068 -30.609 -6.355 1 98.44 233 SER A C 1
ATOM 1795 O O . SER A 1 233 ? 1.869 -31.578 -7.094 1 98.44 233 SER A O 1
ATOM 1797 N N . ALA A 1 234 ? 2.934 -30.516 -5.434 1 98.25 234 ALA A N 1
ATOM 1798 C CA . ALA A 1 234 ? 3.961 -31.562 -5.359 1 98.25 234 ALA A CA 1
ATOM 1799 C C . ALA A 1 234 ? 3.371 -32.875 -4.902 1 98.25 234 ALA A C 1
ATOM 1801 O O . ALA A 1 234 ? 3.975 -33.938 -5.102 1 98.25 234 ALA A O 1
ATOM 1802 N N . THR A 1 235 ? 2.264 -32.812 -4.32 1 97.94 235 THR A N 1
ATOM 1803 C CA . THR A 1 235 ? 1.515 -34 -3.947 1 97.94 235 THR A CA 1
ATOM 1804 C C . THR A 1 235 ? 0.021 -33.688 -3.859 1 97.94 235 THR A C 1
ATOM 1806 O O . THR A 1 235 ? -0.371 -32.594 -3.508 1 97.94 235 THR A O 1
ATOM 1809 N N . ASP A 1 236 ? -0.759 -34.75 -4.152 1 97.56 236 ASP A N 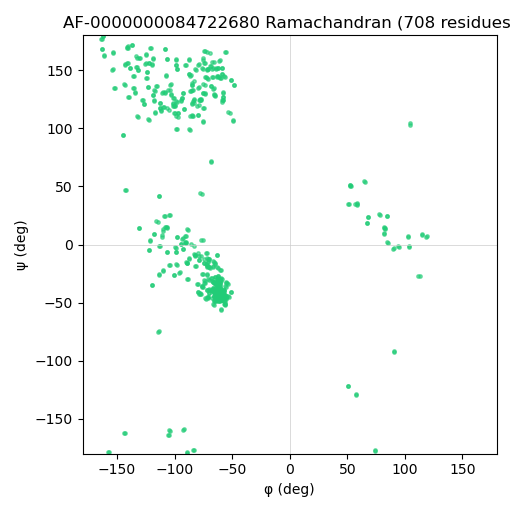1
ATOM 1810 C CA . ASP A 1 236 ? -2.207 -34.625 -4.008 1 97.56 236 ASP A CA 1
ATOM 1811 C C . ASP A 1 236 ? -2.646 -34.969 -2.584 1 97.56 236 ASP A C 1
ATOM 1813 O O . ASP A 1 236 ? -3.797 -34.719 -2.211 1 97.56 236 ASP A O 1
ATOM 1817 N N . TRP A 1 237 ? -1.832 -35.5 -1.805 1 96 237 TRP A N 1
ATOM 1818 C CA . TRP A 1 237 ? -2.057 -35.938 -0.428 1 96 237 TRP A CA 1
ATOM 1819 C C . TRP A 1 237 ? -3.031 -37.125 -0.375 1 96 237 TRP A C 1
ATOM 1821 O O . TRP A 1 237 ? -3.727 -37.312 0.624 1 96 237 TRP A O 1
ATOM 1831 N N . VAL A 1 238 ? -3.17 -37.75 -1.516 1 93.81 238 VAL A N 1
ATOM 1832 C CA . VAL A 1 238 ? -3.998 -38.938 -1.651 1 93.81 238 VAL A CA 1
ATOM 1833 C C . VAL A 1 238 ? -3.158 -40.094 -2.199 1 93.81 238 VAL A C 1
ATOM 1835 O O . VAL A 1 238 ? -2.312 -39.906 -3.076 1 93.81 238 VAL A O 1
ATOM 1838 N N . GLU A 1 239 ? -3.297 -41.281 -1.633 1 90.19 239 GLU A N 1
ATOM 1839 C CA . GLU A 1 239 ? -2.465 -42.438 -1.979 1 90.19 239 GLU A CA 1
ATOM 1840 C C . GLU A 1 239 ? -2.531 -42.719 -3.475 1 90.19 239 GLU A C 1
ATOM 1842 O O . GLU A 1 239 ? -1.509 -43 -4.102 1 90.19 239 GLU A O 1
ATOM 1847 N N . GLU A 1 240 ? -3.619 -42.719 -4.109 1 91.44 240 GLU A N 1
ATOM 1848 C CA . GLU A 1 240 ? -3.754 -43.062 -5.527 1 91.44 240 GLU A CA 1
ATOM 1849 C C . GLU A 1 240 ? -3.578 -41.812 -6.402 1 91.44 240 GLU A C 1
ATOM 1851 O O . GLU A 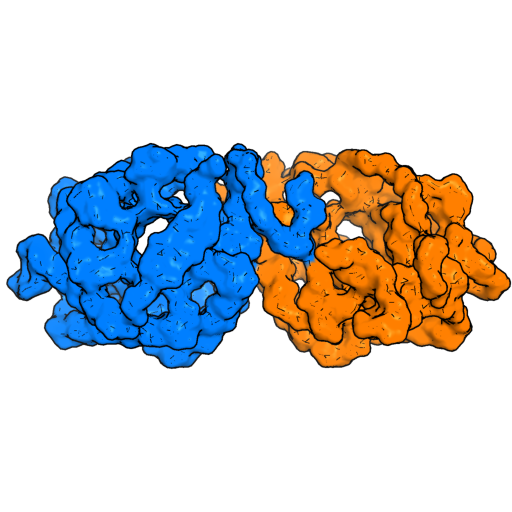1 240 ? -3.777 -41.875 -7.617 1 91.44 240 GLU A O 1
ATOM 1856 N N . GLY A 1 241 ? -3.084 -40.781 -5.789 1 96.25 241 GLY A N 1
ATOM 1857 C CA . GLY A 1 241 ? -2.936 -39.531 -6.531 1 96.25 241 GLY A CA 1
ATOM 1858 C C . GLY A 1 241 ? -1.498 -39.219 -6.906 1 96.25 241 GLY A C 1
ATOM 1859 O O . GLY A 1 241 ? -0.676 -40.125 -7.023 1 96.25 241 GLY A O 1
ATOM 1860 N N . TRP A 1 242 ? -1.195 -38 -7.277 1 97.88 242 TRP A N 1
ATOM 1861 C CA . TRP A 1 242 ? 0.122 -37.469 -7.625 1 97.88 242 TRP A CA 1
ATOM 1862 C C . TRP A 1 242 ? 1.046 -37.469 -6.41 1 97.88 242 TRP A C 1
ATOM 1864 O O . TRP A 1 242 ? 0.662 -37 -5.336 1 97.88 242 TRP A O 1
ATOM 1874 N N . SER A 1 243 ? 2.258 -38.031 -6.535 1 97.88 243 SER A N 1
ATOM 1875 C CA . SER A 1 243 ? 3.176 -38.156 -5.41 1 97.88 243 SER A CA 1
ATOM 1876 C C . SER A 1 243 ? 4.355 -37.188 -5.547 1 97.88 243 SER A C 1
ATOM 1878 O O . SER A 1 243 ? 4.551 -36.594 -6.602 1 97.88 243 SER A O 1
ATOM 1880 N N . VAL A 1 244 ? 5.094 -37.062 -4.465 1 98 244 VAL A N 1
ATOM 1881 C CA . VAL A 1 244 ? 6.27 -36.219 -4.488 1 98 244 VAL A CA 1
ATOM 1882 C C . VAL A 1 244 ? 7.32 -36.781 -5.43 1 98 244 VAL A C 1
ATOM 1884 O O . VAL A 1 244 ? 8.047 -36.031 -6.094 1 98 244 VAL A O 1
ATOM 1887 N N . GLU A 1 245 ? 7.367 -38.125 -5.539 1 98.19 245 GLU A N 1
ATOM 1888 C CA . GLU A 1 245 ? 8.266 -38.75 -6.488 1 98.19 245 GLU A CA 1
ATOM 1889 C C . GLU A 1 245 ? 7.93 -38.375 -7.926 1 98.19 245 GLU A C 1
ATOM 1891 O O . GLU A 1 245 ? 8.828 -38.125 -8.734 1 98.19 245 GLU A O 1
ATOM 1896 N N . ASP A 1 246 ? 6.66 -38.375 -8.18 1 98.62 246 ASP A N 1
ATOM 1897 C CA . ASP A 1 246 ? 6.211 -37.906 -9.492 1 98.62 246 ASP A CA 1
ATOM 1898 C C . ASP A 1 246 ? 6.664 -36.469 -9.758 1 98.62 246 ASP A C 1
ATOM 1900 O O . ASP A 1 246 ? 7.094 -36.156 -10.859 1 98.62 246 ASP A O 1
ATOM 1904 N N . SER A 1 247 ? 6.547 -35.625 -8.75 1 98.81 247 SER A N 1
ATOM 1905 C CA . SER A 1 247 ? 6.934 -34.219 -8.898 1 98.81 247 SER A CA 1
ATOM 1906 C C . SER A 1 247 ? 8.438 -34.062 -9.141 1 98.81 247 SER A C 1
ATOM 1908 O O . SER A 1 247 ? 8.867 -33.219 -9.898 1 98.81 247 SER A O 1
ATOM 1910 N N . VAL A 1 248 ? 9.227 -34.875 -8.453 1 98.88 248 VAL A N 1
ATOM 1911 C CA . VAL A 1 248 ? 10.664 -34.875 -8.688 1 98.88 248 VAL A CA 1
ATOM 1912 C C . VAL A 1 248 ? 10.953 -35.25 -10.141 1 98.88 248 VAL A C 1
ATOM 1914 O O . VAL A 1 248 ? 11.742 -34.562 -10.812 1 98.88 248 VAL A O 1
ATOM 1917 N N . ALA A 1 249 ? 10.281 -36.281 -10.602 1 98.88 249 ALA A N 1
ATOM 1918 C CA . ALA A 1 249 ? 10.461 -36.719 -11.984 1 98.88 249 ALA A CA 1
ATOM 1919 C C . ALA A 1 249 ? 10.047 -35.625 -12.961 1 98.88 249 ALA A C 1
ATOM 1921 O O . ALA A 1 249 ? 10.758 -35.375 -13.93 1 98.88 249 ALA A O 1
ATOM 1922 N N . LEU A 1 250 ? 8.938 -35.031 -12.719 1 98.94 250 LEU A N 1
ATOM 1923 C CA . LEU A 1 250 ? 8.453 -33.969 -13.586 1 98.94 250 LEU A CA 1
ATOM 1924 C C . LEU A 1 250 ? 9.391 -32.781 -13.547 1 98.94 250 LEU A C 1
ATOM 1926 O O . LEU A 1 250 ? 9.641 -32.156 -14.578 1 98.94 250 LEU A O 1
ATOM 1930 N N . ALA A 1 251 ? 9.875 -32.438 -12.383 1 98.94 251 ALA A N 1
ATOM 1931 C CA . ALA A 1 251 ? 10.766 -31.297 -12.234 1 98.94 251 ALA A CA 1
ATOM 1932 C C . ALA A 1 251 ? 12.016 -31.453 -13.102 1 98.94 251 ALA A C 1
ATOM 1934 O O . ALA A 1 251 ? 12.492 -30.484 -13.703 1 98.94 251 ALA A O 1
ATOM 1935 N N . LYS A 1 252 ? 12.555 -32.656 -13.141 1 98.88 252 LYS A N 1
ATOM 1936 C CA . LYS A 1 252 ? 13.703 -32.938 -13.992 1 98.88 252 LYS A CA 1
ATOM 1937 C C . LYS A 1 252 ? 13.383 -32.656 -15.461 1 98.88 252 LYS A C 1
ATOM 1939 O O . LYS A 1 252 ? 14.188 -32.062 -16.172 1 98.88 252 LYS A O 1
ATOM 1944 N N . LEU A 1 253 ? 12.227 -33.125 -15.859 1 98.88 253 LEU A N 1
ATOM 1945 C CA . LEU A 1 253 ? 11.789 -32.906 -17.234 1 98.88 253 LEU A CA 1
ATOM 1946 C C . LEU A 1 253 ? 11.555 -31.438 -17.531 1 98.88 253 LEU A C 1
ATOM 1948 O O . LEU A 1 253 ? 11.914 -30.953 -18.594 1 98.88 253 LEU A O 1
ATOM 1952 N N . LEU A 1 254 ? 10.93 -30.734 -16.594 1 98.94 254 LEU A N 1
ATOM 1953 C CA . LEU A 1 254 ? 10.656 -29.312 -16.766 1 98.94 254 LEU A CA 1
ATOM 1954 C C . LEU A 1 254 ? 11.953 -28.516 -16.844 1 98.94 254 LEU A C 1
ATOM 1956 O O . LEU A 1 254 ? 12.039 -27.531 -17.594 1 98.94 254 LEU A O 1
ATOM 1960 N N . LYS A 1 255 ? 12.922 -28.891 -16.047 1 98.81 255 LYS A N 1
ATOM 1961 C CA . LYS A 1 255 ? 14.242 -28.281 -16.141 1 98.81 255 LYS A CA 1
ATOM 1962 C C . LYS A 1 255 ? 14.805 -28.406 -17.547 1 98.81 255 LYS A C 1
ATOM 1964 O O . LYS A 1 255 ? 15.305 -27.422 -18.109 1 98.81 255 LYS A O 1
ATOM 1969 N N . GLU A 1 256 ? 14.656 -29.562 -18.125 1 98.56 256 GLU A N 1
ATOM 1970 C CA . GLU A 1 256 ? 15.094 -29.797 -19.484 1 98.56 256 GLU A CA 1
ATOM 1971 C C . GLU A 1 256 ? 14.312 -28.938 -20.469 1 98.56 256 GLU A C 1
ATOM 1973 O O . GLU A 1 256 ? 14.852 -28.5 -21.5 1 98.56 256 GLU A O 1
ATOM 1978 N N . ASP A 1 257 ? 13.086 -28.703 -20.141 1 98.75 257 ASP A N 1
ATOM 1979 C CA . ASP A 1 257 ? 12.195 -27.953 -21.031 1 98.75 257 ASP A CA 1
ATOM 1980 C C . ASP A 1 257 ? 12.398 -26.453 -20.875 1 98.75 257 ASP A C 1
ATOM 1982 O O . ASP A 1 257 ? 11.805 -25.656 -21.609 1 98.75 257 ASP A O 1
ATOM 1986 N N . GLY A 1 258 ? 13.18 -25.984 -19.859 1 98.56 258 GLY A N 1
ATOM 1987 C CA . GLY A 1 258 ? 13.555 -24.578 -19.797 1 98.56 258 GLY A CA 1
ATOM 1988 C C . GLY A 1 258 ? 13.062 -23.891 -18.531 1 98.56 258 GLY A C 1
ATOM 1989 O O . GLY A 1 258 ? 13.195 -22.672 -18.406 1 98.56 258 GLY A O 1
ATOM 1990 N N . ALA A 1 259 ? 12.508 -24.625 -17.609 1 98.81 259 ALA A N 1
ATOM 1991 C CA . ALA A 1 259 ? 12.125 -24.047 -16.328 1 98.81 259 ALA A CA 1
ATOM 1992 C C . ALA A 1 259 ? 13.352 -23.766 -15.469 1 98.81 259 ALA A C 1
ATOM 1994 O O . ALA A 1 259 ? 14.328 -24.516 -15.492 1 98.81 259 ALA A O 1
ATOM 1995 N N . ASP A 1 260 ? 13.305 -22.656 -14.695 1 98.88 260 ASP A N 1
ATOM 1996 C CA . ASP A 1 260 ? 14.461 -22.25 -13.906 1 98.88 260 ASP A CA 1
ATOM 1997 C C . ASP A 1 260 ? 14.211 -22.453 -12.414 1 98.88 260 ASP A C 1
ATOM 1999 O O . ASP A 1 260 ? 15.156 -22.547 -11.625 1 98.88 260 ASP A O 1
ATOM 2003 N N . LEU A 1 261 ? 12.961 -22.516 -12.016 1 98.94 261 LEU A N 1
ATOM 2004 C CA . LEU A 1 261 ? 12.594 -22.672 -10.609 1 98.94 261 LEU A CA 1
ATOM 2005 C C . LEU A 1 261 ? 11.25 -23.375 -10.469 1 98.94 261 LEU A C 1
ATOM 2007 O O . LEU A 1 261 ? 10.312 -23.094 -11.219 1 98.94 261 LEU A O 1
ATOM 2011 N N . ILE A 1 262 ? 11.164 -24.344 -9.578 1 98.94 262 ILE A N 1
ATOM 2012 C CA . ILE A 1 262 ? 9.906 -25 -9.242 1 98.94 262 ILE A CA 1
ATOM 2013 C C . ILE A 1 262 ? 9.352 -24.422 -7.941 1 98.94 262 ILE A C 1
ATOM 2015 O O . ILE A 1 262 ? 10.008 -24.5 -6.898 1 98.94 262 ILE A O 1
ATOM 2019 N N . ASP A 1 263 ? 8.25 -23.734 -8.008 1 98.88 263 ASP A N 1
ATOM 2020 C CA . ASP A 1 263 ? 7.5 -23.297 -6.832 1 98.88 263 ASP A CA 1
ATOM 2021 C C . ASP A 1 263 ? 6.656 -24.438 -6.262 1 98.88 263 ASP A C 1
ATOM 2023 O O . ASP A 1 263 ? 5.641 -24.812 -6.844 1 98.88 263 ASP A O 1
ATOM 2027 N N . CYS A 1 264 ? 7.004 -24.938 -5.074 1 98.75 264 CYS A N 1
ATOM 2028 C CA . CYS A 1 264 ? 6.457 -26.188 -4.566 1 98.75 264 CYS A CA 1
ATOM 2029 C C . CYS A 1 264 ? 5.309 -25.938 -3.602 1 98.75 264 CYS A C 1
ATOM 2031 O O . CYS A 1 264 ? 5.531 -25.641 -2.426 1 98.75 264 CYS A O 1
ATOM 2033 N N . SER A 1 265 ? 4.156 -26.062 -4.098 1 98 265 SER A N 1
ATOM 2034 C CA . SER A 1 265 ? 2.936 -26.125 -3.301 1 98 265 SER A CA 1
ATOM 2035 C C . SER A 1 265 ? 2.391 -27.547 -3.219 1 98 265 SER A C 1
ATOM 2037 O O . SER A 1 265 ? 3.156 -28.516 -3.258 1 98 265 SER A O 1
ATOM 2039 N N . SER A 1 266 ? 1.053 -27.688 -2.857 1 97.38 266 SER A N 1
ATOM 2040 C CA . SER A 1 266 ? 0.483 -29.031 -2.807 1 97.38 266 SER A CA 1
ATOM 2041 C C . SER A 1 266 ? -1.041 -28.984 -2.852 1 97.38 266 SER A C 1
ATOM 2043 O O . SER A 1 266 ? -1.643 -27.938 -2.652 1 97.38 266 SER A O 1
ATOM 2045 N N . GLY A 1 267 ? -1.562 -30.125 -3.17 1 96.19 267 GLY A N 1
ATOM 2046 C CA . GLY A 1 267 ? -2.988 -30.375 -3.027 1 96.19 267 GLY A CA 1
ATOM 2047 C C . GLY A 1 267 ? -3.82 -29.672 -4.086 1 96.19 267 GLY A C 1
ATOM 2048 O O . GLY A 1 267 ? -3.293 -29.234 -5.109 1 96.19 267 GLY A O 1
ATOM 2049 N N . GLY A 1 268 ? -5.172 -29.812 -3.973 1 95.25 268 GLY A N 1
ATOM 2050 C CA . GLY A 1 268 ? -6.141 -29.062 -4.75 1 95.25 268 GLY A CA 1
ATOM 2051 C C . GLY A 1 268 ? -6.766 -29.875 -5.871 1 95.25 268 GLY A C 1
ATOM 2052 O O . GLY A 1 268 ? -7.684 -29.406 -6.547 1 95.25 268 GLY A O 1
ATOM 2053 N N . ALA A 1 269 ? -6.332 -31.141 -6.031 1 94.81 269 ALA A N 1
ATOM 2054 C CA . ALA A 1 269 ? -6.785 -31.953 -7.164 1 94.81 269 ALA A CA 1
ATOM 2055 C C . ALA A 1 269 ? -8.211 -32.438 -6.953 1 94.81 269 ALA A C 1
ATOM 2057 O O . ALA A 1 269 ? -8.969 -32.594 -7.918 1 94.81 269 ALA A O 1
ATOM 2058 N N . VAL A 1 270 ? -8.539 -32.75 -5.746 1 92.5 270 VAL A N 1
ATOM 2059 C CA . VAL A 1 270 ? -9.875 -33.219 -5.402 1 92.5 270 VAL A CA 1
ATOM 2060 C C . VAL A 1 270 ? -10.32 -32.594 -4.09 1 92.5 270 VAL A C 1
ATOM 2062 O O . VAL A 1 270 ? -9.492 -32.156 -3.275 1 92.5 270 VAL A O 1
ATOM 2065 N N . PRO A 1 271 ? -11.633 -32.469 -3.98 1 91.44 271 PRO A N 1
ATOM 2066 C CA . PRO A 1 271 ? -12.125 -31.844 -2.746 1 91.44 271 PRO A CA 1
ATOM 2067 C C . PRO A 1 271 ? -12.031 -32.781 -1.54 1 91.44 271 PRO A C 1
ATOM 2069 O O . PRO A 1 271 ? -11.953 -34 -1.702 1 91.44 271 PRO A O 1
ATOM 2072 N N . GLY A 1 272 ? -11.977 -32.188 -0.43 1 88.62 272 GLY A N 1
ATOM 2073 C CA . GLY A 1 272 ? -12.172 -32.906 0.809 1 88.62 272 GLY A CA 1
ATOM 2074 C C . GLY A 1 272 ? -10.914 -33.625 1.289 1 88.62 272 GLY A C 1
ATOM 2075 O O . GLY A 1 272 ? -10.977 -34.469 2.176 1 88.62 272 GLY A O 1
ATOM 2076 N N . VAL A 1 273 ? -9.828 -33.375 0.679 1 88.81 273 VAL A N 1
ATOM 2077 C CA . VAL A 1 273 ? -8.57 -34 1.09 1 88.81 273 VAL A CA 1
ATOM 2078 C C . VAL A 1 273 ? -8.078 -33.375 2.389 1 88.81 273 VAL A C 1
ATOM 2080 O O . VAL A 1 273 ? -8.156 -32.156 2.562 1 88.81 273 VAL A O 1
ATOM 2083 N N . ARG A 1 274 ? -7.586 -34.25 3.318 1 85 274 ARG A N 1
ATOM 2084 C CA . ARG A 1 274 ? -6.992 -33.75 4.555 1 85 274 ARG A CA 1
ATOM 2085 C C . ARG A 1 274 ? -5.523 -33.375 4.359 1 85 274 ARG A C 1
ATOM 2087 O O . ARG A 1 274 ? -4.684 -34.281 4.195 1 85 274 ARG A O 1
ATOM 2094 N N . ILE A 1 275 ? -5.168 -32.219 4.387 1 88.12 275 ILE A N 1
ATOM 2095 C CA . ILE A 1 275 ? -3.799 -31.734 4.234 1 88.12 275 ILE A CA 1
ATOM 2096 C C . ILE A 1 275 ? -3.191 -31.469 5.605 1 88.12 275 ILE A C 1
ATOM 2098 O O . ILE A 1 275 ? -3.807 -30.797 6.441 1 88.12 275 ILE A O 1
ATOM 2102 N N . PRO A 1 276 ? -2.121 -32.062 5.926 1 86.69 276 PRO A N 1
ATOM 2103 C CA . PRO A 1 276 ? -1.48 -31.812 7.223 1 86.69 276 PRO A CA 1
ATOM 2104 C C . PRO A 1 276 ? -0.907 -30.406 7.34 1 86.69 276 PRO A C 1
ATOM 2106 O O . PRO A 1 276 ? 0.306 -30.234 7.492 1 86.69 276 PRO A O 1
ATOM 2109 N N . ALA A 1 277 ? -1.717 -29.469 7.441 1 85.62 277 ALA A N 1
ATOM 2110 C CA . ALA A 1 277 ? -1.312 -28.062 7.418 1 85.62 277 ALA A CA 1
ATOM 2111 C C . ALA A 1 277 ? -0.718 -27.641 8.758 1 85.62 277 ALA A C 1
ATOM 2113 O O . ALA A 1 277 ? -1.25 -28 9.82 1 85.62 277 ALA A O 1
ATOM 2114 N N . GLY A 1 278 ? 0.379 -27.156 8.781 1 88.25 278 GLY A N 1
ATOM 2115 C CA . GLY A 1 278 ? 1.133 -26.562 9.875 1 88.25 278 GLY A CA 1
ATOM 2116 C C . GLY A 1 278 ? 2.316 -25.734 9.398 1 88.25 278 GLY A C 1
ATOM 2117 O O . GLY A 1 278 ? 2.525 -25.578 8.195 1 88.25 278 GLY A O 1
ATOM 2118 N N . PRO A 1 279 ? 2.961 -25.156 10.289 1 91 279 PRO A N 1
ATOM 2119 C CA . PRO A 1 279 ? 4.094 -24.328 9.875 1 91 279 PRO A CA 1
ATOM 2120 C C . PRO A 1 279 ? 5.09 -25.078 9 1 91 279 PRO A C 1
ATOM 2122 O O . PRO A 1 279 ? 5.672 -26.078 9.438 1 91 279 PRO A O 1
ATOM 2125 N N . GLY A 1 280 ? 5.188 -24.672 7.797 1 93.12 280 GLY A N 1
ATOM 2126 C CA . GLY A 1 280 ? 6.195 -25.219 6.906 1 93.12 280 GLY A CA 1
ATOM 2127 C C . GLY A 1 280 ? 5.824 -26.594 6.355 1 93.12 280 GLY A C 1
ATOM 2128 O O . GLY A 1 280 ? 6.699 -27.359 5.969 1 93.12 280 GLY A O 1
ATOM 2129 N N . TYR A 1 281 ? 4.539 -26.906 6.262 1 93.62 281 TYR A N 1
ATOM 2130 C CA . TYR A 1 281 ? 4.102 -28.25 5.906 1 93.62 281 TYR A CA 1
ATOM 2131 C C . TYR A 1 281 ? 4.48 -28.594 4.469 1 93.62 281 TYR A C 1
ATOM 2133 O O . TYR A 1 281 ? 4.527 -29.766 4.09 1 93.62 281 TYR A O 1
ATOM 2141 N N . GLN A 1 282 ? 4.855 -27.578 3.695 1 96.94 282 GLN A N 1
ATOM 2142 C CA . GLN A 1 282 ? 5.191 -27.828 2.297 1 96.94 282 GLN A CA 1
ATOM 2143 C C . GLN A 1 282 ? 6.699 -27.734 2.07 1 96.94 282 GLN A C 1
ATOM 2145 O O . GLN A 1 282 ? 7.184 -28.016 0.972 1 96.94 282 GLN A O 1
ATOM 2150 N N . VAL A 1 283 ? 7.453 -27.328 3.076 1 97.44 283 VAL A N 1
ATOM 2151 C CA . VAL A 1 283 ? 8.891 -27.094 2.975 1 97.44 283 VAL A CA 1
ATOM 2152 C C . VAL A 1 283 ? 9.602 -28.391 2.607 1 97.44 283 VAL A C 1
ATOM 2154 O O . VAL A 1 283 ? 10.492 -28.406 1.75 1 97.44 283 VAL A O 1
ATOM 2157 N N . PRO A 1 284 ? 9.203 -29.562 3.186 1 97.25 284 PRO A N 1
ATOM 2158 C CA . PRO A 1 284 ? 9.891 -30.812 2.826 1 97.25 284 PRO A CA 1
ATOM 2159 C C . PRO A 1 284 ? 9.719 -31.172 1.353 1 97.25 284 PRO A C 1
ATOM 2161 O O . PRO A 1 284 ? 10.602 -31.797 0.758 1 97.25 284 PRO A O 1
ATOM 2164 N N . LEU A 1 285 ? 8.586 -30.812 0.77 1 98.38 285 LEU A N 1
ATOM 2165 C CA . LEU A 1 285 ? 8.359 -31.078 -0.648 1 98.38 285 LEU A CA 1
ATOM 2166 C C . LEU A 1 285 ? 9.367 -30.312 -1.507 1 98.38 285 LEU A C 1
ATOM 2168 O O . LEU A 1 285 ? 9.953 -30.875 -2.428 1 98.38 285 LEU A O 1
ATOM 2172 N N . SER A 1 286 ? 9.57 -29.062 -1.196 1 98.62 286 SER A N 1
ATOM 2173 C CA . SER A 1 286 ? 10.547 -28.219 -1.881 1 98.62 286 SER A CA 1
ATOM 2174 C C . SER A 1 286 ? 11.953 -28.781 -1.738 1 98.62 286 SER A C 1
ATOM 2176 O O . SER A 1 286 ? 12.719 -28.828 -2.709 1 98.62 286 SER A O 1
ATOM 2178 N N . GLU A 1 287 ? 12.281 -29.172 -0.547 1 98.38 287 GLU A N 1
ATOM 2179 C CA . GLU A 1 287 ? 13.609 -29.719 -0.277 1 98.38 287 GLU A CA 1
ATOM 2180 C C . GLU A 1 287 ? 13.898 -30.938 -1.153 1 98.38 287 GLU A C 1
ATOM 2182 O O . GLU A 1 287 ? 14.984 -31.047 -1.717 1 98.38 287 GLU A O 1
ATOM 2187 N N . ARG A 1 288 ? 12.938 -31.812 -1.229 1 98.5 288 ARG A N 1
ATOM 2188 C CA . ARG A 1 288 ? 13.109 -33.031 -2.012 1 98.5 288 ARG A CA 1
ATOM 2189 C C . ARG A 1 288 ? 13.297 -32.719 -3.49 1 98.5 288 ARG A C 1
ATOM 2191 O O . ARG A 1 288 ? 14.188 -33.281 -4.141 1 98.5 288 ARG A O 1
ATOM 2198 N N . VAL A 1 289 ? 12.422 -31.859 -4.004 1 98.81 289 VAL A N 1
ATOM 2199 C CA . VAL A 1 289 ? 12.523 -31.484 -5.41 1 98.81 289 VAL A CA 1
ATOM 2200 C C . VAL A 1 289 ? 13.875 -30.828 -5.672 1 98.81 289 VAL A C 1
ATOM 2202 O O . VAL A 1 289 ? 14.547 -31.141 -6.652 1 98.81 289 VAL A O 1
ATOM 2205 N N . ARG A 1 290 ? 14.234 -29.906 -4.801 1 98.56 290 ARG A N 1
ATOM 2206 C CA . ARG A 1 290 ? 15.5 -29.188 -4.945 1 98.56 290 ARG A CA 1
ATOM 2207 C C . ARG A 1 290 ? 16.672 -30.141 -5 1 98.56 290 ARG A C 1
ATOM 2209 O O . ARG A 1 290 ? 17.531 -30.047 -5.883 1 98.56 290 ARG A O 1
ATOM 2216 N N . ARG A 1 291 ? 16.734 -31.047 -4.094 1 98.06 291 ARG A N 1
ATOM 2217 C CA . ARG A 1 291 ? 17.844 -31.969 -3.938 1 98.06 291 ARG A CA 1
ATOM 2218 C C . ARG A 1 291 ? 17.875 -33 -5.062 1 98.06 291 ARG A C 1
ATOM 2220 O O . ARG A 1 291 ? 18.938 -33.281 -5.641 1 98.06 291 ARG A O 1
ATOM 2227 N N . GLU A 1 292 ? 16.734 -33.531 -5.355 1 98.62 292 GLU A N 1
ATOM 2228 C CA . GLU A 1 292 ? 16.688 -34.719 -6.227 1 98.62 292 GLU A CA 1
ATOM 2229 C C . GLU A 1 292 ? 16.594 -34.312 -7.695 1 98.62 292 GLU A C 1
ATOM 2231 O O . GLU A 1 292 ? 17.047 -35.031 -8.578 1 98.62 292 GLU A O 1
ATOM 2236 N N . ALA A 1 293 ? 15.992 -33.188 -8 1 98.69 293 ALA A N 1
ATOM 2237 C CA . ALA A 1 293 ? 15.867 -32.75 -9.391 1 98.69 293 ALA A CA 1
ATOM 2238 C C . ALA A 1 293 ? 16.938 -31.734 -9.734 1 98.69 293 ALA A C 1
ATOM 2240 O O . ALA A 1 293 ? 17.094 -31.359 -10.898 1 98.69 293 ALA A O 1
ATOM 2241 N N . ASP A 1 294 ? 17.719 -31.281 -8.766 1 98.06 294 ASP A N 1
ATOM 2242 C CA . ASP A 1 294 ? 18.797 -30.328 -8.961 1 98.06 294 ASP A CA 1
ATOM 2243 C C . ASP A 1 294 ? 18.312 -29.078 -9.711 1 98.06 294 ASP A C 1
ATOM 2245 O O . ASP A 1 294 ? 18.875 -28.719 -10.742 1 98.06 294 ASP A O 1
ATOM 2249 N N . ILE A 1 295 ? 17.312 -28.5 -9.281 1 98.62 295 ILE A N 1
ATOM 2250 C CA . ILE A 1 295 ? 16.719 -27.266 -9.797 1 98.62 295 ILE A CA 1
ATOM 2251 C C . ILE A 1 295 ? 16.359 -26.344 -8.633 1 98.62 295 ILE A C 1
ATOM 2253 O O . ILE A 1 295 ? 16.062 -26.812 -7.535 1 98.62 295 ILE A O 1
ATOM 2257 N N . ALA A 1 296 ? 16.5 -25.016 -8.812 1 98.88 296 ALA A N 1
ATOM 2258 C CA . ALA A 1 296 ? 16.094 -24.062 -7.781 1 98.88 296 ALA A CA 1
ATOM 2259 C C . ALA A 1 296 ? 14.617 -24.266 -7.418 1 98.88 296 ALA A C 1
ATOM 2261 O O . ALA A 1 296 ? 13.797 -24.609 -8.273 1 98.88 296 ALA A O 1
ATOM 2262 N N . THR A 1 297 ? 14.312 -24.078 -6.16 1 98.88 297 THR A N 1
ATOM 2263 C CA . THR A 1 297 ? 12.93 -24.234 -5.727 1 98.88 297 THR A CA 1
ATOM 2264 C C . THR A 1 297 ? 12.492 -23.047 -4.875 1 98.88 297 THR A C 1
ATOM 2266 O O . THR A 1 297 ? 13.328 -22.344 -4.305 1 98.88 297 THR A O 1
ATOM 2269 N N . GLY A 1 298 ? 11.242 -22.75 -4.93 1 98.75 298 GLY A N 1
ATOM 2270 C CA . GLY A 1 298 ? 10.547 -21.938 -3.938 1 98.75 298 GLY A CA 1
ATOM 2271 C C . GLY A 1 298 ? 9.609 -22.75 -3.061 1 98.75 298 GLY A C 1
ATOM 2272 O O . GLY A 1 298 ? 9.031 -23.734 -3.512 1 98.75 298 GLY A O 1
ATOM 2273 N N . THR A 1 299 ? 9.523 -22.344 -1.827 1 98.44 299 THR A N 1
ATOM 2274 C CA . THR A 1 299 ? 8.578 -23 -0.929 1 98.44 299 THR A CA 1
ATOM 2275 C C . THR A 1 299 ? 7.547 -22 -0.4 1 98.44 299 THR A C 1
ATOM 2277 O O . THR A 1 299 ? 7.789 -20.797 -0.393 1 98.44 299 THR A O 1
ATOM 2280 N N . VAL A 1 300 ? 6.449 -22.531 -0.058 1 96.44 300 VAL A N 1
ATOM 2281 C CA . VAL A 1 300 ? 5.316 -21.766 0.441 1 96.44 300 VAL A CA 1
ATOM 2282 C C . VAL A 1 300 ? 4.617 -22.531 1.559 1 96.44 300 VAL A C 1
ATOM 2284 O O . VAL A 1 300 ? 4.961 -23.688 1.831 1 96.44 300 VAL A O 1
ATOM 2287 N N . GLY A 1 301 ? 3.711 -21.844 2.252 1 93.56 301 GLY A N 1
ATOM 2288 C CA . GLY A 1 301 ? 2.84 -22.516 3.203 1 93.56 301 GLY A CA 1
ATOM 2289 C C . GLY A 1 301 ? 3.242 -22.281 4.648 1 93.56 301 GLY A C 1
ATOM 2290 O O . GLY A 1 301 ? 4.176 -22.922 5.148 1 93.56 301 GLY A O 1
ATOM 2291 N N . PHE A 1 302 ? 2.535 -21.484 5.281 1 93.56 302 PHE A N 1
ATOM 2292 C CA . PHE A 1 302 ? 2.629 -21.156 6.703 1 93.56 302 PHE A CA 1
ATOM 2293 C C . PHE A 1 302 ? 4.059 -20.797 7.082 1 93.56 302 PHE A C 1
ATOM 2295 O O . PHE A 1 302 ? 4.598 -21.312 8.062 1 93.56 302 PHE A O 1
ATOM 2302 N N . ILE A 1 303 ? 4.734 -20.203 6.25 1 95.06 303 ILE A N 1
ATOM 2303 C CA . ILE A 1 303 ? 5.969 -19.5 6.602 1 95.06 303 ILE A CA 1
ATOM 2304 C C . ILE A 1 303 ? 5.641 -18.094 7.094 1 95.06 303 ILE A C 1
ATOM 2306 O O . ILE A 1 303 ? 5.266 -17.234 6.305 1 95.06 303 ILE A O 1
ATOM 2310 N N . GLN A 1 304 ? 5.848 -17.859 8.367 1 93.38 304 GLN A N 1
ATOM 2311 C CA . GLN A 1 304 ? 5.242 -16.672 8.945 1 93.38 304 GLN A CA 1
ATOM 2312 C C . GLN A 1 304 ? 6.305 -15.727 9.5 1 93.38 304 GLN A C 1
ATOM 2314 O O . GLN A 1 304 ? 6.18 -14.5 9.391 1 93.38 304 GLN A O 1
ATOM 2319 N N . SER A 1 305 ? 7.402 -16.312 10.047 1 95.69 305 SER A N 1
ATOM 2320 C CA . SER A 1 305 ? 8.383 -15.453 10.703 1 95.69 305 SER A CA 1
ATOM 2321 C C . SER A 1 305 ? 9.648 -15.312 9.859 1 95.69 305 SER A C 1
ATOM 2323 O O . SER A 1 305 ? 9.938 -16.172 9.023 1 95.69 305 SER A O 1
ATOM 2325 N N . ALA A 1 306 ? 10.336 -14.273 10.164 1 97.38 306 ALA A N 1
ATOM 2326 C CA . ALA A 1 306 ? 11.617 -14.031 9.5 1 97.38 306 ALA A CA 1
ATOM 2327 C C . ALA A 1 306 ? 12.609 -15.148 9.812 1 97.38 306 ALA A C 1
ATOM 2329 O O . ALA A 1 306 ? 13.359 -15.586 8.93 1 97.38 306 ALA A O 1
ATOM 2330 N N . PHE A 1 307 ? 12.547 -15.625 11 1 96.88 307 PHE A N 1
ATOM 2331 C CA . PHE A 1 307 ? 13.469 -16.672 11.422 1 96.88 307 PHE A CA 1
ATOM 2332 C C . PHE A 1 307 ? 13.156 -17.984 10.719 1 96.88 307 PHE A C 1
ATOM 2334 O O . PHE A 1 307 ? 14.062 -18.719 10.32 1 96.88 307 PHE A O 1
ATOM 2341 N N . GLN A 1 308 ? 11.883 -18.297 10.602 1 97.12 308 GLN A N 1
ATOM 2342 C CA . GLN A 1 308 ? 11.477 -19.484 9.875 1 97.12 308 GLN A CA 1
ATOM 2343 C C . GLN A 1 308 ? 11.938 -19.422 8.414 1 97.12 308 GLN A C 1
ATOM 2345 O O . GLN A 1 308 ? 12.469 -20.406 7.887 1 97.12 308 GLN A O 1
ATOM 2350 N N . ALA A 1 309 ? 11.711 -18.281 7.793 1 98.31 309 ALA A N 1
ATOM 2351 C CA . ALA A 1 309 ? 12.109 -18.078 6.402 1 98.31 309 ALA A CA 1
ATOM 2352 C C . ALA A 1 309 ? 13.617 -18.219 6.242 1 98.31 309 ALA A C 1
ATOM 2354 O O . ALA A 1 309 ? 14.094 -18.938 5.355 1 98.31 309 ALA A O 1
ATOM 2355 N N . GLU A 1 310 ? 14.367 -17.531 7.137 1 98.06 310 GLU A N 1
ATOM 2356 C CA . GLU A 1 310 ? 15.828 -17.594 7.129 1 98.06 310 GLU A CA 1
ATOM 2357 C C . GLU A 1 310 ? 16.328 -19.016 7.305 1 98.06 310 GLU A C 1
ATOM 2359 O O . GLU A 1 310 ? 17.203 -19.469 6.562 1 98.06 310 GLU A O 1
ATOM 2364 N N . SER A 1 311 ? 15.742 -19.688 8.258 1 97.56 311 SER A N 1
ATOM 2365 C CA . SER A 1 311 ? 16.141 -21.062 8.555 1 97.56 311 SER A CA 1
ATOM 2366 C C . SER A 1 311 ? 15.891 -21.984 7.363 1 97.56 311 SER A C 1
ATOM 2368 O O . SER A 1 311 ? 16.719 -22.844 7.051 1 97.56 311 SER A O 1
ATOM 2370 N N . THR A 1 312 ? 14.742 -21.828 6.715 1 98.12 312 THR A N 1
ATOM 2371 C CA . THR A 1 312 ? 14.367 -22.625 5.555 1 98.12 312 THR A CA 1
ATOM 2372 C C . THR A 1 312 ? 15.414 -22.5 4.449 1 98.12 312 THR A C 1
ATOM 2374 O O . THR A 1 312 ? 15.797 -23.5 3.83 1 98.12 312 THR A O 1
ATOM 2377 N N . LEU A 1 313 ? 15.953 -21.312 4.227 1 98.5 313 LEU A N 1
ATOM 2378 C CA . LEU A 1 313 ? 16.938 -21.062 3.176 1 98.5 313 LEU A CA 1
ATOM 2379 C C . LEU A 1 313 ? 18.328 -21.547 3.602 1 98.5 313 LEU A C 1
ATOM 2381 O O . LEU A 1 313 ? 19.031 -22.188 2.824 1 98.5 313 LEU A O 1
ATOM 2385 N N . ARG A 1 314 ? 18.703 -21.297 4.824 1 97.12 314 ARG A N 1
ATOM 2386 C CA . ARG A 1 314 ? 20.047 -21.609 5.312 1 97.12 314 ARG A CA 1
ATOM 2387 C C . ARG A 1 314 ? 20.266 -23.109 5.391 1 97.12 314 ARG A C 1
ATOM 2389 O O . ARG A 1 314 ? 21.391 -23.594 5.207 1 97.12 314 ARG A O 1
ATOM 2396 N N . THR A 1 315 ? 19.188 -23.781 5.605 1 97.12 315 THR A N 1
ATOM 2397 C CA . THR A 1 315 ? 19.312 -25.234 5.719 1 97.12 315 THR A CA 1
ATOM 2398 C C . THR A 1 315 ? 19.141 -25.906 4.359 1 97.12 315 THR A C 1
ATOM 2400 O O . THR A 1 315 ? 19.078 -27.125 4.266 1 97.12 315 THR A O 1
ATOM 2403 N N . GLY A 1 316 ? 18.953 -25.141 3.316 1 97.31 316 GLY A N 1
ATOM 2404 C CA . GLY A 1 316 ? 19 -25.641 1.95 1 97.31 316 GLY A CA 1
ATOM 2405 C C . GLY A 1 316 ? 17.688 -26.234 1.485 1 97.31 316 GLY A C 1
ATOM 2406 O O . GLY A 1 316 ? 17.656 -27.031 0.547 1 97.31 316 GLY A O 1
ATOM 2407 N N . GLN A 1 317 ? 16.594 -25.828 2.074 1 98.25 317 GLN A N 1
ATOM 2408 C CA . GLN A 1 317 ? 15.305 -26.453 1.776 1 98.25 317 GLN A CA 1
ATOM 2409 C C . GLN A 1 317 ? 14.609 -25.766 0.607 1 98.25 317 GLN A C 1
ATOM 2411 O O . GLN A 1 317 ? 13.664 -26.297 0.034 1 98.25 317 GLN A O 1
ATOM 2416 N N . ALA A 1 318 ? 15.062 -24.594 0.281 1 98.75 318 ALA A N 1
ATOM 2417 C CA . ALA A 1 318 ? 14.555 -23.844 -0.858 1 98.75 318 ALA A CA 1
ATOM 2418 C C . ALA A 1 318 ? 15.523 -22.719 -1.241 1 98.75 318 ALA A C 1
ATOM 2420 O O . ALA A 1 318 ? 16.469 -22.438 -0.509 1 98.75 318 ALA A O 1
ATOM 2421 N N . ASP A 1 319 ? 15.344 -22.109 -2.352 1 98.81 319 ASP A N 1
ATOM 2422 C CA . ASP A 1 319 ? 16.172 -21 -2.799 1 98.81 319 ASP A CA 1
ATOM 2423 C C . ASP A 1 319 ? 15.461 -19.656 -2.555 1 98.81 319 ASP A C 1
ATOM 2425 O O . ASP A 1 319 ? 16.109 -18.625 -2.43 1 98.81 319 ASP A O 1
ATOM 2429 N N . VAL A 1 320 ? 14.141 -19.656 -2.527 1 98.88 320 VAL A N 1
ATOM 2430 C CA . VAL A 1 320 ? 13.328 -18.5 -2.176 1 98.88 320 VAL A CA 1
ATOM 2431 C C . VAL A 1 320 ? 12.141 -18.938 -1.327 1 98.88 320 VAL A C 1
ATOM 2433 O O . VAL A 1 320 ? 11.75 -20.109 -1.351 1 98.88 320 VAL A O 1
ATOM 2436 N N . VAL A 1 321 ? 11.609 -18.031 -0.554 1 98.75 321 VAL A N 1
ATOM 2437 C CA . VAL A 1 321 ? 10.352 -18.266 0.15 1 98.75 321 VAL A CA 1
ATOM 2438 C C . VAL A 1 321 ? 9.242 -17.422 -0.482 1 98.75 321 VAL A C 1
ATOM 2440 O O . VAL A 1 321 ? 9.453 -16.25 -0.809 1 98.75 321 VAL A O 1
ATOM 2443 N N . LEU A 1 322 ? 8.148 -18.031 -0.765 1 98.69 322 LEU A N 1
ATOM 2444 C CA . LEU A 1 322 ? 6.961 -17.344 -1.248 1 98.69 322 LEU A CA 1
ATOM 2445 C C . LEU A 1 322 ? 5.949 -17.156 -0.123 1 98.69 322 LEU A C 1
ATOM 2447 O O . LEU A 1 322 ? 5.602 -18.109 0.576 1 98.69 322 LEU A O 1
ATOM 2451 N N . LEU A 1 323 ? 5.527 -15.93 0.075 1 98.19 323 LEU A N 1
ATOM 2452 C CA . LEU A 1 323 ? 4.602 -15.57 1.142 1 98.19 323 LEU A CA 1
ATOM 2453 C C . LEU A 1 323 ? 3.299 -15.023 0.567 1 98.19 323 LEU A C 1
ATOM 2455 O O . LEU A 1 323 ? 3.318 -14.18 -0.333 1 98.19 323 LEU A O 1
ATOM 2459 N N . ALA A 1 324 ? 2.197 -15.508 1.047 1 97.12 324 ALA A N 1
ATOM 2460 C CA . ALA A 1 324 ? 0.885 -15.023 0.627 1 97.12 324 ALA A CA 1
ATOM 2461 C C . ALA A 1 324 ? 0.167 -14.32 1.776 1 97.12 324 ALA A C 1
ATOM 2463 O O . ALA A 1 324 ? 0.233 -13.102 1.9 1 97.12 324 ALA A O 1
ATOM 2464 N N . ARG A 1 325 ? -0.349 -15.062 2.754 1 95.94 325 ARG A N 1
ATOM 2465 C CA . ARG A 1 325 ? -1.156 -14.508 3.834 1 95.94 325 ARG A CA 1
ATOM 2466 C C . ARG A 1 325 ? -0.367 -13.469 4.629 1 95.94 325 ARG A C 1
ATOM 2468 O O . ARG A 1 325 ? -0.907 -12.43 5.008 1 95.94 325 ARG A O 1
ATOM 2475 N N . GLU A 1 326 ? 0.874 -13.781 4.895 1 96.69 326 GLU A N 1
ATOM 2476 C CA . GLU A 1 326 ? 1.69 -12.828 5.637 1 96.69 326 GLU A CA 1
ATOM 2477 C C . GLU A 1 326 ? 1.807 -11.5 4.895 1 96.69 326 GLU A C 1
ATOM 2479 O O . GLU A 1 326 ? 1.804 -10.438 5.508 1 96.69 326 GLU A O 1
ATOM 2484 N N . MET A 1 327 ? 1.93 -11.57 3.564 1 97.69 327 MET A N 1
ATOM 2485 C CA . MET A 1 327 ? 2.053 -10.367 2.746 1 97.69 327 MET A CA 1
ATOM 2486 C C . MET A 1 327 ? 0.728 -9.617 2.676 1 97.69 327 MET A C 1
ATOM 2488 O O . MET A 1 327 ? 0.7 -8.422 2.371 1 97.69 327 MET A O 1
ATOM 2492 N N . LEU A 1 328 ? -0.403 -10.344 2.857 1 97.69 328 LEU A N 1
ATOM 2493 C CA . LEU A 1 328 ? -1.701 -9.68 2.941 1 97.69 328 LEU A CA 1
ATOM 2494 C C . LEU A 1 328 ? -1.867 -8.977 4.281 1 97.69 328 LEU A C 1
ATOM 2496 O O . LEU A 1 328 ? -2.488 -7.914 4.355 1 97.69 328 LEU A O 1
ATOM 2500 N N . ARG A 1 329 ? -1.278 -9.547 5.359 1 96.75 329 ARG A N 1
ATOM 2501 C CA . ARG A 1 329 ? -1.344 -8.984 6.703 1 96.75 329 ARG A CA 1
ATOM 2502 C C . ARG A 1 329 ? -0.406 -7.789 6.84 1 96.75 329 ARG A C 1
ATOM 2504 O O . ARG A 1 329 ? -0.704 -6.84 7.57 1 96.75 329 ARG A O 1
ATOM 2511 N N . ASP A 1 330 ? 0.699 -7.945 6.164 1 97.31 330 ASP A N 1
ATOM 2512 C CA . ASP A 1 330 ? 1.787 -6.984 6.312 1 97.31 330 ASP A CA 1
ATOM 2513 C C . ASP A 1 330 ? 2.523 -6.785 4.988 1 97.31 330 ASP A C 1
ATOM 2515 O O . ASP A 1 330 ? 3.51 -7.469 4.711 1 97.31 330 ASP A O 1
ATOM 2519 N N . PRO A 1 331 ? 2.094 -5.73 4.215 1 98.19 331 PRO A N 1
ATOM 2520 C CA . PRO A 1 331 ? 2.764 -5.496 2.934 1 98.19 331 PRO A CA 1
ATOM 2521 C C . PRO A 1 331 ? 4.234 -5.113 3.096 1 98.19 331 PRO A C 1
ATOM 2523 O O . PRO A 1 331 ? 4.988 -5.133 2.121 1 98.19 331 PRO A O 1
ATOM 2526 N N . TYR A 1 332 ? 4.637 -4.715 4.305 1 98.19 332 TYR A N 1
ATOM 2527 C CA . TYR A 1 332 ? 6.016 -4.328 4.574 1 98.19 332 TYR A CA 1
ATOM 2528 C C . TYR A 1 332 ? 6.75 -5.422 5.344 1 98.19 332 TYR A C 1
ATOM 2530 O O . TYR A 1 332 ? 7.715 -5.145 6.059 1 98.19 332 TYR A O 1
ATOM 2538 N N . TRP A 1 333 ? 6.289 -6.672 5.207 1 98.12 333 TRP A N 1
ATOM 2539 C CA . TRP A 1 333 ? 6.863 -7.82 5.895 1 98.12 333 TRP A CA 1
ATOM 2540 C C . TRP A 1 333 ? 8.375 -7.879 5.691 1 98.12 333 TRP A C 1
ATOM 2542 O O . TRP A 1 333 ? 9.125 -8.117 6.641 1 98.12 333 TRP A O 1
ATOM 2552 N N . PRO A 1 334 ? 8.945 -7.59 4.438 1 98.38 334 PRO A N 1
ATOM 2553 C CA . PRO A 1 334 ? 10.398 -7.672 4.254 1 98.38 334 PRO A CA 1
ATOM 2554 C C . PRO A 1 334 ? 11.164 -6.684 5.129 1 98.38 334 PRO A C 1
ATOM 2556 O O . PRO A 1 334 ? 12.203 -7.027 5.699 1 98.38 334 PRO A O 1
ATOM 2559 N N . LEU A 1 335 ? 10.648 -5.453 5.246 1 97.62 335 LEU A N 1
ATOM 2560 C CA . LEU A 1 335 ? 11.312 -4.457 6.086 1 97.62 335 LEU A CA 1
ATOM 2561 C C . LEU A 1 335 ? 11.297 -4.883 7.551 1 97.62 335 LEU A C 1
ATOM 2563 O O . LEU A 1 335 ? 12.297 -4.746 8.25 1 97.62 335 LEU A O 1
ATOM 2567 N N . HIS A 1 336 ? 10.156 -5.406 7.984 1 97.31 336 HIS A N 1
ATOM 2568 C CA . HIS A 1 336 ? 10.031 -5.863 9.359 1 97.31 336 HIS A CA 1
ATOM 2569 C C . HIS A 1 336 ? 10.898 -7.09 9.617 1 97.31 336 HIS A C 1
ATOM 2571 O O . HIS A 1 336 ? 11.516 -7.211 10.672 1 97.31 336 HIS A O 1
ATOM 2577 N N . ALA A 1 337 ? 10.938 -7.988 8.609 1 97.75 337 ALA A N 1
ATOM 2578 C CA . ALA A 1 337 ? 11.773 -9.188 8.703 1 97.75 337 ALA A CA 1
ATOM 2579 C C . ALA A 1 337 ? 13.242 -8.812 8.828 1 97.75 337 ALA A C 1
ATOM 2581 O O . ALA A 1 337 ? 13.992 -9.453 9.578 1 97.75 337 ALA A O 1
ATOM 2582 N N . ALA A 1 338 ? 13.68 -7.836 8.102 1 97.31 338 ALA A N 1
ATOM 2583 C CA . ALA A 1 338 ? 15.062 -7.379 8.188 1 97.31 338 ALA A CA 1
ATOM 2584 C C . ALA A 1 338 ? 15.406 -6.93 9.602 1 97.31 338 ALA A C 1
ATOM 2586 O O . ALA A 1 338 ? 16.484 -7.258 10.117 1 97.31 338 ALA A O 1
ATOM 2587 N N . LYS A 1 339 ? 14.516 -6.168 10.172 1 94.81 339 LYS A N 1
ATOM 2588 C CA . LYS A 1 339 ? 14.727 -5.723 11.547 1 94.81 339 LYS A CA 1
ATOM 2589 C C . LYS A 1 339 ? 14.812 -6.906 12.5 1 94.81 339 LYS A C 1
ATOM 2591 O O . LYS A 1 339 ? 15.688 -6.945 13.367 1 94.81 339 LYS A O 1
ATOM 2596 N N . GLU A 1 340 ? 13.914 -7.867 12.305 1 94.81 340 GLU A N 1
ATOM 2597 C CA . GLU A 1 340 ? 13.891 -9.062 13.148 1 94.81 340 GLU A CA 1
ATOM 2598 C C . GLU A 1 340 ? 15.203 -9.836 13.039 1 94.81 340 GLU A C 1
ATOM 2600 O O . GLU A 1 340 ? 15.664 -10.422 14.016 1 94.81 340 GLU A O 1
ATOM 2605 N N . LEU A 1 341 ? 15.766 -9.836 11.867 1 96.5 341 LEU A N 1
ATOM 2606 C CA . LEU A 1 341 ? 16.984 -10.602 11.609 1 96.5 341 LEU A CA 1
ATOM 2607 C C . LEU A 1 341 ? 18.219 -9.742 11.82 1 96.5 341 LEU A C 1
ATOM 2609 O O . LEU A 1 341 ? 19.344 -10.164 11.492 1 96.5 341 LEU A O 1
ATOM 2613 N N . TYR A 1 342 ? 18.047 -8.484 12.312 1 94.31 342 TYR A N 1
ATOM 2614 C CA . TYR A 1 342 ? 19.125 -7.547 12.578 1 94.31 342 TYR A CA 1
ATOM 2615 C C . TYR A 1 342 ? 19.953 -7.297 11.32 1 94.31 342 TYR A C 1
ATOM 2617 O O . TYR A 1 342 ? 21.188 -7.223 11.391 1 94.31 342 TYR A O 1
ATOM 2625 N N . THR A 1 343 ? 19.234 -7.309 10.219 1 94.81 343 THR A N 1
ATOM 2626 C CA . THR A 1 343 ? 19.859 -7.043 8.922 1 94.81 343 THR A CA 1
ATOM 2627 C C . THR A 1 343 ? 19.484 -5.645 8.43 1 94.81 343 THR A C 1
ATOM 2629 O O . THR A 1 343 ? 18.328 -5.234 8.508 1 94.81 343 THR A O 1
ATOM 2632 N N . GLN A 1 344 ? 20.438 -4.891 7.977 1 92.81 344 GLN A N 1
ATOM 2633 C CA . GLN A 1 344 ? 20.188 -3.549 7.457 1 92.81 344 GLN A CA 1
ATOM 2634 C C . GLN A 1 344 ? 19.781 -3.596 5.988 1 92.81 344 GLN A C 1
ATOM 2636 O O . GLN A 1 344 ? 20.469 -4.203 5.164 1 92.81 344 GLN A O 1
ATOM 2641 N N . VAL A 1 345 ? 18.688 -3.111 5.699 1 94.38 345 VAL A N 1
ATOM 2642 C CA . VAL A 1 345 ? 18.234 -2.977 4.324 1 94.38 345 VAL A CA 1
ATOM 2643 C C . VAL A 1 345 ? 17.859 -1.523 4.047 1 94.38 345 VAL A C 1
ATOM 2645 O O . VAL A 1 345 ? 17.578 -0.758 4.973 1 94.38 345 VAL A O 1
ATOM 2648 N N . ALA A 1 346 ? 17.906 -1.14 2.809 1 91.94 346 ALA A N 1
ATOM 2649 C CA . ALA A 1 346 ? 17.516 0.219 2.436 1 91.94 346 ALA A CA 1
ATOM 2650 C C . ALA A 1 346 ? 16 0.399 2.51 1 91.94 346 ALA A C 1
ATOM 2652 O O . ALA A 1 346 ? 15.242 -0.438 2.012 1 91.94 346 ALA A O 1
ATOM 2653 N N . TRP A 1 347 ? 15.602 1.476 3.197 1 94.75 347 TRP A N 1
ATOM 2654 C CA . TRP A 1 347 ? 14.203 1.891 3.182 1 94.75 347 TRP A CA 1
ATOM 2655 C C . TRP A 1 347 ? 13.945 2.881 2.051 1 94.75 347 TRP A C 1
ATOM 2657 O O . TRP A 1 347 ? 14.875 3.514 1.544 1 94.75 347 TRP A O 1
ATOM 2667 N N . PRO A 1 348 ? 12.656 2.936 1.576 1 95.06 348 PRO A N 1
ATOM 2668 C CA . PRO A 1 348 ? 12.352 4.074 0.705 1 95.06 348 PRO A CA 1
ATOM 2669 C C . PRO A 1 348 ? 12.82 5.406 1.286 1 95.06 348 PRO A C 1
ATOM 2671 O O . PRO A 1 348 ? 12.695 5.637 2.492 1 95.06 348 PRO A O 1
ATOM 2674 N N . LYS A 1 349 ? 13.406 6.246 0.429 1 94.06 349 LYS A N 1
ATOM 2675 C CA . LYS A 1 349 ? 13.922 7.523 0.911 1 94.06 349 LYS A CA 1
ATOM 2676 C C . LYS A 1 349 ? 12.844 8.312 1.652 1 94.06 349 LYS A C 1
ATOM 2678 O O . LYS A 1 349 ? 13.141 9.016 2.621 1 94.06 349 LYS A O 1
ATOM 2683 N N . GLN A 1 350 ? 11.602 8.164 1.223 1 95.31 350 GLN A N 1
ATOM 2684 C CA . GLN A 1 350 ? 10.477 8.883 1.804 1 95.31 350 GLN A CA 1
ATOM 2685 C C . GLN A 1 350 ? 10.172 8.383 3.215 1 95.31 350 GLN A C 1
ATOM 2687 O O . GLN A 1 350 ? 9.5 9.07 3.99 1 95.31 350 GLN A O 1
ATOM 2692 N N . TYR A 1 351 ? 10.656 7.133 3.561 1 95.81 351 TYR A N 1
ATOM 2693 C CA . TYR A 1 351 ? 10.281 6.504 4.824 1 95.81 351 TYR A CA 1
ATOM 2694 C C . TYR A 1 351 ? 11.477 6.426 5.766 1 95.81 351 TYR A C 1
ATOM 2696 O O . TYR A 1 351 ? 11.383 5.855 6.855 1 95.81 351 TYR A O 1
ATOM 2704 N N . GLU A 1 352 ? 12.562 7.031 5.422 1 92.56 352 GLU A N 1
ATOM 2705 C CA . GLU A 1 352 ? 13.82 6.863 6.152 1 92.56 352 GLU A CA 1
ATOM 2706 C C . GLU A 1 352 ? 13.672 7.309 7.605 1 92.56 352 GLU A C 1
ATOM 2708 O O . GLU A 1 352 ? 14.297 6.727 8.5 1 92.56 352 GLU A O 1
ATOM 2713 N N . ARG A 1 353 ? 12.805 8.297 7.855 1 88 353 ARG A N 1
ATOM 2714 C CA . ARG A 1 353 ? 12.633 8.828 9.203 1 88 353 ARG A CA 1
ATOM 2715 C C . ARG A 1 353 ? 11.93 7.816 10.102 1 88 353 ARG A C 1
ATOM 2717 O O . ARG A 1 353 ? 11.914 7.977 11.328 1 88 353 ARG A O 1
ATOM 2724 N N . ALA A 1 354 ? 11.391 6.801 9.516 1 89.75 354 ALA A N 1
ATOM 2725 C CA . ALA A 1 354 ? 10.625 5.828 10.297 1 89.75 354 ALA A CA 1
ATOM 2726 C C . ALA A 1 354 ? 11.469 4.594 10.602 1 89.75 354 ALA A C 1
ATOM 2728 O O . ALA A 1 354 ? 11.016 3.68 11.297 1 89.75 354 ALA A O 1
ATOM 2729 N N . GLN A 1 355 ? 12.688 4.543 10.117 1 84.44 355 GLN A N 1
ATOM 2730 C CA . GLN A 1 355 ? 13.523 3.354 10.258 1 84.44 355 GLN A CA 1
ATOM 2731 C C . GLN A 1 355 ? 13.859 3.094 11.727 1 84.44 355 GLN A C 1
ATOM 2733 O 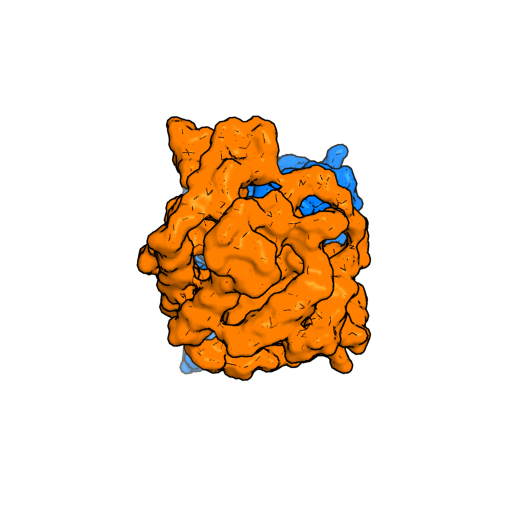O . GLN A 1 355 ? 14.016 1.942 12.133 1 84.44 355 GLN A O 1
ATOM 2738 N N . ASN A 1 356 ? 13.914 4.129 12.625 1 72.94 356 ASN A N 1
ATOM 2739 C CA . ASN A 1 356 ? 14.359 3.955 14 1 72.94 356 ASN A CA 1
ATOM 2740 C C . ASN A 1 356 ? 13.219 3.533 14.922 1 72.94 356 ASN A C 1
ATOM 2742 O O . ASN A 1 356 ? 12.062 3.885 14.68 1 72.94 356 ASN A O 1
ATOM 2746 N N . MET B 1 1 ? -16.266 -2.088 23.562 1 81.12 1 MET B N 1
ATOM 2747 C CA . MET B 1 1 ? -15.891 -1.714 22.203 1 81.12 1 MET B CA 1
ATOM 2748 C C . MET B 1 1 ? -14.766 -0.68 22.219 1 81.12 1 MET B C 1
ATOM 2750 O O . MET B 1 1 ? -14.766 0.24 23.031 1 81.12 1 MET B O 1
ATOM 2754 N N . SER B 1 2 ? -13.695 -0.867 21.516 1 94.94 2 SER B N 1
ATOM 2755 C CA . SER B 1 2 ? -12.555 0.042 21.469 1 94.94 2 SER B CA 1
ATOM 2756 C C . SER B 1 2 ? -12.977 1.434 21 1 94.94 2 SER B C 1
ATOM 2758 O O . SER B 1 2 ? -13.734 1.571 20.047 1 94.94 2 SER B O 1
ATOM 2760 N N . LEU B 1 3 ? -12.656 2.432 21.828 1 97.75 3 LEU B N 1
ATOM 2761 C CA . LEU B 1 3 ? -12.945 3.807 21.438 1 97.75 3 LEU B CA 1
ATOM 2762 C C . LEU B 1 3 ? -12.156 4.188 20.188 1 97.75 3 LEU B C 1
ATOM 2764 O O . LEU B 1 3 ? -12.656 4.93 19.328 1 97.75 3 LEU B O 1
ATOM 2768 N N . LEU B 1 4 ? -10.977 3.668 20.109 1 98.5 4 LEU B N 1
ATOM 2769 C CA . LEU B 1 4 ? -10.117 3.906 18.969 1 98.5 4 LEU B CA 1
ATOM 2770 C C . LEU B 1 4 ? -10.828 3.525 17.672 1 98.5 4 LEU B C 1
ATOM 2772 O O . LEU B 1 4 ? -10.656 4.188 16.641 1 98.5 4 LEU B O 1
ATOM 2776 N N . PHE B 1 5 ? -11.688 2.506 17.719 1 98.44 5 PHE B N 1
ATOM 2777 C CA . PHE B 1 5 ? -12.344 2 16.531 1 98.44 5 PHE B CA 1
ATOM 2778 C C . PHE B 1 5 ? -13.82 2.377 16.516 1 98.44 5 PHE B C 1
ATOM 2780 O O . PHE B 1 5 ? -14.609 1.798 15.773 1 98.44 5 PHE B O 1
ATOM 2787 N N . SER B 1 6 ? -14.211 3.311 17.344 1 98.19 6 SER B N 1
ATOM 2788 C CA . SER B 1 6 ? -15.555 3.877 17.297 1 98.19 6 SER B CA 1
ATOM 2789 C C . SER B 1 6 ? -15.617 5.055 16.328 1 98.19 6 SER B C 1
ATOM 2791 O O . SER B 1 6 ? -14.625 5.762 16.141 1 98.19 6 SER B O 1
ATOM 2793 N N . PRO B 1 7 ? -16.75 5.234 15.672 1 98.06 7 PRO B N 1
ATOM 2794 C CA . PRO B 1 7 ? -16.875 6.34 14.727 1 98.06 7 PRO B CA 1
ATOM 2795 C C . PRO B 1 7 ? -16.844 7.707 15.406 1 98.06 7 PRO B C 1
ATOM 2797 O O . PRO B 1 7 ? -17.141 7.82 16.594 1 98.06 7 PRO B O 1
ATOM 2800 N N . LEU B 1 8 ? -16.391 8.719 14.742 1 98.62 8 LEU B N 1
ATOM 2801 C CA . LEU B 1 8 ? -16.422 10.109 15.172 1 98.62 8 LEU B CA 1
ATOM 2802 C C . LEU B 1 8 ? -17.078 11 14.125 1 98.62 8 LEU B C 1
ATOM 2804 O O . LEU B 1 8 ? -16.656 11.016 12.969 1 98.62 8 LEU B O 1
ATOM 2808 N N . ARG B 1 9 ? -18.047 11.609 14.5 1 98.56 9 ARG B N 1
ATOM 2809 C CA . ARG B 1 9 ? -18.734 12.539 13.609 1 98.56 9 ARG B CA 1
ATOM 2810 C C . ARG B 1 9 ? -18.234 13.961 13.789 1 98.56 9 ARG B C 1
ATOM 2812 O O . ARG B 1 9 ? -18.172 14.461 14.914 1 98.56 9 ARG B O 1
ATOM 2819 N N . LEU B 1 10 ? -17.781 14.602 12.812 1 98.31 10 LEU B N 1
ATOM 2820 C CA . LEU B 1 10 ? -17.422 16.016 12.719 1 98.31 10 LEU B CA 1
ATOM 2821 C C . LEU B 1 10 ? -18.203 16.703 11.617 1 98.31 10 LEU B C 1
ATOM 2823 O O . LEU B 1 10 ? -17.891 16.547 10.43 1 98.31 10 LEU B O 1
ATOM 2827 N N . ARG B 1 11 ? -19.141 17.516 12.016 1 98 11 ARG B N 1
ATOM 2828 C CA . ARG B 1 11 ? -20.125 18.078 11.086 1 98 11 ARG B CA 1
ATOM 2829 C C . ARG B 1 11 ? -20.766 16.984 10.25 1 98 11 ARG B C 1
ATOM 2831 O O . ARG B 1 11 ? -21.359 16.047 10.789 1 98 11 ARG B O 1
ATOM 2838 N N . GLY B 1 12 ? -20.656 17.078 8.938 1 98.25 12 GLY B N 1
ATOM 2839 C CA . GLY B 1 12 ? -21.297 16.125 8.055 1 98.25 12 GLY B CA 1
ATOM 2840 C C . GLY B 1 12 ? -20.406 14.938 7.703 1 98.25 12 GLY B C 1
ATOM 2841 O O . GLY B 1 12 ? -20.797 14.078 6.914 1 98.25 12 GLY B O 1
ATOM 2842 N N . VAL B 1 13 ? -19.281 14.812 8.312 1 98.56 13 VAL B N 1
ATOM 2843 C CA . VAL B 1 13 ? -18.344 13.742 8.016 1 98.56 13 VAL B CA 1
ATOM 2844 C C . VAL B 1 13 ? -18.266 12.766 9.188 1 98.56 13 VAL B C 1
ATOM 2846 O O . VAL B 1 13 ? -18.172 13.188 10.344 1 98.56 13 VAL B O 1
ATOM 2849 N N . THR B 1 14 ? -18.391 11.5 8.891 1 98.69 14 THR B N 1
ATOM 2850 C CA . THR B 1 14 ? -18.203 10.469 9.906 1 98.69 14 THR B CA 1
ATOM 2851 C C . THR B 1 14 ? -16.953 9.648 9.609 1 98.69 14 THR B C 1
ATOM 2853 O O . THR B 1 14 ? -16.828 9.055 8.539 1 98.69 14 THR B O 1
ATOM 2856 N N . LEU B 1 15 ? -16.031 9.703 10.5 1 98.69 15 LEU B N 1
ATOM 2857 C CA . LEU B 1 15 ? -14.867 8.828 10.445 1 98.69 15 LEU B CA 1
ATOM 2858 C C . LEU B 1 15 ? -15.203 7.441 10.984 1 98.69 15 LEU B C 1
ATOM 2860 O O . LEU B 1 15 ? -15.828 7.316 12.039 1 98.69 15 LEU B O 1
ATOM 2864 N N . LYS B 1 16 ? -14.789 6.363 10.305 1 98.31 16 LYS B N 1
ATOM 2865 C CA . LYS B 1 16 ? -15.125 5.004 10.719 1 98.31 16 LYS B CA 1
ATOM 2866 C C . LYS B 1 16 ? -14.359 4.605 11.977 1 98.31 16 LYS B C 1
ATOM 2868 O O . LYS B 1 16 ? -14.727 3.635 12.648 1 98.31 16 LYS B O 1
ATOM 2873 N N . ASN B 1 17 ? -13.328 5.285 12.258 1 98.69 17 ASN B N 1
ATOM 2874 C CA . ASN B 1 17 ? -12.539 5.145 13.477 1 98.69 17 ASN B CA 1
ATOM 2875 C C . ASN B 1 17 ? -11.742 6.414 13.773 1 98.69 17 ASN B C 1
ATOM 2877 O O . ASN B 1 17 ? -11.852 7.406 13.055 1 98.69 17 ASN B O 1
ATOM 2881 N N . ARG B 1 18 ? -10.977 6.438 14.805 1 98.88 18 ARG B N 1
ATOM 2882 C CA . ARG B 1 18 ? -10.352 7.656 15.305 1 98.88 18 ARG B CA 1
ATOM 2883 C C . ARG B 1 18 ? -8.852 7.648 15.055 1 98.88 18 ARG B C 1
ATOM 2885 O O . ARG B 1 18 ? -8.086 8.242 15.812 1 98.88 18 ARG B O 1
ATOM 2892 N N . ILE B 1 19 ? -8.477 6.867 14.039 1 98.88 19 ILE B N 1
ATOM 2893 C CA . ILE B 1 19 ? -7.094 6.758 13.594 1 98.88 19 ILE B CA 1
ATOM 2894 C C . ILE B 1 19 ? -6.875 7.633 12.359 1 98.88 19 ILE B C 1
ATOM 2896 O O . ILE B 1 19 ? -7.488 7.406 11.312 1 98.88 19 ILE B O 1
ATOM 2900 N N . VAL B 1 20 ? -5.973 8.602 12.477 1 98.94 20 VAL B N 1
ATOM 2901 C CA . VAL B 1 20 ? -5.727 9.555 11.398 1 98.94 20 VAL B CA 1
ATOM 2902 C C . VAL B 1 20 ? -4.277 9.438 10.93 1 98.94 20 VAL B C 1
ATOM 2904 O O . VAL B 1 20 ? -3.354 9.406 11.75 1 98.94 20 VAL B O 1
ATOM 2907 N N . VAL B 1 21 ? -4.105 9.281 9.617 1 98.88 21 VAL B N 1
ATOM 2908 C CA . VAL B 1 21 ? -2.77 9.383 9.039 1 98.88 21 VAL B CA 1
ATOM 2909 C C . VAL B 1 21 ? -2.336 10.844 8.992 1 98.88 21 VAL B C 1
ATOM 2911 O O . VAL B 1 21 ? -2.988 11.672 8.344 1 98.88 21 VAL B O 1
ATOM 2914 N N . SER B 1 22 ? -1.262 11.133 9.711 1 98.5 22 SER B N 1
ATOM 2915 C CA . SER B 1 22 ? -0.734 12.492 9.742 1 98.5 22 SER B CA 1
ATOM 2916 C C . SER B 1 22 ? -0.174 12.906 8.383 1 98.5 22 SER B C 1
ATOM 2918 O O . SER B 1 22 ? 0.292 12.055 7.621 1 98.5 22 SER B O 1
ATOM 2920 N N . PRO B 1 23 ? -0.336 14.203 8.016 1 98.19 23 PRO B N 1
ATOM 2921 C CA . PRO B 1 23 ? 0.373 14.648 6.816 1 98.19 23 PRO B CA 1
ATOM 2922 C C . PRO B 1 23 ? 1.883 14.453 6.91 1 98.19 23 PRO B C 1
ATOM 2924 O O . PRO B 1 23 ? 2.496 14.828 7.914 1 98.19 23 PRO B O 1
ATOM 2927 N N . MET B 1 24 ? 2.484 13.805 5.973 1 97.06 24 MET B N 1
ATOM 2928 C CA . MET B 1 24 ? 3.912 13.508 5.926 1 97.06 24 MET B CA 1
ATOM 2929 C C . MET B 1 24 ? 4.496 13.852 4.562 1 97.06 24 MET B C 1
ATOM 2931 O O . MET B 1 24 ? 4.215 13.172 3.572 1 97.06 24 MET B O 1
ATOM 2935 N N . CYS B 1 25 ? 5.277 14.859 4.566 1 97.5 25 CYS B N 1
ATOM 2936 C CA . CYS B 1 25 ? 5.871 15.242 3.289 1 97.5 25 CYS B CA 1
ATOM 2937 C C . CYS B 1 25 ? 6.672 14.094 2.693 1 97.5 25 CYS B C 1
ATOM 2939 O O . CYS B 1 25 ? 7.52 13.5 3.369 1 97.5 25 CYS B O 1
ATOM 2941 N N . GLN B 1 26 ? 6.426 13.82 1.445 1 97.69 26 GLN B N 1
ATOM 2942 C CA . GLN B 1 26 ? 7.07 12.703 0.761 1 97.69 26 GLN B CA 1
ATOM 2943 C C . GLN B 1 26 ? 8.164 13.195 -0.18 1 97.69 26 GLN B C 1
ATOM 2945 O O . GLN B 1 26 ? 8.984 12.406 -0.656 1 97.69 26 GLN B O 1
ATOM 2950 N N . TYR B 1 27 ? 8.156 14.484 -0.54 1 98.12 27 TYR B N 1
ATOM 2951 C CA . TYR B 1 27 ? 9.148 15.086 -1.418 1 98.12 27 TYR B CA 1
ATOM 2952 C C . TYR B 1 27 ? 9.281 14.297 -2.715 1 98.12 27 TYR B C 1
ATOM 2954 O O . TYR B 1 27 ? 10.391 13.953 -3.125 1 98.12 27 TYR B O 1
ATOM 2962 N N . SER B 1 28 ? 8.164 14.031 -3.342 1 98.31 28 SER B N 1
ATOM 2963 C CA . SER B 1 28 ? 8.148 13.141 -4.5 1 98.31 28 SER B CA 1
ATOM 2964 C C . SER B 1 28 ? 7.387 13.766 -5.664 1 98.31 28 SER B C 1
ATOM 2966 O O . SER B 1 28 ? 7.02 13.062 -6.613 1 98.31 28 SER B O 1
ATOM 2968 N N . SER B 1 29 ? 7.117 15.078 -5.582 1 98.25 29 SER B N 1
ATOM 2969 C CA . SER B 1 29 ? 6.324 15.75 -6.609 1 98.25 29 SER B CA 1
ATOM 2970 C C . SER B 1 29 ? 7.219 16.484 -7.609 1 98.25 29 SER B C 1
ATOM 2972 O O . SER B 1 29 ? 8.375 16.781 -7.305 1 98.25 29 SER B O 1
ATOM 2974 N N . GLU B 1 30 ? 6.719 16.672 -8.812 1 97.81 30 GLU B N 1
ATOM 2975 C CA . GLU B 1 30 ? 7.219 17.609 -9.805 1 97.81 30 GLU B CA 1
ATOM 2976 C C . GLU B 1 30 ? 6.223 18.75 -10.031 1 97.81 30 GLU B C 1
ATOM 2978 O O . GLU B 1 30 ? 5.086 18.5 -10.445 1 97.81 30 GLU B O 1
ATOM 2983 N N . ASP B 1 31 ? 6.613 19.906 -9.695 1 97.75 31 ASP B N 1
ATOM 2984 C CA . ASP B 1 31 ? 5.781 21.094 -9.867 1 97.75 31 ASP B CA 1
ATOM 2985 C C . ASP B 1 31 ? 4.461 20.953 -9.117 1 97.75 31 ASP B C 1
ATOM 2987 O O . ASP B 1 31 ? 3.406 21.344 -9.633 1 97.75 31 ASP B O 1
ATOM 2991 N N . GLY B 1 32 ? 4.516 20.312 -7.988 1 98.5 32 GLY B N 1
ATOM 2992 C CA . GLY B 1 32 ? 3.373 20.25 -7.09 1 98.5 32 GLY B CA 1
ATOM 2993 C C . GLY B 1 32 ? 2.402 19.125 -7.434 1 98.5 32 GLY B C 1
ATOM 2994 O O . GLY B 1 32 ? 1.396 18.938 -6.746 1 98.5 32 GLY B O 1
ATOM 2995 N N . PHE B 1 33 ? 2.695 18.297 -8.477 1 98.81 33 PHE B N 1
ATOM 2996 C CA . PHE B 1 33 ? 1.74 17.297 -8.938 1 98.81 33 PHE B CA 1
ATOM 2997 C C . PHE B 1 33 ? 1.849 16.016 -8.109 1 98.81 33 PHE B C 1
ATOM 2999 O O . PHE B 1 33 ? 2.951 15.586 -7.762 1 98.81 33 PHE B O 1
ATOM 3006 N N . ALA B 1 34 ? 0.649 15.492 -7.77 1 98.69 34 ALA B N 1
ATOM 3007 C CA . ALA B 1 34 ? 0.613 14.125 -7.254 1 98.69 34 ALA B CA 1
ATOM 3008 C C . ALA B 1 34 ? 0.912 13.117 -8.359 1 98.69 34 ALA B C 1
ATOM 3010 O O . ALA B 1 34 ? 0.653 13.375 -9.531 1 98.69 34 ALA B O 1
ATOM 3011 N N . ASN B 1 35 ? 1.487 11.977 -7.992 1 98.31 35 ASN B N 1
ATOM 3012 C CA . ASN B 1 35 ? 1.854 10.953 -8.969 1 98.31 35 ASN B CA 1
ATOM 3013 C C . ASN B 1 35 ? 1.643 9.547 -8.414 1 98.31 35 ASN B C 1
ATOM 3015 O O . ASN B 1 35 ? 0.906 9.367 -7.441 1 98.31 35 ASN B O 1
ATOM 3019 N N . ASP B 1 36 ? 2.252 8.523 -9.016 1 98.44 36 ASP B N 1
ATOM 3020 C CA . ASP B 1 36 ? 2.033 7.117 -8.695 1 98.44 36 ASP B CA 1
ATOM 3021 C C . ASP B 1 36 ? 2.541 6.789 -7.289 1 98.44 36 ASP B C 1
ATOM 3023 O O . ASP B 1 36 ? 1.968 5.945 -6.598 1 98.44 36 ASP B O 1
ATOM 3027 N N . TRP B 1 37 ? 3.611 7.48 -6.852 1 98.62 37 TRP B N 1
ATOM 3028 C CA . TRP B 1 37 ? 4.086 7.281 -5.488 1 98.62 37 TRP B CA 1
ATOM 3029 C C . TRP B 1 37 ? 2.998 7.629 -4.477 1 98.62 37 TRP B C 1
ATOM 3031 O O . TRP B 1 37 ? 2.711 6.844 -3.57 1 98.62 37 TRP B O 1
ATOM 3041 N N . HIS B 1 38 ? 2.416 8.789 -4.73 1 98.81 38 HIS B N 1
ATOM 3042 C CA . HIS B 1 38 ? 1.387 9.242 -3.803 1 98.81 38 HIS B CA 1
ATOM 3043 C C . HIS B 1 38 ? 0.199 8.281 -3.785 1 98.81 38 HIS B C 1
ATOM 3045 O O . HIS B 1 38 ? -0.368 8.008 -2.727 1 98.81 38 HIS B O 1
ATOM 3051 N N . PHE B 1 39 ? -0.152 7.801 -4.969 1 98.69 39 PHE B N 1
ATOM 3052 C CA . PHE B 1 39 ? -1.29 6.898 -5.098 1 98.69 39 PHE B CA 1
ATOM 3053 C C . PHE B 1 39 ? -1.083 5.645 -4.254 1 98.69 39 PHE B C 1
ATOM 3055 O O . PHE B 1 39 ? -1.96 5.262 -3.477 1 98.69 39 PHE B O 1
ATOM 3062 N N . VAL B 1 40 ? 0.093 5.004 -4.344 1 98.81 40 VAL B N 1
ATOM 3063 C CA . VAL B 1 40 ? 0.387 3.773 -3.617 1 98.81 40 VAL B CA 1
ATOM 3064 C C . VAL B 1 40 ? 0.55 4.074 -2.129 1 98.81 40 VAL B C 1
ATOM 3066 O O . VAL B 1 40 ? -0.005 3.371 -1.282 1 98.81 40 VAL B O 1
ATOM 3069 N N . HIS B 1 41 ? 1.301 5.148 -1.822 1 98.69 41 HIS B N 1
ATOM 3070 C CA . HIS B 1 41 ? 1.587 5.551 -0.45 1 98.69 41 HIS B CA 1
ATOM 3071 C C . HIS B 1 41 ? 0.301 5.773 0.339 1 98.69 41 HIS B C 1
ATOM 3073 O O . HIS B 1 41 ? 0.112 5.18 1.404 1 98.69 41 HIS B O 1
ATOM 3079 N N . LEU B 1 42 ? -0.581 6.547 -0.196 1 98.88 42 LEU B N 1
ATOM 3080 C CA . LEU B 1 42 ? -1.817 6.902 0.491 1 98.88 42 LEU B CA 1
ATOM 3081 C C . LEU B 1 42 ? -2.842 5.781 0.381 1 98.88 42 LEU B C 1
ATOM 3083 O O . LEU B 1 42 ? -3.537 5.473 1.352 1 98.88 42 LEU B O 1
ATOM 3087 N N . GLY B 1 43 ? -2.924 5.188 -0.762 1 98.81 43 GLY B N 1
ATOM 3088 C CA . GLY B 1 43 ? -3.877 4.105 -0.964 1 98.81 43 GLY B CA 1
ATOM 3089 C C . GLY B 1 43 ? -3.666 2.939 -0.017 1 98.81 43 GLY B C 1
ATOM 3090 O O . GLY B 1 43 ? -4.629 2.348 0.473 1 98.81 43 GLY B O 1
ATOM 3091 N N . SER B 1 44 ? -2.414 2.584 0.194 1 98.75 44 SER B N 1
ATOM 3092 C CA . SER B 1 44 ? -2.094 1.46 1.067 1 98.75 44 SER B CA 1
ATOM 3093 C C . SER B 1 44 ? -2.607 1.696 2.482 1 98.75 44 SER B C 1
ATOM 3095 O O . SER B 1 44 ? -3.064 0.763 3.148 1 98.75 44 SER B O 1
ATOM 3097 N N . ARG B 1 45 ? -2.549 2.902 2.969 1 98.81 45 ARG B N 1
ATOM 3098 C CA . ARG B 1 45 ? -2.998 3.223 4.32 1 98.81 45 ARG B CA 1
ATOM 3099 C C . ARG B 1 45 ? -4.52 3.219 4.406 1 98.81 45 ARG B C 1
ATOM 3101 O O . ARG B 1 45 ? -5.09 2.873 5.441 1 98.81 45 ARG B O 1
ATOM 3108 N N . ALA B 1 46 ? -5.176 3.578 3.281 1 98.81 46 ALA B N 1
ATOM 3109 C CA . ALA B 1 46 ? -6.629 3.443 3.227 1 98.81 46 ALA B CA 1
ATOM 3110 C C . ALA B 1 46 ? -7.047 1.978 3.291 1 98.81 46 ALA B C 1
ATOM 3112 O O . ALA B 1 46 ? -7.938 1.613 4.062 1 98.81 46 ALA B O 1
ATOM 3113 N N . VAL B 1 47 ? -6.348 1.134 2.531 1 98.62 47 VAL B N 1
ATOM 3114 C CA . VAL B 1 47 ? -6.594 -0.305 2.549 1 98.62 47 VAL B CA 1
ATOM 3115 C C . VAL B 1 47 ? -6.352 -0.854 3.953 1 98.62 47 VAL B C 1
ATOM 3117 O O . VAL B 1 47 ? -7.066 -1.753 4.406 1 98.62 47 VAL B O 1
ATOM 3120 N N . GLY B 1 48 ? -5.41 -0.268 4.637 1 98.25 48 GLY B N 1
ATOM 3121 C CA . GLY B 1 48 ? -5.039 -0.703 5.973 1 98.25 48 GLY B CA 1
ATOM 3122 C C . GLY B 1 48 ? -6.051 -0.318 7.031 1 98.25 48 GLY B C 1
ATOM 3123 O O . GLY B 1 48 ? -5.949 -0.748 8.18 1 98.25 48 GLY B O 1
ATOM 3124 N N . GLY B 1 49 ? -6.973 0.633 6.699 1 98.38 49 GLY B N 1
ATOM 3125 C CA . GLY B 1 49 ? -8.102 0.796 7.598 1 98.38 49 GLY B CA 1
ATOM 3126 C C . GLY B 1 49 ? -8.133 2.148 8.289 1 98.38 49 GLY B C 1
ATOM 3127 O O . GLY B 1 49 ? -8.953 2.385 9.172 1 98.38 49 GLY B O 1
ATOM 3128 N N . ALA B 1 50 ? -7.293 3.062 7.918 1 98.69 50 ALA B N 1
ATOM 3129 C CA . ALA B 1 50 ? -7.293 4.383 8.539 1 98.69 50 ALA B CA 1
ATOM 3130 C C . ALA B 1 50 ? -8.641 5.074 8.352 1 98.69 50 ALA B C 1
ATOM 3132 O O . ALA B 1 50 ? -9.281 4.934 7.312 1 98.69 50 ALA B O 1
ATOM 3133 N N . GLY B 1 51 ? -9.055 5.82 9.398 1 98.75 51 GLY B N 1
ATOM 3134 C CA . GLY B 1 51 ? -10.32 6.543 9.305 1 98.75 51 GLY B CA 1
ATOM 3135 C C . GLY B 1 51 ? -10.219 7.809 8.477 1 98.75 51 GLY B C 1
ATOM 3136 O O . GLY B 1 51 ? -11.109 8.102 7.676 1 98.75 51 GLY B O 1
ATOM 3137 N N . LEU B 1 52 ? -9.156 8.523 8.68 1 98.94 52 LEU B N 1
ATOM 3138 C CA . LEU B 1 52 ? -8.867 9.773 7.984 1 98.94 52 LEU B CA 1
ATOM 3139 C C . LEU B 1 52 ? -7.414 9.805 7.512 1 98.94 52 LEU B C 1
ATOM 3141 O O . LEU B 1 52 ? -6.508 9.422 8.25 1 98.94 52 LEU B O 1
ATOM 3145 N N . ILE B 1 53 ? -7.258 10.141 6.281 1 98.94 53 ILE B N 1
ATOM 3146 C CA . ILE B 1 53 ? -5.922 10.312 5.723 1 98.94 53 ILE B CA 1
ATOM 3147 C C . ILE B 1 53 ? -5.734 11.758 5.273 1 98.94 53 ILE B C 1
ATOM 3149 O O . ILE B 1 53 ? -6.391 12.211 4.336 1 98.94 53 ILE B O 1
ATOM 3153 N N . ILE B 1 54 ? -4.832 12.445 5.969 1 98.94 54 ILE B N 1
ATOM 3154 C CA . ILE B 1 54 ? -4.539 13.82 5.586 1 98.94 54 ILE B CA 1
ATOM 3155 C C . ILE B 1 54 ? -3.295 13.852 4.699 1 98.94 54 ILE B C 1
ATOM 3157 O O . ILE B 1 54 ? -2.199 13.508 5.145 1 98.94 54 ILE B O 1
ATOM 3161 N N . LEU B 1 55 ? -3.502 14.219 3.432 1 98.69 55 LEU B N 1
ATOM 3162 C CA . LEU B 1 55 ? -2.363 14.359 2.529 1 98.69 55 LEU B CA 1
ATOM 3163 C C . LEU B 1 55 ? -1.37 15.391 3.059 1 98.69 55 LEU B C 1
ATOM 3165 O O . LEU B 1 55 ? -1.759 16.328 3.75 1 98.69 55 LEU B O 1
ATOM 3169 N N . GLU B 1 56 ? -0.163 15.203 2.717 1 97.88 56 GLU B N 1
ATOM 3170 C CA . GLU B 1 56 ? 0.988 15.977 3.176 1 97.88 56 GLU B CA 1
ATOM 3171 C C . GLU B 1 56 ? 0.797 17.469 2.908 1 97.88 56 GLU B C 1
ATOM 3173 O O . GLU B 1 56 ? -0.158 17.859 2.238 1 97.88 56 GLU B O 1
ATOM 3178 N N . ALA B 1 57 ? 1.678 18.234 3.59 1 98.5 57 ALA B N 1
ATOM 3179 C CA . ALA B 1 57 ? 1.654 19.688 3.408 1 98.5 57 ALA B CA 1
ATOM 3180 C C . ALA B 1 57 ? 1.653 20.047 1.928 1 98.5 57 ALA B C 1
ATOM 3182 O O . ALA B 1 57 ? 2.672 19.906 1.246 1 98.5 57 ALA B O 1
ATOM 3183 N N . SER B 1 58 ? 0.518 20.5 1.476 1 98.88 58 SER B N 1
ATOM 3184 C CA . SER B 1 58 ? 0.339 20.922 0.089 1 98.88 58 SER B CA 1
ATOM 3185 C C . SER B 1 58 ? 0.386 22.438 -0.04 1 98.88 58 SER B C 1
ATOM 3187 O O . SER B 1 58 ? -0.459 23.141 0.52 1 98.88 58 SER B O 1
ATOM 3189 N N . ALA B 1 59 ? 1.326 22.875 -0.779 1 98.94 59 ALA B N 1
ATOM 3190 C CA . ALA B 1 59 ? 1.59 24.312 -0.856 1 98.94 59 ALA B CA 1
ATOM 3191 C C . ALA B 1 59 ? 0.455 25.047 -1.569 1 98.94 59 ALA B C 1
ATOM 3193 O O . ALA B 1 59 ? -0.001 24.609 -2.629 1 98.94 59 ALA B O 1
ATOM 3194 N N . VAL B 1 60 ? 0.037 26.141 -1.073 1 98.94 60 VAL B N 1
ATOM 3195 C CA . VAL B 1 60 ? -1.053 26.922 -1.652 1 98.94 60 VAL B CA 1
ATOM 3196 C C . VAL B 1 60 ? -0.497 27.906 -2.68 1 98.94 60 VAL B C 1
ATOM 3198 O O . VAL B 1 60 ? -1.25 28.484 -3.469 1 98.94 60 VAL B O 1
ATOM 3201 N N . GLU B 1 61 ? 0.77 28.109 -2.633 1 98.81 61 GLU B N 1
ATOM 3202 C CA . GLU B 1 61 ? 1.555 28.844 -3.629 1 98.81 61 GLU B CA 1
ATOM 3203 C C . GLU B 1 61 ? 2.816 28.062 -4.004 1 98.81 61 GLU B C 1
ATOM 3205 O O . GLU B 1 61 ? 3.375 27.344 -3.178 1 98.81 61 GLU B O 1
ATOM 3210 N N . ALA B 1 62 ? 3.271 28.328 -5.238 1 98.44 62 ALA B N 1
ATOM 3211 C CA . ALA B 1 62 ? 4.496 27.656 -5.66 1 98.44 62 ALA B CA 1
ATOM 3212 C C . ALA B 1 62 ? 5.656 27.984 -4.73 1 98.44 62 ALA B C 1
ATOM 3214 O O . ALA B 1 62 ? 6.434 27.109 -4.348 1 98.44 62 ALA B O 1
ATOM 3215 N N . ILE B 1 63 ? 5.758 29.188 -4.32 1 98.19 63 ILE B N 1
ATOM 3216 C CA . ILE B 1 63 ? 6.902 29.609 -3.525 1 98.19 63 ILE B CA 1
ATOM 3217 C C . ILE B 1 63 ? 6.719 29.188 -2.072 1 98.19 63 ILE B C 1
ATOM 3219 O O . ILE B 1 63 ? 7.621 29.344 -1.249 1 98.19 63 ILE B O 1
ATOM 3223 N N . GLY B 1 64 ? 5.516 28.641 -1.694 1 98.62 64 GLY B N 1
ATOM 3224 C CA . GLY B 1 64 ? 5.234 28.203 -0.339 1 98.62 64 GLY B CA 1
ATOM 3225 C C . GLY B 1 64 ? 5.699 26.781 -0.067 1 98.62 64 GLY B C 1
ATOM 3226 O O . GLY B 1 64 ? 5.535 26.281 1.044 1 98.62 64 GLY B O 1
ATOM 3227 N N . ARG B 1 65 ? 6.285 26.156 -1.072 1 98.62 65 ARG B N 1
ATOM 3228 C CA . ARG B 1 65 ? 6.805 24.797 -0.921 1 98.62 65 ARG B CA 1
ATOM 3229 C C . ARG B 1 65 ? 8.055 24.797 -0.049 1 98.62 65 ARG B C 1
ATOM 3231 O O . ARG B 1 65 ? 8.883 25.703 -0.128 1 98.62 65 ARG B O 1
ATOM 3238 N N . ILE B 1 66 ? 8.18 23.734 0.766 1 98.31 66 ILE B N 1
ATOM 3239 C CA . ILE B 1 66 ? 9.406 23.547 1.535 1 98.31 66 ILE B CA 1
ATOM 3240 C C . ILE B 1 66 ? 10.57 23.25 0.589 1 98.31 66 ILE B C 1
ATOM 3242 O O . ILE B 1 66 ? 11.633 23.891 0.693 1 98.31 66 ILE B O 1
ATOM 3246 N N . THR B 1 67 ? 10.383 22.281 -0.281 1 98.12 67 THR B N 1
ATOM 3247 C CA . THR B 1 67 ? 11.328 21.875 -1.322 1 98.12 67 THR B CA 1
ATOM 3248 C C . THR B 1 67 ? 10.656 21.906 -2.693 1 98.12 67 THR B C 1
ATOM 3250 O O . THR B 1 67 ? 9.43 21.906 -2.793 1 98.12 67 THR B O 1
ATOM 3253 N N . PRO B 1 68 ? 11.453 21.891 -3.781 1 97.69 68 PRO B N 1
ATOM 3254 C CA . PRO B 1 68 ? 10.867 21.844 -5.121 1 97.69 68 PRO B CA 1
ATOM 3255 C C . PRO B 1 68 ? 10.062 20.562 -5.363 1 97.69 68 PRO B C 1
ATOM 3257 O O . PRO B 1 68 ? 9.32 20.484 -6.344 1 97.69 68 PRO B O 1
ATOM 3260 N N . GLN B 1 69 ? 10.148 19.641 -4.457 1 98.25 69 GLN B N 1
ATOM 3261 C CA . GLN B 1 69 ? 9.539 18.328 -4.676 1 98.25 69 GLN B CA 1
ATOM 3262 C C . GLN B 1 69 ? 8.289 18.156 -3.826 1 98.25 69 GLN B C 1
ATOM 3264 O O . GLN B 1 69 ? 7.781 17.047 -3.67 1 98.25 69 GLN B O 1
ATOM 3269 N N . ASP B 1 70 ? 7.789 19.266 -3.279 1 98.5 70 ASP B N 1
ATOM 3270 C CA . ASP B 1 70 ? 6.605 19.203 -2.432 1 98.5 70 ASP B CA 1
ATOM 3271 C C . ASP B 1 70 ? 5.328 19.172 -3.27 1 98.5 70 ASP B C 1
ATOM 3273 O O . ASP B 1 70 ? 5.297 19.703 -4.383 1 98.5 70 ASP B O 1
ATOM 3277 N N . LEU B 1 71 ? 4.352 18.547 -2.689 1 98.75 71 LEU B N 1
ATOM 3278 C CA . LEU B 1 71 ? 3.004 18.609 -3.244 1 98.75 71 LEU B CA 1
ATOM 3279 C C . LEU B 1 71 ? 2.463 20.031 -3.229 1 98.75 71 LEU B C 1
ATOM 3281 O O . LEU B 1 71 ? 2.789 20.812 -2.334 1 98.75 71 LEU B O 1
ATOM 3285 N N . GLY B 1 72 ? 1.67 20.359 -4.266 1 98.75 72 GLY B N 1
ATOM 3286 C CA . GLY B 1 72 ? 1.012 21.641 -4.34 1 98.75 72 GLY B CA 1
ATOM 3287 C C . GLY B 1 72 ? -0.469 21.547 -4.652 1 98.75 72 GLY B C 1
ATOM 3288 O O . GLY B 1 72 ? -0.94 20.5 -5.121 1 98.75 72 GLY B O 1
ATOM 3289 N N . ILE B 1 73 ? -1.151 22.547 -4.371 1 98.88 73 ILE B N 1
ATOM 3290 C CA . ILE B 1 73 ? -2.555 22.719 -4.73 1 98.88 73 ILE B CA 1
ATOM 3291 C C . ILE B 1 73 ? -2.818 24.188 -5.109 1 98.88 73 ILE B C 1
ATOM 3293 O O . ILE B 1 73 ? -3.811 24.766 -4.676 1 98.88 73 ILE B O 1
ATOM 3297 N N . TYR B 1 74 ? -1.946 24.734 -5.93 1 98.75 74 TYR B N 1
ATOM 3298 C CA . TYR B 1 74 ? -1.99 26.141 -6.289 1 98.75 74 TYR B CA 1
ATOM 3299 C C . TYR B 1 74 ? -2.344 26.312 -7.762 1 98.75 74 TYR B C 1
ATOM 3301 O O . TYR B 1 74 ? -2.467 27.438 -8.242 1 98.75 74 TYR B O 1
ATOM 3309 N N . LYS B 1 75 ? -2.523 25.234 -8.469 1 98.25 75 LYS B N 1
ATOM 3310 C CA . LYS B 1 75 ? -2.982 25.219 -9.852 1 98.25 75 LYS B CA 1
ATOM 3311 C C . LYS B 1 75 ? -4.234 24.359 -10.008 1 98.25 75 LYS B C 1
ATOM 3313 O O . LYS B 1 75 ? -4.379 23.328 -9.352 1 98.25 75 LYS B O 1
ATOM 3318 N N . ASP B 1 76 ? -5.043 24.812 -10.984 1 98.69 76 ASP B N 1
ATOM 3319 C CA . ASP B 1 76 ? -6.219 24 -11.266 1 98.69 76 ASP B CA 1
ATOM 3320 C C . ASP B 1 76 ? -5.82 22.609 -11.742 1 98.69 76 ASP B C 1
ATOM 3322 O O . ASP B 1 76 ? -6.516 21.625 -11.469 1 98.69 76 ASP B O 1
ATOM 3326 N N . GLU B 1 77 ? -4.695 22.547 -12.414 1 98.75 77 GLU B N 1
ATOM 3327 C CA . GLU B 1 77 ? -4.215 21.297 -12.984 1 98.75 77 GLU B CA 1
ATOM 3328 C C . GLU B 1 77 ? -3.836 20.297 -11.891 1 98.75 77 GLU B C 1
ATOM 3330 O O . GLU B 1 77 ? -3.709 19.109 -12.148 1 98.75 77 GLU B O 1
ATOM 3335 N N . HIS B 1 78 ? -3.611 20.75 -10.68 1 98.81 78 HIS B N 1
ATOM 3336 C CA . HIS B 1 78 ? -3.273 19.859 -9.57 1 98.81 78 HIS B CA 1
ATOM 3337 C C . HIS B 1 78 ? -4.477 19.031 -9.141 1 98.81 78 HIS B C 1
ATOM 3339 O O . HIS B 1 78 ? -4.324 18.016 -8.453 1 98.81 78 HIS B O 1
ATOM 3345 N N . VAL B 1 79 ? -5.68 19.359 -9.555 1 98.88 79 VAL B N 1
ATOM 3346 C CA . VAL B 1 79 ? -6.922 18.812 -9.023 1 98.88 79 VAL B CA 1
ATOM 3347 C C . VAL B 1 79 ? -7.098 17.375 -9.516 1 98.88 79 VAL B C 1
ATOM 3349 O O . VAL B 1 79 ? -7.359 16.469 -8.727 1 98.88 79 VAL B O 1
ATOM 3352 N N . GLU B 1 80 ? -6.891 17.125 -10.727 1 98.69 80 GLU B N 1
ATOM 3353 C CA . GLU B 1 80 ? -7.258 15.852 -11.336 1 98.69 80 GLU B CA 1
ATOM 3354 C C . GLU B 1 80 ? -6.438 14.703 -10.75 1 98.69 80 GLU B C 1
ATOM 3356 O O . GLU B 1 80 ? -6.992 13.688 -10.328 1 98.69 80 GLU B O 1
ATOM 3361 N N . PRO B 1 81 ? -5.078 14.852 -10.672 1 98.56 81 PRO B N 1
ATOM 3362 C CA . PRO B 1 81 ? -4.316 13.758 -10.062 1 98.56 81 PRO B CA 1
ATOM 3363 C C . PRO B 1 81 ? -4.707 13.508 -8.609 1 98.56 81 PRO B C 1
ATOM 3365 O O . PRO B 1 81 ? -4.723 12.359 -8.156 1 98.56 81 PRO B O 1
ATOM 3368 N N . LEU B 1 82 ? -5.059 14.531 -7.918 1 98.88 82 LEU B N 1
ATOM 3369 C CA . LEU B 1 82 ? -5.496 14.391 -6.535 1 98.88 82 LEU B CA 1
ATOM 3370 C C . LEU B 1 82 ? -6.859 13.711 -6.461 1 98.88 82 LEU B C 1
ATOM 3372 O O . LEU B 1 82 ? -7.094 12.875 -5.582 1 98.88 82 LEU B O 1
ATOM 3376 N N . ALA B 1 83 ? -7.742 14.039 -7.391 1 98.94 83 ALA B N 1
ATOM 3377 C CA . ALA B 1 83 ? -9.086 13.484 -7.41 1 98.94 83 ALA B CA 1
ATOM 3378 C C . ALA B 1 83 ? -9.055 11.961 -7.547 1 98.94 83 ALA B C 1
ATOM 3380 O O . ALA B 1 83 ? -9.859 11.258 -6.938 1 98.94 83 ALA B O 1
ATOM 3381 N N . ARG B 1 84 ? -8.156 11.453 -8.336 1 98.62 84 ARG B N 1
ATOM 3382 C CA . ARG B 1 84 ? -8.016 10.016 -8.508 1 98.62 84 ARG B CA 1
ATOM 3383 C C . ARG B 1 84 ? -7.641 9.336 -7.195 1 98.62 84 ARG B C 1
ATOM 3385 O O . ARG B 1 84 ? -8.211 8.305 -6.836 1 98.62 84 ARG B O 1
ATOM 3392 N N . ILE B 1 85 ? -6.707 9.938 -6.516 1 98.88 85 ILE B N 1
ATOM 3393 C CA . ILE B 1 85 ? -6.273 9.398 -5.23 1 98.88 85 ILE B CA 1
ATOM 3394 C C . ILE B 1 85 ? -7.43 9.445 -4.238 1 98.88 85 ILE B C 1
ATOM 3396 O O . ILE B 1 85 ? -7.727 8.453 -3.572 1 98.88 85 ILE B O 1
ATOM 3400 N N . VAL B 1 86 ? -8.117 10.562 -4.195 1 98.94 86 VAL B N 1
ATOM 3401 C CA . VAL B 1 86 ? -9.203 10.789 -3.252 1 98.94 86 VAL B CA 1
ATOM 3402 C C . VAL B 1 86 ? -10.312 9.766 -3.492 1 98.94 86 VAL B C 1
ATOM 3404 O O . VAL B 1 86 ? -10.844 9.18 -2.543 1 98.94 86 VAL B O 1
ATOM 3407 N N . LYS B 1 87 ? -10.664 9.562 -4.723 1 98.88 87 LYS B N 1
ATOM 3408 C CA . LYS B 1 87 ? -11.695 8.586 -5.07 1 98.88 87 LYS B CA 1
ATOM 3409 C C . LYS B 1 87 ? -11.352 7.203 -4.52 1 98.88 87 LYS B C 1
ATOM 3411 O O . LYS B 1 87 ? -12.195 6.539 -3.918 1 98.88 87 LYS B O 1
ATOM 3416 N N . PHE B 1 88 ? -10.133 6.77 -4.699 1 98.81 88 PHE B N 1
ATOM 3417 C CA . PHE B 1 88 ? -9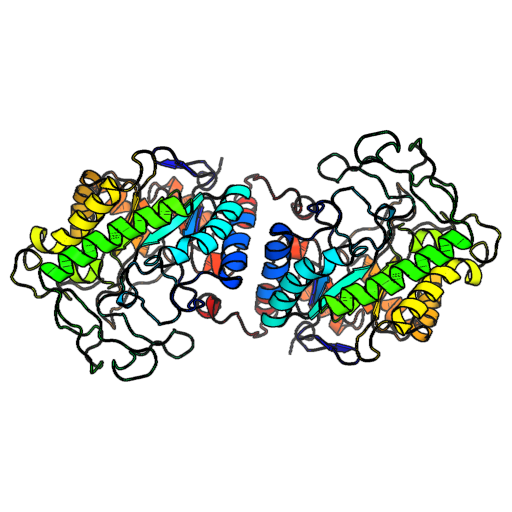.703 5.461 -4.227 1 98.81 88 PHE B CA 1
ATOM 3418 C C . PHE B 1 88 ? -9.773 5.387 -2.705 1 98.81 88 PHE B C 1
ATOM 3420 O O . PHE B 1 88 ? -10.203 4.379 -2.145 1 98.81 88 PHE B O 1
ATOM 3427 N N . LEU B 1 89 ? -9.281 6.441 -2.012 1 98.94 89 LEU B N 1
ATOM 3428 C CA . LEU B 1 89 ? -9.32 6.461 -0.554 1 98.94 89 LEU B CA 1
ATOM 3429 C C . LEU B 1 89 ? -10.75 6.277 -0.049 1 98.94 89 LEU B C 1
ATOM 3431 O O . LEU B 1 89 ? -11 5.473 0.851 1 98.94 89 LEU B O 1
ATOM 3435 N N . HIS B 1 90 ? -11.68 6.984 -0.666 1 98.81 90 HIS B N 1
ATOM 3436 C CA . HIS B 1 90 ? -13.078 6.906 -0.257 1 98.81 90 HIS B CA 1
ATOM 3437 C C . HIS B 1 90 ? -13.656 5.523 -0.532 1 98.81 90 HIS B C 1
ATOM 3439 O O . HIS B 1 90 ? -14.438 5 0.267 1 98.81 90 HIS B O 1
ATOM 3445 N N . GLU B 1 91 ? -13.258 4.93 -1.634 1 98.19 91 GLU B N 1
ATOM 3446 C CA . GLU B 1 91 ? -13.727 3.594 -1.985 1 98.19 91 GLU B CA 1
ATOM 3447 C C . GLU B 1 91 ? -13.297 2.564 -0.945 1 98.19 91 GLU B C 1
ATOM 3449 O O . GLU B 1 91 ? -13.953 1.537 -0.769 1 98.19 91 GLU B O 1
ATOM 3454 N N . GLN B 1 92 ? -12.18 2.859 -0.276 1 98.06 92 GLN B N 1
ATOM 3455 C CA . GLN B 1 92 ? -11.688 1.948 0.754 1 98.06 92 GLN B CA 1
ATOM 3456 C C . GLN B 1 92 ? -12.258 2.307 2.123 1 98.06 92 GLN B C 1
ATOM 3458 O O . GLN B 1 92 ? -11.875 1.714 3.135 1 98.06 92 GLN B O 1
ATOM 3463 N N . GLY B 1 93 ? -13.109 3.332 2.238 1 97.94 93 GLY B N 1
ATOM 3464 C CA . GLY B 1 93 ? -13.789 3.676 3.477 1 97.94 93 GLY B CA 1
ATOM 3465 C C . GLY B 1 93 ? -13.07 4.75 4.273 1 97.94 93 GLY B C 1
ATOM 3466 O O . GLY B 1 93 ? -13.531 5.148 5.344 1 97.94 93 GLY B O 1
ATOM 3467 N N . ALA B 1 94 ? -11.953 5.207 3.82 1 98.69 94 ALA B N 1
ATOM 3468 C CA . ALA B 1 94 ? -11.25 6.297 4.492 1 98.69 94 ALA B CA 1
ATOM 3469 C C . ALA B 1 94 ? -11.773 7.652 4.023 1 98.69 94 ALA B C 1
ATOM 3471 O O . ALA B 1 94 ? -12.141 7.812 2.857 1 98.69 94 ALA B O 1
ATOM 3472 N N . VAL B 1 95 ? -11.797 8.617 4.922 1 98.88 95 VAL B N 1
ATOM 3473 C CA . VAL B 1 95 ? -12.039 10 4.539 1 98.88 95 VAL B CA 1
ATOM 3474 C C . VAL B 1 95 ? -10.727 10.656 4.098 1 98.88 95 VAL B C 1
ATOM 3476 O O . VAL B 1 95 ? -9.688 10.461 4.73 1 98.88 95 VAL B O 1
ATOM 3479 N N . ALA B 1 96 ? -10.781 11.328 2.984 1 98.94 96 ALA B N 1
ATOM 3480 C CA . ALA B 1 96 ? -9.594 12.016 2.484 1 98.94 96 ALA B CA 1
ATOM 3481 C C . ALA B 1 96 ? -9.57 13.469 2.951 1 98.94 96 ALA B C 1
ATOM 3483 O O . ALA B 1 96 ? -10.547 14.195 2.795 1 98.94 96 ALA B O 1
ATOM 3484 N N . GLY B 1 97 ? -8.469 13.867 3.58 1 98.94 97 GLY B N 1
ATOM 3485 C CA . GLY B 1 97 ? -8.172 15.258 3.906 1 98.94 97 GLY B CA 1
ATOM 3486 C C . GLY B 1 97 ? -6.879 15.758 3.277 1 98.94 97 GLY B C 1
ATOM 3487 O O . GLY B 1 97 ? -6.105 14.969 2.734 1 98.94 97 GLY B O 1
ATOM 3488 N N . ILE B 1 98 ? -6.684 17.031 3.355 1 98.94 98 ILE B N 1
ATOM 3489 C CA . ILE B 1 98 ? -5.469 17.625 2.807 1 98.94 98 ILE B CA 1
ATOM 3490 C C . ILE B 1 98 ? -5.012 18.781 3.701 1 98.94 98 ILE B C 1
ATOM 3492 O O . ILE B 1 98 ? -5.832 19.547 4.199 1 98.94 98 ILE B O 1
ATOM 3496 N N . GLN B 1 99 ? -3.746 18.812 3.896 1 98.94 99 GLN B N 1
ATOM 3497 C CA . GLN B 1 99 ? -3.18 19.922 4.668 1 98.94 99 GLN B CA 1
ATOM 3498 C C . GLN B 1 99 ? -2.756 21.062 3.754 1 98.94 99 GLN B C 1
ATOM 3500 O O . GLN B 1 99 ? -1.898 20.891 2.887 1 98.94 99 GLN B O 1
ATOM 3505 N N . LEU B 1 100 ? -3.377 22.219 3.883 1 98.94 100 LEU B N 1
ATOM 3506 C CA . LEU B 1 100 ? -3.01 23.438 3.172 1 98.94 100 LEU B CA 1
ATOM 3507 C C . LEU B 1 100 ? -1.875 24.172 3.887 1 98.94 100 LEU B C 1
ATOM 3509 O O . LEU B 1 100 ? -1.991 24.5 5.066 1 98.94 100 LEU B O 1
ATOM 3513 N N . ALA B 1 101 ? -0.809 24.422 3.121 1 98.88 101 ALA B N 1
ATOM 3514 C CA . ALA B 1 101 ? 0.394 24.844 3.834 1 98.88 101 ALA B CA 1
ATOM 3515 C C . ALA B 1 101 ? 1.156 25.906 3.043 1 98.88 101 ALA B C 1
ATOM 3517 O O . ALA B 1 101 ? 0.988 26.016 1.827 1 98.88 101 ALA B O 1
ATOM 3518 N N . HIS B 1 102 ? 1.893 26.688 3.691 1 98.94 102 HIS B N 1
ATOM 3519 C CA . HIS B 1 102 ? 2.912 27.609 3.201 1 98.94 102 HIS B CA 1
ATOM 3520 C C . HIS B 1 102 ? 4.133 27.625 4.113 1 98.94 102 HIS B C 1
ATOM 3522 O O . HIS B 1 102 ? 4.023 27.922 5.305 1 98.94 102 HIS B O 1
ATOM 3528 N N . ALA B 1 103 ? 5.301 27.406 3.535 1 98.69 103 ALA B N 1
ATOM 3529 C CA . ALA B 1 103 ? 6.48 27.094 4.34 1 98.69 103 ALA B CA 1
ATOM 3530 C C . ALA B 1 103 ? 7.113 28.359 4.898 1 98.69 103 ALA B C 1
ATOM 3532 O O . ALA B 1 103 ? 7.926 28.312 5.824 1 98.69 103 ALA B O 1
ATOM 3533 N N . GLY B 1 104 ? 6.773 29.562 4.293 1 98.25 104 GLY B N 1
ATOM 3534 C CA . GLY B 1 104 ? 7.359 30.797 4.77 1 98.25 104 GLY B CA 1
ATOM 3535 C C . GLY B 1 104 ? 8.875 30.797 4.723 1 98.25 104 GLY B C 1
ATOM 3536 O O . GLY B 1 104 ? 9.469 30.5 3.688 1 98.25 104 GLY B O 1
ATOM 3537 N N . ARG B 1 105 ? 9.461 31.141 5.789 1 97.06 105 ARG B N 1
ATOM 3538 C CA . ARG B 1 105 ? 10.906 31.328 5.828 1 97.06 105 ARG B CA 1
ATOM 3539 C C . ARG B 1 105 ? 11.641 30 5.75 1 97.06 105 ARG B C 1
ATOM 3541 O O . ARG B 1 105 ? 12.859 29.969 5.609 1 97.06 105 ARG B O 1
ATOM 3548 N N . LYS B 1 106 ? 10.922 28.875 5.816 1 96.62 106 LYS B N 1
ATOM 3549 C CA . LYS B 1 106 ? 11.531 27.547 5.719 1 96.62 106 LYS B CA 1
ATOM 3550 C C . LYS B 1 106 ? 11.414 27 4.305 1 96.62 106 LYS B C 1
ATOM 3552 O O . LYS B 1 106 ? 11.766 25.844 4.059 1 96.62 106 LYS B O 1
ATOM 3557 N N . ALA B 1 107 ? 10.93 27.828 3.406 1 97.31 107 ALA B N 1
ATOM 3558 C CA . ALA B 1 107 ? 10.812 27.422 2.006 1 97.31 107 ALA B CA 1
ATOM 3559 C C . ALA B 1 107 ? 12.172 27.406 1.323 1 97.31 107 ALA B C 1
ATOM 3561 O O . ALA B 1 107 ? 13.164 27.875 1.888 1 97.31 107 ALA B O 1
ATOM 3562 N N . SER B 1 108 ? 12.211 26.797 0.143 1 96.62 108 SER B N 1
ATOM 3563 C CA . SER B 1 108 ? 13.383 26.781 -0.735 1 96.62 108 SER B CA 1
ATOM 3564 C C . SER B 1 108 ? 14.547 26.031 -0.106 1 96.62 108 SER B C 1
ATOM 3566 O O . SER B 1 108 ? 15.641 26.578 0.035 1 96.62 108 SER B O 1
ATOM 3568 N N . SER B 1 109 ? 14.25 24.828 0.261 1 95.81 109 SER B N 1
ATOM 3569 C CA . SER B 1 109 ? 15.25 23.938 0.844 1 95.81 109 SER B CA 1
ATOM 3570 C C . SER B 1 109 ? 15.391 22.656 0.038 1 95.81 109 SER B C 1
ATOM 3572 O O . SER B 1 109 ? 14.492 22.297 -0.725 1 95.81 109 SER B O 1
ATOM 3574 N N . SER B 1 110 ? 16.547 22.031 0.157 1 95.5 110 SER B N 1
ATOM 3575 C CA . SER B 1 110 ? 16.688 20.688 -0.42 1 95.5 110 SER B CA 1
ATOM 3576 C C . SER B 1 110 ? 15.906 19.656 0.383 1 95.5 110 SER B C 1
ATOM 3578 O O . SER B 1 110 ? 15.695 19.828 1.584 1 95.5 110 SER B O 1
ATOM 3580 N N . PRO B 1 111 ? 15.461 18.594 -0.295 1 95.5 111 PRO B N 1
ATOM 3581 C CA . PRO B 1 111 ? 14.773 17.562 0.475 1 95.5 111 PRO B CA 1
ATOM 3582 C C . PRO B 1 111 ? 15.664 16.922 1.537 1 95.5 111 PRO B C 1
ATOM 3584 O O . PRO B 1 111 ? 16.891 16.953 1.413 1 95.5 111 PRO B O 1
ATOM 3587 N N . PRO B 1 112 ? 15.039 16.344 2.523 1 93.19 112 PRO B N 1
ATOM 3588 C CA . PRO B 1 112 ? 15.82 15.734 3.607 1 93.19 112 PRO B CA 1
ATOM 3589 C C . PRO B 1 112 ? 16.828 14.703 3.104 1 93.19 112 PRO B C 1
ATOM 3591 O O . PRO B 1 112 ? 17.922 14.594 3.645 1 93.19 112 PRO B O 1
ATOM 3594 N N . SER B 1 113 ? 16.5 13.953 2.109 1 91.62 113 SER B N 1
ATOM 3595 C CA . SER B 1 113 ? 17.375 12.922 1.574 1 91.62 113 SER B CA 1
ATOM 3596 C C . SER B 1 113 ? 18.672 13.531 1.023 1 91.62 113 SER B C 1
ATOM 3598 O O . SER B 1 113 ? 19.672 12.828 0.849 1 91.62 113 SER B O 1
ATOM 3600 N N . LEU B 1 114 ? 18.641 14.812 0.737 1 92.44 114 LEU B N 1
ATOM 3601 C CA . LEU B 1 114 ? 19.812 15.516 0.227 1 92.44 114 LEU B CA 1
ATOM 3602 C C . LEU B 1 114 ? 20.359 16.484 1.27 1 92.44 114 LEU B C 1
ATOM 3604 O O . LEU B 1 114 ? 21.094 17.406 0.934 1 92.44 114 LEU B O 1
ATOM 3608 N N . GLY B 1 115 ? 19.906 16.391 2.482 1 91.12 115 GLY B N 1
ATOM 3609 C CA . GLY B 1 115 ? 20.5 17.141 3.578 1 91.12 115 GLY B CA 1
ATOM 3610 C C . GLY B 1 115 ? 19.562 18.203 4.133 1 91.12 115 GLY B C 1
ATOM 3611 O O . GLY B 1 115 ? 19.766 18.703 5.246 1 91.12 115 GLY B O 1
ATOM 3612 N N . GLY B 1 116 ? 18.609 18.75 3.344 1 92.94 116 GLY B N 1
ATOM 3613 C CA . GLY B 1 116 ? 17.609 19.656 3.855 1 92.94 116 GLY B CA 1
ATOM 3614 C C . GLY B 1 116 ? 18.094 21.094 3.961 1 92.94 116 GLY B C 1
ATOM 3615 O O . GLY B 1 116 ? 17.484 21.922 4.637 1 92.94 116 GLY B O 1
ATOM 3616 N N . ALA B 1 117 ? 19.172 21.406 3.35 1 92.56 117 ALA B N 1
ATOM 3617 C CA . ALA B 1 117 ? 19.75 22.734 3.436 1 92.56 117 ALA B CA 1
ATOM 3618 C C . ALA B 1 117 ? 18.969 23.734 2.582 1 92.56 117 ALA B C 1
ATOM 3620 O O . ALA B 1 117 ? 18.375 23.359 1.569 1 92.56 117 ALA B O 1
ATOM 3621 N N . PRO B 1 118 ? 18.969 25 2.971 1 94.19 118 PRO B N 1
ATOM 3622 C CA . PRO B 1 118 ? 18.375 26.016 2.115 1 94.19 118 PRO B CA 1
ATOM 3623 C C . PRO B 1 118 ? 19.031 26.094 0.74 1 94.19 118 PRO B C 1
ATOM 3625 O O . PRO B 1 118 ? 20.234 25.906 0.62 1 94.19 118 PRO B O 1
ATOM 3628 N N . ILE B 1 119 ? 18.25 26.406 -0.217 1 94.19 119 ILE B N 1
ATOM 3629 C CA . ILE B 1 119 ? 18.734 26.609 -1.576 1 94.19 119 ILE B CA 1
ATOM 3630 C C . ILE B 1 119 ? 18.797 28.109 -1.888 1 94.19 119 ILE B C 1
ATOM 3632 O O . ILE B 1 119 ? 17.812 28.828 -1.713 1 94.19 119 ILE B O 1
ATOM 3636 N N . ALA B 1 120 ? 19.891 28.547 -2.354 1 92.44 120 ALA B N 1
ATOM 3637 C CA . ALA B 1 120 ? 20.047 29.938 -2.723 1 92.44 120 ALA B CA 1
ATOM 3638 C C . ALA B 1 120 ? 19.078 30.328 -3.838 1 92.44 120 ALA B C 1
ATOM 3640 O O . ALA B 1 120 ? 18.828 29.547 -4.754 1 92.44 120 ALA B O 1
ATOM 3641 N N . PRO B 1 121 ? 18.578 31.578 -3.781 1 93.06 121 PRO B N 1
ATOM 3642 C CA . PRO B 1 121 ? 17.578 32 -4.762 1 93.06 121 PRO B CA 1
ATOM 3643 C C . PRO B 1 121 ? 18.078 31.891 -6.199 1 93.06 121 PRO B C 1
ATOM 3645 O O . PRO B 1 121 ? 17.281 31.672 -7.117 1 93.06 121 PRO B O 1
ATOM 3648 N N . ASN B 1 122 ? 19.312 32.031 -6.414 1 91.69 122 ASN B N 1
ATOM 3649 C CA . ASN B 1 122 ? 19.875 32.031 -7.766 1 91.69 122 ASN B CA 1
ATOM 3650 C C . ASN B 1 122 ? 20.312 30.625 -8.18 1 91.69 122 ASN B C 1
ATOM 3652 O O . ASN B 1 122 ? 20.734 30.406 -9.32 1 91.69 122 ASN B O 1
ATOM 3656 N N . ALA B 1 123 ? 20.203 29.703 -7.293 1 93.56 123 ALA B N 1
ATOM 3657 C CA . ALA B 1 123 ? 20.562 28.328 -7.602 1 93.56 123 ALA B CA 1
ATOM 3658 C C . ALA B 1 123 ? 19.375 27.578 -8.211 1 93.56 123 ALA B C 1
ATOM 3660 O O . ALA B 1 123 ? 18.234 28.016 -8.086 1 93.56 123 ALA B O 1
ATOM 3661 N N . ARG B 1 124 ? 19.734 26.484 -8.898 1 92.94 124 ARG B N 1
ATOM 3662 C CA . ARG B 1 124 ? 18.688 25.641 -9.484 1 92.94 124 ARG B CA 1
ATOM 3663 C C . ARG B 1 124 ? 17.734 25.125 -8.414 1 92.94 124 ARG B C 1
ATOM 3665 O O . ARG B 1 124 ? 18.188 24.531 -7.422 1 92.94 124 ARG B O 1
ATOM 3672 N N . GLY B 1 125 ? 16.453 25.438 -8.602 1 93.94 125 GLY B N 1
ATOM 3673 C CA . GLY B 1 125 ? 15.445 24.922 -7.676 1 93.94 125 GLY B CA 1
ATOM 3674 C C . GLY B 1 125 ? 15.195 25.859 -6.504 1 93.94 125 GLY B C 1
ATOM 3675 O O . GLY B 1 125 ? 14.328 25.594 -5.672 1 93.94 125 GLY B O 1
ATOM 3676 N N . GLY B 1 126 ? 15.961 26.984 -6.426 1 95.12 126 GLY B N 1
ATOM 3677 C CA . GLY B 1 126 ? 15.828 27.906 -5.309 1 95.12 126 GLY B CA 1
ATOM 3678 C C . GLY B 1 126 ? 14.961 29.109 -5.625 1 95.12 126 GLY B C 1
ATOM 3679 O O . GLY B 1 126 ? 14.734 29.422 -6.793 1 95.12 126 GLY B O 1
ATOM 3680 N N . TRP B 1 127 ? 14.43 29.781 -4.629 1 96.75 127 TRP B N 1
ATOM 3681 C CA . TRP B 1 127 ? 13.703 31.047 -4.703 1 96.75 127 TRP B CA 1
ATOM 3682 C C . TRP B 1 127 ? 13.805 31.812 -3.389 1 96.75 127 TRP B C 1
ATOM 3684 O O . TRP B 1 127 ? 14.312 31.281 -2.395 1 96.75 127 TRP B O 1
ATOM 3694 N N . THR B 1 128 ? 13.469 33.031 -3.383 1 96.69 128 THR B N 1
ATOM 3695 C CA . THR B 1 128 ? 13.461 33.812 -2.158 1 96.69 128 THR B CA 1
ATOM 3696 C C . THR B 1 128 ? 12.195 33.562 -1.348 1 96.69 128 THR B C 1
ATOM 3698 O O . THR B 1 128 ? 11.086 33.812 -1.812 1 96.69 128 THR B O 1
ATOM 3701 N N . PRO B 1 129 ? 12.312 33.062 -0.134 1 97.38 129 PRO B N 1
ATOM 3702 C CA . PRO B 1 129 ? 11.141 32.844 0.708 1 97.38 129 PRO B CA 1
ATOM 3703 C C . PRO B 1 129 ? 10.492 34.125 1.192 1 97.38 129 PRO B C 1
ATOM 3705 O O . PRO B 1 129 ? 11.055 35.219 1.02 1 97.38 129 PRO B O 1
ATOM 3708 N N . VAL B 1 130 ? 9.305 34 1.68 1 98.44 130 VAL B N 1
ATOM 3709 C CA . VAL B 1 130 ? 8.609 35.125 2.338 1 98.44 130 VAL B CA 1
ATOM 3710 C C . VAL B 1 130 ? 8.312 34.75 3.787 1 98.44 130 VAL B C 1
ATOM 3712 O O . VAL B 1 130 ? 8.328 33.562 4.152 1 98.44 130 VAL B O 1
ATOM 3715 N N . SER B 1 131 ? 8.055 35.75 4.637 1 98.38 131 SER B N 1
ATOM 3716 C CA . SER B 1 131 ? 7.781 35.469 6.039 1 98.38 131 SER B CA 1
ATOM 3717 C C . SER B 1 131 ? 7.109 36.656 6.719 1 98.38 131 SER B C 1
ATOM 3719 O O . SER B 1 131 ? 6.727 37.625 6.055 1 98.38 131 SER B O 1
ATOM 3721 N N . SER B 1 132 ? 6.805 36.5 8.023 1 98.38 132 SER B N 1
ATOM 3722 C CA . SER B 1 132 ? 6.285 37.594 8.844 1 98.38 132 SER B CA 1
ATOM 3723 C C . SER B 1 132 ? 7.305 38.719 8.961 1 98.38 132 SER B C 1
ATOM 3725 O O . SER B 1 132 ? 6.941 39.906 8.906 1 98.38 132 SER B O 1
ATOM 3727 N N . SER B 1 133 ? 8.531 38.344 9.172 1 97.25 133 SER B N 1
ATOM 3728 C CA . SER B 1 133 ? 9.648 39.25 9.328 1 97.25 133 SER B CA 1
ATOM 3729 C C . SER B 1 133 ? 10.844 38.844 8.484 1 97.25 133 SER B C 1
ATOM 3731 O O . SER B 1 133 ? 10.883 37.719 7.973 1 97.25 133 SER B O 1
ATOM 3733 N N . GLY B 1 134 ? 11.742 39.75 8.242 1 95.06 134 GLY B N 1
ATOM 3734 C CA . GLY B 1 134 ? 12.938 39.469 7.48 1 95.06 134 GLY B CA 1
ATOM 3735 C C . GLY B 1 134 ? 13.984 38.688 8.281 1 95.06 134 GLY B C 1
ATOM 3736 O O . GLY B 1 134 ? 15.164 39.062 8.273 1 95.06 134 GLY B O 1
ATOM 3737 N N . LEU B 1 135 ? 13.594 37.688 9.016 1 93.94 135 LEU B N 1
ATOM 3738 C CA . LEU B 1 135 ? 14.477 36.875 9.844 1 93.94 135 LEU B CA 1
ATOM 3739 C C . LEU B 1 135 ? 14.609 35.469 9.266 1 93.94 135 LEU B C 1
ATOM 3741 O O . LEU B 1 135 ? 13.625 34.75 9.156 1 93.94 135 LEU B O 1
ATOM 3745 N N . PRO B 1 136 ? 15.836 35.125 8.906 1 94.06 136 PRO B N 1
ATOM 3746 C CA . PRO B 1 136 ? 16 33.75 8.461 1 94.06 136 PRO B CA 1
ATOM 3747 C C . PRO B 1 136 ? 15.719 32.719 9.57 1 94.06 136 PRO B C 1
ATOM 3749 O O . PRO B 1 136 ? 15.836 33.062 10.75 1 94.06 136 PRO B O 1
ATOM 3752 N N . PHE B 1 137 ? 15.281 31.547 9.211 1 94.25 137 PHE B N 1
ATOM 3753 C CA . PHE B 1 137 ? 15.047 30.484 10.18 1 94.25 137 PHE B CA 1
ATOM 3754 C C . PHE B 1 137 ? 16.328 30.125 10.922 1 94.25 137 PHE B C 1
ATOM 3756 O O . PHE B 1 137 ? 16.328 30.016 12.148 1 94.25 137 PHE B O 1
ATOM 3763 N N . ASP B 1 138 ? 17.25 29.812 10.172 1 89.19 138 ASP B N 1
ATOM 3764 C CA . ASP B 1 138 ? 18.594 29.594 10.695 1 89.19 138 ASP B CA 1
ATOM 3765 C C . ASP B 1 138 ? 19.484 30.812 10.43 1 89.19 138 ASP B C 1
ATOM 3767 O O . ASP B 1 138 ? 19.75 31.141 9.273 1 89.19 138 ASP B O 1
ATOM 3771 N N . PRO B 1 139 ? 19.953 31.297 11.469 1 82.56 139 PRO B N 1
ATOM 3772 C CA . PRO B 1 139 ? 20.781 32.5 11.281 1 82.56 139 PRO B CA 1
ATOM 3773 C C . PRO B 1 139 ? 22 32.219 10.391 1 82.56 139 PRO B C 1
ATOM 3775 O O . PRO B 1 139 ? 22.594 33.156 9.852 1 82.56 139 PRO B O 1
ATOM 3778 N N . ARG B 1 140 ? 22.453 31.031 10.25 1 79.44 140 ARG B N 1
ATOM 3779 C CA . ARG B 1 140 ? 23.594 30.672 9.43 1 79.44 140 ARG B CA 1
ATOM 3780 C C . ARG B 1 140 ? 23.25 30.703 7.945 1 79.44 140 ARG B C 1
ATOM 3782 O O . ARG B 1 140 ? 24.141 30.688 7.09 1 79.44 140 ARG B O 1
ATOM 3789 N N . ASN B 1 141 ? 21.844 30.797 7.727 1 76.94 141 ASN B N 1
ATOM 3790 C CA . ASN B 1 141 ? 21.391 30.875 6.344 1 76.94 141 ASN B CA 1
ATOM 3791 C C . ASN B 1 141 ? 21.562 32.281 5.777 1 76.94 141 ASN B C 1
ATOM 3793 O O . ASN B 1 141 ? 21.031 33.25 6.32 1 76.94 141 ASN B O 1
ATOM 3797 N N . PRO B 1 142 ? 22.25 32.375 4.711 1 70.94 142 PRO B N 1
ATOM 3798 C CA . PRO B 1 142 ? 22.625 33.688 4.16 1 70.94 142 PRO B CA 1
ATOM 3799 C C . PRO B 1 142 ? 21.453 34.438 3.541 1 70.94 142 PRO B C 1
ATOM 3801 O O . PRO B 1 142 ? 21.516 35.656 3.328 1 70.94 142 PRO B O 1
ATOM 3804 N N . VAL B 1 143 ? 20.5 33.719 3.299 1 82.06 143 VAL B N 1
ATOM 3805 C CA . VAL B 1 143 ? 19.406 34.344 2.578 1 82.06 143 VAL B CA 1
ATOM 3806 C C . VAL B 1 143 ? 18.234 34.625 3.535 1 82.06 143 VAL B C 1
ATOM 3808 O O . VAL B 1 143 ? 17.641 33.688 4.078 1 82.06 143 VAL B O 1
ATOM 3811 N N . ALA B 1 144 ? 17.938 35.938 3.721 1 90.75 144 ALA B N 1
ATOM 3812 C CA . ALA B 1 144 ? 16.797 36.344 4.535 1 90.75 144 ALA B CA 1
ATOM 3813 C C . ALA B 1 144 ? 15.508 36.312 3.723 1 90.75 144 ALA B C 1
ATOM 3815 O O . ALA B 1 144 ? 15.508 36.719 2.549 1 90.75 144 ALA B O 1
ATOM 3816 N N . PRO B 1 145 ? 14.422 35.875 4.297 1 97.06 145 PRO B N 1
ATOM 3817 C CA . PRO B 1 145 ? 13.125 35.938 3.609 1 97.06 145 PRO B CA 1
ATOM 3818 C C . PRO B 1 145 ? 12.625 37.375 3.461 1 97.06 145 PRO B C 1
ATOM 3820 O O . PRO B 1 145 ? 13.055 38.25 4.199 1 97.06 145 PRO B O 1
ATOM 3823 N N . THR B 1 146 ? 11.836 37.594 2.463 1 97.62 146 THR B N 1
ATOM 3824 C CA . THR B 1 146 ? 11.164 38.875 2.32 1 97.62 146 THR B CA 1
ATOM 3825 C C . THR B 1 146 ? 9.984 38.969 3.281 1 97.62 146 THR B C 1
ATOM 3827 O O . THR B 1 146 ? 9.102 38.125 3.287 1 97.62 146 THR B O 1
ATOM 3830 N N . ALA B 1 147 ? 9.969 40 4.113 1 98.38 147 ALA B N 1
ATOM 3831 C CA . ALA B 1 147 ? 8.805 40.25 4.965 1 98.38 147 ALA B CA 1
ATOM 3832 C C . ALA B 1 147 ? 7.574 40.594 4.129 1 98.38 147 ALA B C 1
ATOM 3834 O O . ALA B 1 147 ? 7.625 41.5 3.287 1 98.38 147 ALA B O 1
ATOM 3835 N N . LEU B 1 148 ? 6.512 39.938 4.355 1 98.69 148 LEU B N 1
ATOM 3836 C CA . LEU B 1 148 ? 5.281 40.188 3.613 1 98.69 148 LEU B CA 1
ATOM 3837 C C . LEU B 1 148 ? 4.73 41.562 3.941 1 98.69 148 LEU B C 1
ATOM 3839 O O . LEU B 1 148 ? 4.715 41.969 5.105 1 98.69 148 LEU B O 1
ATOM 3843 N N . ASP B 1 149 ? 4.348 42.281 2.91 1 98 149 ASP B N 1
ATOM 3844 C CA . ASP B 1 149 ? 3.576 43.5 3.139 1 98 149 ASP B CA 1
ATOM 3845 C C . ASP B 1 149 ? 2.078 43.188 3.174 1 98 149 ASP B C 1
ATOM 3847 O O . ASP B 1 149 ? 1.669 42.031 3.111 1 98 149 ASP B O 1
ATOM 3851 N N . GLU B 1 150 ? 1.313 44.219 3.354 1 97.5 150 GLU B N 1
ATOM 3852 C CA . GLU B 1 150 ? -0.128 44.031 3.473 1 97.5 150 GLU B CA 1
ATOM 3853 C C . GLU B 1 150 ? -0.694 43.344 2.232 1 97.5 150 GLU B C 1
ATOM 3855 O O . GLU B 1 150 ? -1.552 42.438 2.34 1 97.5 150 GLU B O 1
ATOM 3860 N N . ALA B 1 151 ? -0.254 43.719 1.075 1 98.19 151 ALA B N 1
ATOM 3861 C CA . ALA B 1 151 ? -0.708 43.125 -0.168 1 98.19 151 ALA B CA 1
ATOM 3862 C C . ALA B 1 151 ? -0.332 41.625 -0.212 1 98.19 151 ALA B C 1
ATOM 3864 O O . ALA B 1 151 ? -1.114 40.812 -0.68 1 98.19 151 ALA B O 1
ATOM 3865 N N . GLY B 1 152 ? 0.89 41.344 0.185 1 98.56 152 GLY B N 1
ATOM 3866 C CA . GLY B 1 152 ? 1.322 39.969 0.256 1 98.56 152 GLY B CA 1
ATOM 3867 C C . GLY B 1 152 ? 0.49 39.125 1.21 1 98.56 152 GLY B C 1
ATOM 3868 O O . GLY B 1 152 ? 0.17 37.969 0.915 1 98.56 152 GLY B O 1
ATOM 3869 N N . ILE B 1 153 ? 0.171 39.688 2.332 1 98.81 153 ILE B N 1
ATOM 3870 C CA . ILE B 1 153 ? -0.635 39 3.328 1 98.81 153 ILE B CA 1
ATOM 3871 C C . ILE B 1 153 ? -2.021 38.719 2.758 1 98.81 153 ILE B C 1
ATOM 3873 O O . ILE B 1 153 ? -2.541 37.594 2.908 1 98.81 153 ILE B O 1
ATOM 3877 N N . GLN B 1 154 ? -2.572 39.688 2.088 1 98.69 154 GLN B N 1
ATOM 3878 C CA . GLN B 1 154 ? -3.871 39.469 1.46 1 98.69 154 GLN B CA 1
ATOM 3879 C C . GLN B 1 154 ? -3.795 38.375 0.398 1 98.69 154 GLN B C 1
ATOM 3881 O O . GLN B 1 154 ? -4.73 37.594 0.239 1 98.69 154 GLN B O 1
ATOM 3886 N N . ARG B 1 155 ? -2.736 38.344 -0.332 1 98.75 155 ARG B N 1
ATOM 3887 C CA . ARG B 1 155 ? -2.516 37.281 -1.327 1 98.75 155 ARG B CA 1
ATOM 3888 C C . ARG B 1 155 ? -2.469 35.906 -0.674 1 98.75 155 ARG B C 1
ATOM 3890 O O . ARG B 1 155 ? -3.053 34.969 -1.187 1 98.75 155 ARG B O 1
ATOM 3897 N N . ILE B 1 156 ? -1.774 35.812 0.446 1 98.81 156 ILE B N 1
ATOM 3898 C CA . ILE B 1 156 ? -1.679 34.562 1.18 1 98.81 156 ILE B CA 1
ATOM 3899 C C . ILE B 1 156 ? -3.074 34.094 1.587 1 98.81 156 ILE B C 1
ATOM 3901 O O . ILE B 1 156 ? -3.422 32.938 1.403 1 98.81 156 ILE B O 1
ATOM 3905 N N . ILE B 1 157 ? -3.852 35 2.131 1 98.94 157 ILE B N 1
ATOM 3906 C CA . ILE B 1 157 ? -5.207 34.688 2.562 1 98.94 157 ILE B CA 1
ATOM 3907 C C . ILE B 1 157 ? -6.016 34.156 1.378 1 98.94 157 ILE B C 1
ATOM 3909 O O . ILE B 1 157 ? -6.676 33.125 1.48 1 98.94 157 ILE B O 1
ATOM 3913 N N . ARG B 1 158 ? -5.902 34.781 0.248 1 98.81 158 ARG B N 1
ATOM 3914 C CA . ARG B 1 158 ? -6.609 34.375 -0.961 1 98.81 158 ARG B CA 1
ATOM 3915 C C . ARG B 1 158 ? -6.117 33 -1.445 1 98.81 158 ARG B C 1
ATOM 3917 O O . ARG B 1 158 ? -6.914 32.156 -1.893 1 98.81 158 ARG B O 1
ATOM 3924 N N . SER B 1 159 ? -4.855 32.812 -1.372 1 98.94 159 SER B N 1
ATOM 3925 C CA . SER B 1 159 ? -4.273 31.562 -1.834 1 98.94 159 SER B CA 1
ATOM 3926 C C . SER B 1 159 ? -4.801 30.375 -1.03 1 98.94 159 SER B C 1
ATOM 3928 O O . SER B 1 159 ? -5.078 29.312 -1.59 1 98.94 159 SER B O 1
ATOM 3930 N N . PHE B 1 160 ? -4.902 30.547 0.282 1 98.94 160 PHE B N 1
ATOM 3931 C CA . PHE B 1 160 ? -5.477 29.484 1.111 1 98.94 160 PHE B CA 1
ATOM 3932 C C . PHE B 1 160 ? -6.926 29.219 0.727 1 98.94 160 PHE B C 1
ATOM 3934 O O . PHE B 1 160 ? -7.348 28.078 0.62 1 98.94 160 PHE B O 1
ATOM 3941 N N . ALA B 1 161 ? -7.664 30.281 0.541 1 98.88 161 ALA B N 1
ATOM 3942 C CA . ALA B 1 161 ? -9.07 30.156 0.17 1 98.88 161 ALA B CA 1
ATOM 3943 C C . ALA B 1 161 ? -9.219 29.453 -1.176 1 98.88 161 ALA B C 1
ATOM 3945 O O . ALA B 1 161 ? -10.055 28.547 -1.327 1 98.88 161 ALA B O 1
ATOM 3946 N N . GLU B 1 162 ? -8.438 29.812 -2.131 1 98.88 162 GLU B N 1
ATOM 3947 C CA . GLU B 1 162 ? -8.484 29.203 -3.459 1 98.88 162 GLU B CA 1
ATOM 3948 C C . GLU B 1 162 ? -8.047 27.734 -3.414 1 98.88 162 GLU B C 1
ATOM 3950 O O . GLU B 1 162 ? -8.578 26.906 -4.152 1 98.88 162 GLU B O 1
ATOM 3955 N N . ALA B 1 163 ? -7.07 27.5 -2.598 1 98.94 163 ALA B N 1
ATOM 3956 C CA . ALA B 1 163 ? -6.633 26.109 -2.414 1 98.94 163 ALA B CA 1
ATOM 3957 C C . ALA B 1 163 ? -7.758 25.25 -1.847 1 98.94 163 ALA B C 1
ATOM 3959 O O . ALA B 1 163 ? -7.902 24.078 -2.215 1 98.94 163 ALA B O 1
ATOM 3960 N N . ALA B 1 164 ? -8.516 25.812 -0.953 1 98.88 164 ALA B N 1
ATOM 3961 C CA . ALA B 1 164 ? -9.672 25.094 -0.406 1 98.88 164 ALA B CA 1
ATOM 3962 C C . ALA B 1 164 ? -10.68 24.766 -1.502 1 98.88 164 ALA B C 1
ATOM 3964 O O . ALA B 1 164 ? -11.25 23.672 -1.513 1 98.88 164 ALA B O 1
ATOM 3965 N N . ASP B 1 165 ? -10.883 25.672 -2.424 1 98.88 165 ASP B N 1
ATOM 3966 C CA . ASP B 1 165 ? -11.766 25.422 -3.562 1 98.88 165 ASP B CA 1
ATOM 3967 C C . ASP B 1 165 ? -11.266 24.234 -4.387 1 98.88 165 ASP B C 1
ATOM 3969 O O . ASP B 1 165 ? -12.047 23.375 -4.781 1 98.88 165 ASP B O 1
ATOM 3973 N N . ARG B 1 166 ? -10.008 24.25 -4.625 1 98.94 166 ARG B N 1
ATOM 3974 C CA . ARG B 1 166 ? -9.414 23.172 -5.422 1 98.94 166 ARG B CA 1
ATOM 3975 C C . ARG B 1 166 ? -9.484 21.844 -4.68 1 98.94 166 ARG B C 1
ATOM 3977 O O . ARG B 1 166 ? -9.695 20.797 -5.293 1 98.94 166 ARG B O 1
ATOM 3984 N N . ALA B 1 167 ? -9.234 21.906 -3.354 1 98.94 167 ALA B N 1
ATOM 3985 C CA . ALA B 1 167 ? -9.367 20.688 -2.537 1 98.94 167 ALA B CA 1
ATOM 3986 C C . ALA B 1 167 ? -10.781 20.125 -2.631 1 98.94 167 ALA B C 1
ATOM 3988 O O . ALA B 1 167 ? -10.953 18.906 -2.768 1 98.94 167 ALA B O 1
ATOM 3989 N N . ARG B 1 168 ? -11.734 20.969 -2.551 1 98.81 168 ARG B N 1
ATOM 3990 C CA . ARG B 1 168 ? -13.125 20.547 -2.689 1 98.81 168 ARG B CA 1
ATOM 3991 C C . ARG B 1 168 ? -13.375 19.922 -4.059 1 98.81 168 ARG B C 1
ATOM 3993 O O . ARG B 1 168 ? -14.023 18.875 -4.16 1 98.81 168 ARG B O 1
ATOM 4000 N N . ALA B 1 169 ? -12.852 20.547 -5.055 1 98.88 169 ALA B N 1
ATOM 4001 C CA . ALA B 1 169 ? -13.016 20.047 -6.422 1 98.88 169 ALA B CA 1
ATOM 4002 C C . ALA B 1 169 ? -12.391 18.672 -6.582 1 98.88 169 ALA B C 1
ATOM 4004 O O . ALA B 1 169 ? -12.883 17.844 -7.352 1 98.88 169 ALA B O 1
ATOM 4005 N N . ALA B 1 170 ? -11.336 18.422 -5.844 1 98.88 170 ALA B N 1
ATOM 4006 C CA . ALA B 1 170 ? -10.648 17.141 -5.91 1 98.88 170 ALA B CA 1
ATOM 4007 C C . ALA B 1 170 ? -11.398 16.078 -5.121 1 98.88 170 ALA B C 1
ATOM 4009 O O . ALA B 1 170 ? -11.078 14.891 -5.215 1 98.88 170 ALA B O 1
ATOM 4010 N N . GLY B 1 171 ? -12.367 16.484 -4.277 1 98.88 171 GLY B N 1
ATOM 4011 C CA . GLY B 1 171 ? -13.211 15.539 -3.566 1 98.88 171 GLY B CA 1
ATOM 4012 C C . GLY B 1 171 ? -12.828 15.367 -2.109 1 98.88 171 GLY B C 1
ATOM 4013 O O . GLY B 1 171 ? -13.375 14.516 -1.411 1 98.88 171 GLY B O 1
ATOM 4014 N N . PHE B 1 172 ? -11.891 16.156 -1.631 1 98.94 172 PHE B N 1
ATOM 4015 C CA . PHE B 1 172 ? -11.531 16.094 -0.22 1 98.94 172 PHE B CA 1
ATOM 4016 C C . PHE B 1 172 ? -12.719 16.469 0.662 1 98.94 172 PHE B C 1
ATOM 4018 O O . PHE B 1 172 ? -13.562 17.281 0.27 1 98.94 172 PHE B O 1
ATOM 4025 N N . ARG B 1 173 ? -12.727 15.914 1.893 1 98.88 173 ARG B N 1
ATOM 4026 C CA . ARG B 1 173 ? -13.836 16.172 2.797 1 98.88 173 ARG B CA 1
ATOM 4027 C C . ARG B 1 173 ? -13.352 16.797 4.102 1 98.88 173 ARG B C 1
ATOM 4029 O O . ARG B 1 173 ? -14.156 17.156 4.961 1 98.88 173 ARG B O 1
ATOM 4036 N N . VAL B 1 174 ? -12.047 16.906 4.254 1 98.94 174 VAL B N 1
ATOM 4037 C CA . VAL B 1 174 ? -11.422 17.609 5.363 1 98.94 174 VAL B CA 1
ATOM 4038 C C . VAL B 1 174 ? -10.281 18.484 4.848 1 98.94 174 VAL B C 1
ATOM 4040 O O . VAL B 1 174 ? -9.5 18.047 3.994 1 98.94 174 VAL B O 1
ATOM 4043 N N . VA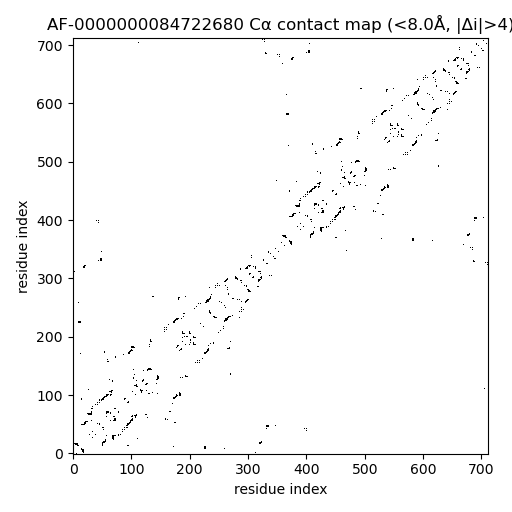L B 1 175 ? -10.203 19.688 5.293 1 98.88 175 VAL B N 1
ATOM 4044 C CA . VAL B 1 175 ? -9.008 20.5 5.086 1 98.88 175 VAL B CA 1
ATOM 4045 C C . VAL B 1 175 ? -8.367 20.828 6.434 1 98.88 175 VAL B C 1
ATOM 4047 O O . VAL B 1 175 ? -9.062 21.078 7.418 1 98.88 175 VAL B O 1
ATOM 4050 N N . GLU B 1 176 ? -7.105 20.703 6.461 1 98.94 176 GLU B N 1
ATOM 4051 C CA . GLU B 1 176 ? -6.328 21.125 7.625 1 98.94 176 GLU B CA 1
ATOM 4052 C C . GLU B 1 176 ? -5.449 22.328 7.297 1 98.94 176 GLU B C 1
ATOM 4054 O O . GLU B 1 176 ? -4.66 22.281 6.348 1 98.94 176 GLU B O 1
ATOM 4059 N N . ILE B 1 177 ? -5.617 23.391 8 1 98.94 177 ILE B N 1
ATOM 4060 C CA . ILE B 1 177 ? -4.766 24.578 7.883 1 98.94 177 ILE B CA 1
ATOM 4061 C C . ILE B 1 177 ? -3.5 24.391 8.719 1 98.94 177 ILE B C 1
ATOM 4063 O O . ILE B 1 177 ? -3.576 24.156 9.93 1 98.94 177 ILE B O 1
ATOM 4067 N N . HIS B 1 178 ? -2.354 24.484 8.055 1 98.94 178 HIS B N 1
ATOM 4068 C CA . HIS B 1 178 ? -1.083 24.203 8.719 1 98.94 178 HIS B CA 1
ATOM 4069 C C . HIS B 1 178 ? -0.54 25.438 9.414 1 98.94 178 HIS B C 1
ATOM 4071 O O . HIS B 1 178 ? 0.154 26.25 8.797 1 98.94 178 HIS B O 1
ATOM 4077 N N . GLY B 1 179 ? -0.737 25.562 10.664 1 98.75 179 GLY B N 1
ATOM 4078 C CA . GLY B 1 179 ? -0.216 26.641 11.484 1 98.75 179 GLY B CA 1
ATOM 4079 C C . GLY B 1 179 ? 0.813 26.172 12.5 1 98.75 179 GLY B C 1
ATOM 4080 O O . GLY B 1 179 ? 0.794 26.609 13.648 1 98.75 179 GLY B O 1
ATOM 4081 N N . ALA B 1 180 ? 1.689 25.297 12.078 1 98.69 180 ALA B N 1
ATOM 4082 C CA . ALA B 1 180 ? 2.615 24.688 13.023 1 98.69 180 ALA B CA 1
ATOM 4083 C C . ALA B 1 180 ? 4.027 24.625 12.453 1 98.69 180 ALA B C 1
ATOM 4085 O O . ALA B 1 180 ? 4.262 25.031 11.312 1 98.69 180 ALA B O 1
ATOM 4086 N N . HIS B 1 181 ? 5.008 24.25 13.297 1 97.81 181 HIS B N 1
ATOM 4087 C CA . HIS B 1 181 ? 6.344 23.75 12.984 1 97.81 181 HIS B CA 1
ATOM 4088 C C . HIS B 1 181 ? 7.207 24.828 12.359 1 97.81 181 HIS B C 1
ATOM 4090 O O . HIS B 1 181 ? 8.094 24.547 11.555 1 97.81 181 HIS B O 1
ATOM 4096 N N . GLY B 1 182 ? 6.832 26.078 12.648 1 97.94 182 GLY B N 1
ATOM 4097 C CA . GLY B 1 182 ? 7.652 27.172 12.172 1 97.94 182 GLY B CA 1
ATOM 4098 C C . GLY B 1 182 ? 7.363 27.547 10.727 1 97.94 182 GLY B C 1
ATOM 4099 O O . GLY B 1 182 ? 8.164 28.234 10.094 1 97.94 182 GLY B O 1
ATOM 4100 N N . TYR B 1 183 ? 6.305 27.078 10.203 1 98.5 183 TYR B N 1
ATOM 4101 C CA . TYR B 1 183 ? 5.891 27.484 8.867 1 98.5 183 TYR B CA 1
ATOM 4102 C C . TYR B 1 183 ? 5.121 28.797 8.914 1 98.5 183 TYR B C 1
ATOM 4104 O O . TYR B 1 183 ? 4.992 29.422 9.969 1 98.5 183 TYR B O 1
ATOM 4112 N N . LEU B 1 184 ? 4.648 29.234 7.812 1 98.88 184 LEU B N 1
ATOM 4113 C CA . LEU B 1 184 ? 4.336 30.656 7.621 1 98.88 184 LEU B CA 1
ATOM 4114 C C . LEU B 1 184 ? 3.352 31.141 8.672 1 98.88 184 LEU B C 1
ATOM 4116 O O . LEU B 1 184 ? 3.586 32.156 9.328 1 98.88 184 LEU B O 1
ATOM 4120 N N . LEU B 1 185 ? 2.246 30.422 8.82 1 98.94 185 LEU B N 1
ATOM 4121 C CA . LEU B 1 185 ? 1.242 30.922 9.758 1 98.94 185 LEU B CA 1
ATOM 4122 C C . LEU B 1 185 ? 1.783 30.906 11.18 1 98.94 185 LEU B C 1
ATOM 4124 O O . LEU B 1 185 ? 1.514 31.828 11.961 1 98.94 185 LEU B O 1
ATOM 4128 N N . HIS B 1 186 ? 2.533 29.875 11.539 1 98.88 186 HIS B N 1
ATOM 4129 C CA . HIS B 1 186 ? 3.211 29.828 12.828 1 98.88 186 HIS B CA 1
ATOM 4130 C C . HIS B 1 186 ? 4.223 30.953 12.969 1 98.88 186 HIS B C 1
ATOM 4132 O O . HIS B 1 186 ? 4.375 31.531 14.055 1 98.88 186 HIS B O 1
ATOM 4138 N N . GLU B 1 187 ? 4.902 31.375 11.914 1 98.69 187 GLU B N 1
ATOM 4139 C CA . GLU B 1 187 ? 5.879 32.469 11.922 1 98.69 187 GLU B CA 1
ATOM 4140 C C . GLU B 1 187 ? 5.238 33.781 12.344 1 98.69 187 GLU B C 1
ATOM 4142 O O . GLU B 1 187 ? 5.906 34.656 12.906 1 98.69 187 GLU B O 1
ATOM 4147 N N . PHE B 1 188 ? 3.943 33.906 12.047 1 98.81 188 PHE B N 1
ATOM 4148 C CA . PHE B 1 188 ? 3.252 35.156 12.391 1 98.81 188 PHE B CA 1
ATOM 4149 C C . PHE B 1 188 ? 2.871 35.156 13.867 1 98.81 188 PHE B C 1
ATOM 4151 O O . PHE B 1 188 ? 2.914 36.219 14.508 1 98.81 188 PHE B O 1
ATOM 4158 N N . PHE B 1 189 ? 2.525 33.969 14.438 1 97.69 189 PHE B N 1
ATOM 4159 C CA . PHE B 1 189 ? 1.996 34.125 15.789 1 97.69 189 PHE B CA 1
ATOM 4160 C C . PHE B 1 189 ? 3.074 33.844 16.828 1 97.69 189 PHE B C 1
ATOM 4162 O O . PHE B 1 189 ? 2.906 34.156 18.016 1 97.69 189 PHE B O 1
ATOM 4169 N N . SER B 1 190 ? 4.172 33.219 16.516 1 98.06 190 SER B N 1
ATOM 4170 C CA . SER B 1 190 ? 5.285 33.094 17.453 1 98.06 190 SER B CA 1
ATOM 4171 C C . SER B 1 190 ? 6.055 34.406 17.578 1 98.06 190 SER B C 1
ATOM 4173 O O . SER B 1 190 ? 6.477 34.969 16.562 1 98.06 190 SER B O 1
ATOM 4175 N N . PRO B 1 191 ? 6.301 34.844 18.797 1 97.06 191 PRO B N 1
ATOM 4176 C CA . PRO B 1 191 ? 7.066 36.094 18.969 1 97.06 191 PRO B CA 1
ATOM 4177 C C . PRO B 1 191 ? 8.539 35.938 18.609 1 97.06 191 PRO B C 1
ATOM 4179 O O . PRO B 1 191 ? 9.266 36.906 18.469 1 97.06 191 PRO B O 1
ATOM 4182 N N . LEU B 1 192 ? 8.984 34.75 18.453 1 95.69 192 LEU B N 1
ATOM 4183 C CA . LEU B 1 192 ? 10.383 34.469 18.156 1 95.69 192 LEU B CA 1
ATOM 4184 C C . LEU B 1 192 ? 10.695 34.781 16.703 1 95.69 192 LEU B C 1
ATOM 4186 O O . LEU B 1 192 ? 11.844 35.062 16.344 1 95.69 192 LEU B O 1
ATOM 4190 N N . SER B 1 193 ? 9.648 34.719 15.867 1 96.31 193 SER B N 1
ATOM 4191 C CA . SER B 1 193 ? 9.859 34.906 14.43 1 96.31 193 SER B CA 1
ATOM 4192 C C . SER B 1 193 ? 9.203 36.188 13.945 1 96.31 193 SER B C 1
ATOM 4194 O O . SER B 1 193 ? 9.57 36.719 12.891 1 96.31 193 SER B O 1
ATOM 4196 N N . ASN B 1 194 ? 8.203 36.656 14.602 1 98.12 194 ASN B N 1
ATOM 4197 C CA . ASN B 1 194 ? 7.449 37.812 14.188 1 98.12 194 ASN B CA 1
ATOM 4198 C C . ASN B 1 194 ? 7.906 39.062 14.93 1 98.12 194 ASN B C 1
ATOM 4200 O O . ASN B 1 194 ? 7.566 39.25 16.109 1 98.12 194 ASN B O 1
ATOM 4204 N N . GLN B 1 195 ? 8.523 39.938 14.227 1 96 195 GLN B N 1
ATOM 4205 C CA . GLN B 1 195 ? 9.016 41.188 14.82 1 96 195 GLN B CA 1
ATOM 4206 C C . GLN B 1 195 ? 8.312 42.375 14.211 1 96 195 GLN B C 1
ATOM 4208 O O . GLN B 1 195 ? 8.852 43.5 14.234 1 96 195 GLN B O 1
ATOM 4213 N N . ARG B 1 196 ? 7.219 42.125 13.656 1 97.88 196 ARG B N 1
ATOM 4214 C CA . ARG B 1 196 ? 6.441 43.188 13.031 1 97.88 196 ARG B CA 1
ATOM 4215 C C . ARG B 1 196 ? 5.918 44.156 14.078 1 97.88 196 ARG B C 1
ATOM 4217 O O . ARG B 1 196 ? 5.75 43.812 15.242 1 97.88 196 ARG B O 1
ATOM 4224 N N . THR B 1 197 ? 5.637 45.375 13.57 1 96.69 197 THR B N 1
ATOM 4225 C CA . THR B 1 197 ? 5.09 46.406 14.453 1 96.69 197 THR B CA 1
ATOM 4226 C C . THR B 1 197 ? 3.736 46.906 13.945 1 96.69 197 THR B C 1
ATOM 4228 O O . THR B 1 197 ? 3.129 47.781 14.539 1 96.69 197 THR B O 1
ATOM 4231 N N . ASP B 1 198 ? 3.268 46.344 12.938 1 97.56 198 ASP B N 1
ATOM 4232 C CA . ASP B 1 198 ? 1.974 46.719 12.375 1 97.56 198 ASP B CA 1
ATOM 4233 C C . ASP B 1 198 ? 0.852 45.844 12.969 1 97.56 198 ASP B C 1
ATOM 4235 O O . ASP B 1 198 ? 1 45.281 14.055 1 97.56 198 ASP B O 1
ATOM 4239 N N . ARG B 1 199 ? -0.252 45.781 12.266 1 98.19 199 ARG B N 1
ATOM 4240 C CA . ARG B 1 199 ? -1.441 45.125 12.812 1 98.19 199 ARG B CA 1
ATOM 4241 C C . ARG B 1 199 ? -1.302 43.625 12.781 1 98.19 199 ARG B C 1
ATOM 4243 O O . ARG B 1 199 ? -2.205 42.906 13.211 1 98.19 199 ARG B O 1
ATOM 4250 N N . TYR B 1 200 ? -0.173 43.125 12.367 1 98.62 200 TYR B N 1
ATOM 4251 C CA . TYR B 1 200 ? 0.05 41.656 12.328 1 98.62 200 TYR B CA 1
ATOM 4252 C C . TYR B 1 200 ? 1.192 41.281 13.25 1 98.62 200 TYR B C 1
ATOM 4254 O O . TYR B 1 200 ? 1.656 40.125 13.219 1 98.62 200 TYR B O 1
ATOM 4262 N N . GLY B 1 201 ? 1.724 42.188 14.102 1 97.62 201 GLY B N 1
ATOM 4263 C CA . GLY B 1 201 ? 2.797 41.906 15.031 1 97.62 201 GLY B CA 1
ATOM 4264 C C . GLY B 1 201 ? 2.621 42.562 16.375 1 97.62 201 GLY B C 1
ATOM 4265 O O . GLY B 1 201 ? 1.719 43.375 16.562 1 97.62 201 GLY B O 1
ATOM 4266 N N . GLY B 1 202 ? 3.467 42.156 17.328 1 96.81 202 GLY B N 1
ATOM 4267 C CA . GLY B 1 202 ? 3.426 42.75 18.672 1 96.81 202 GLY B CA 1
ATOM 4268 C C . GLY B 1 202 ? 2.502 42 19.609 1 96.81 202 GLY B C 1
ATOM 4269 O O . GLY B 1 202 ? 2.859 40.938 20.141 1 96.81 202 GLY B O 1
ATOM 4270 N N . SER B 1 203 ? 1.22 42.438 19.672 1 97.81 203 SER B N 1
ATOM 4271 C CA . SER B 1 203 ? 0.262 41.844 20.625 1 97.81 203 SER B CA 1
ATOM 4272 C C . SER B 1 203 ? -0.204 40.469 20.156 1 97.81 203 SER B C 1
ATOM 4274 O O . SER B 1 203 ? -0.079 40.125 18.984 1 97.81 203 SER B O 1
ATOM 4276 N N . PHE B 1 204 ? -0.728 39.719 21.141 1 98.12 204 PHE B N 1
ATOM 4277 C CA . PHE B 1 204 ? -1.322 38.406 20.844 1 98.12 204 PHE B CA 1
ATOM 4278 C C . PHE B 1 204 ? -2.367 38.531 19.75 1 98.12 204 PHE B C 1
ATOM 4280 O O . PHE B 1 204 ? -2.342 37.781 18.766 1 98.12 204 PHE B O 1
ATOM 4287 N N . GLU B 1 205 ? -3.232 39.562 19.844 1 98.5 205 GLU B N 1
ATOM 4288 C CA . GLU B 1 205 ? -4.32 39.75 18.906 1 98.5 205 GLU B CA 1
ATOM 4289 C C . GLU B 1 205 ? -3.789 40 17.5 1 98.5 205 GLU B C 1
ATOM 4291 O O . GLU B 1 205 ? -4.332 39.469 16.516 1 98.5 205 GLU B O 1
ATOM 4296 N N . ASN B 1 206 ? -2.723 40.781 17.453 1 98.62 206 ASN B N 1
ATOM 4297 C CA . ASN B 1 206 ? -2.137 41.094 16.156 1 98.62 206 ASN B CA 1
ATOM 4298 C C . ASN B 1 206 ? -1.418 39.906 15.555 1 98.62 206 ASN B C 1
ATOM 4300 O O . ASN B 1 206 ? -1.539 39.625 14.359 1 98.62 206 ASN B O 1
ATOM 4304 N N . ARG B 1 207 ? -0.733 39.156 16.391 1 98.69 207 ARG B N 1
ATOM 4305 C CA . ARG B 1 207 ? 0.083 38.031 15.906 1 98.69 207 ARG B CA 1
ATOM 4306 C C . ARG B 1 207 ? -0.791 36.906 15.406 1 98.69 207 ARG B C 1
ATOM 4308 O O . ARG B 1 207 ? -0.426 36.188 14.461 1 98.69 207 ARG B O 1
ATOM 4315 N N . VAL B 1 208 ? -1.978 36.75 15.977 1 98.81 208 VAL B N 1
ATOM 4316 C CA . VAL B 1 208 ? -2.805 35.594 15.586 1 98.81 208 VAL B CA 1
ATOM 4317 C C . VAL B 1 208 ? -3.777 36.031 14.484 1 98.81 208 VAL B C 1
ATOM 4319 O O . VAL B 1 208 ? -4.562 35.219 14 1 98.81 208 VAL B O 1
ATOM 4322 N N . ARG B 1 209 ? -3.74 37.281 14.062 1 98.88 209 ARG B N 1
ATOM 4323 C CA . ARG B 1 209 ? -4.711 37.812 13.117 1 98.88 209 ARG B CA 1
ATOM 4324 C C . ARG B 1 209 ? -4.676 37.062 11.797 1 98.88 209 ARG B C 1
ATOM 4326 O O . ARG B 1 209 ? -5.727 36.688 11.25 1 98.88 209 ARG B O 1
ATOM 4333 N N . LEU B 1 210 ? -3.498 36.75 11.289 1 98.94 210 LEU B N 1
ATOM 4334 C CA . LEU B 1 210 ? -3.395 36.156 9.969 1 98.94 210 LEU B CA 1
ATOM 4335 C C . LEU B 1 210 ? -4.031 34.75 9.969 1 98.94 210 LEU B C 1
ATOM 4337 O O . LEU B 1 210 ? -4.824 34.438 9.078 1 98.94 210 LEU B O 1
ATOM 4341 N N . ILE B 1 211 ? -3.709 33.906 10.93 1 98.94 211 ILE B N 1
ATOM 4342 C CA . ILE B 1 211 ? -4.242 32.562 10.922 1 98.94 211 ILE B CA 1
ATOM 4343 C C . ILE B 1 211 ? -5.762 32.594 11.094 1 98.94 211 ILE B C 1
ATOM 4345 O O . ILE B 1 211 ? -6.48 31.781 10.523 1 98.94 211 ILE B O 1
ATOM 4349 N N . ARG B 1 212 ? -6.262 33.562 11.828 1 98.94 212 ARG B N 1
ATOM 4350 C CA . ARG B 1 212 ? -7.707 33.719 11.969 1 98.94 212 ARG B CA 1
ATOM 4351 C C . ARG B 1 212 ? -8.344 34.125 10.648 1 98.94 212 ARG B C 1
ATOM 4353 O O . ARG B 1 212 ? -9.375 33.562 10.25 1 98.94 212 ARG B O 1
ATOM 4360 N N . GLU B 1 213 ? -7.727 35.094 9.977 1 98.94 213 GLU B N 1
ATOM 4361 C CA . GLU B 1 213 ? -8.234 35.531 8.688 1 98.94 213 GLU B CA 1
ATOM 4362 C C . GLU B 1 213 ? -8.203 34.406 7.656 1 98.94 213 GLU B C 1
ATOM 4364 O O . GLU B 1 213 ? -9.141 34.281 6.867 1 98.94 213 GLU B O 1
ATOM 4369 N N . VAL B 1 214 ? -7.141 33.625 7.676 1 98.94 214 VAL B N 1
ATOM 4370 C CA . VAL B 1 214 ? -7.031 32.469 6.785 1 98.94 214 VAL B CA 1
ATOM 4371 C C . VAL B 1 214 ? -8.141 31.469 7.098 1 98.94 214 VAL B C 1
ATOM 4373 O O . VAL B 1 214 ? -8.82 30.984 6.188 1 98.94 214 VAL B O 1
ATOM 4376 N N . THR B 1 215 ? -8.367 31.188 8.359 1 98.94 215 THR B N 1
ATOM 4377 C CA . THR B 1 215 ? -9.383 30.219 8.773 1 98.94 215 THR B CA 1
ATOM 4378 C C . THR B 1 215 ? -10.773 30.672 8.344 1 98.94 215 THR B C 1
ATOM 4380 O O . THR B 1 215 ? -11.547 29.891 7.789 1 98.94 215 THR B O 1
ATOM 4383 N N . ARG B 1 216 ? -11.047 31.953 8.523 1 98.88 216 ARG B N 1
ATOM 4384 C CA . ARG B 1 216 ? -12.336 32.5 8.109 1 98.88 216 ARG B CA 1
ATOM 4385 C C . ARG B 1 216 ? -12.5 32.438 6.598 1 98.88 216 ARG B C 1
ATOM 4387 O O . ARG B 1 216 ? -13.586 32.125 6.098 1 98.88 216 ARG B O 1
ATOM 4394 N N . ALA B 1 217 ? -11.43 32.781 5.906 1 98.94 217 ALA B N 1
ATOM 4395 C CA . ALA B 1 217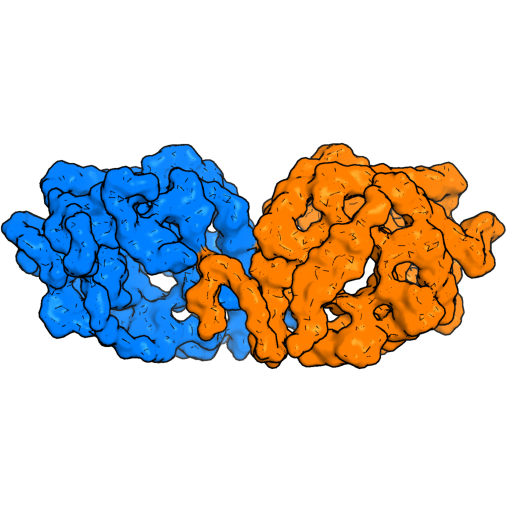 ? -11.484 32.781 4.445 1 98.94 217 ALA B CA 1
ATOM 4396 C C . ALA B 1 217 ? -11.734 31.359 3.92 1 98.94 217 ALA B C 1
ATOM 4398 O O . ALA B 1 217 ? -12.516 31.172 2.98 1 98.94 217 ALA B O 1
ATOM 4399 N N . VAL B 1 218 ? -11.039 30.391 4.492 1 98.94 218 VAL B N 1
ATOM 4400 C CA . VAL B 1 218 ? -11.242 29 4.105 1 98.94 218 VAL B CA 1
ATOM 4401 C C . VAL B 1 218 ? -12.656 28.562 4.461 1 98.94 218 VAL B C 1
ATOM 4403 O O . VAL B 1 218 ? -13.336 27.922 3.654 1 98.94 218 VAL B O 1
ATOM 4406 N N . ARG B 1 219 ? -13.109 28.891 5.645 1 98.81 219 ARG B N 1
ATOM 4407 C CA . ARG B 1 219 ? -14.461 28.531 6.078 1 98.81 219 ARG B CA 1
ATOM 4408 C C . ARG B 1 219 ? -15.508 29.078 5.117 1 98.81 219 ARG B C 1
ATOM 4410 O O . ARG B 1 219 ? -16.484 28.391 4.805 1 98.81 219 ARG B O 1
ATOM 4417 N N . GLN B 1 220 ? -15.312 30.234 4.648 1 98.38 220 GLN B N 1
ATOM 4418 C CA . GLN B 1 220 ? -16.266 30.875 3.748 1 98.38 220 GLN B CA 1
ATOM 4419 C C . GLN B 1 220 ? -16.375 30.125 2.426 1 98.38 220 GLN B C 1
ATOM 4421 O O . GLN B 1 220 ? -17.438 30.109 1.801 1 98.38 220 GLN B O 1
ATOM 4426 N N . ARG B 1 221 ? -15.266 29.547 2.055 1 98.12 221 ARG B N 1
ATOM 4427 C CA . ARG B 1 221 ? -15.219 28.891 0.755 1 98.12 221 ARG B CA 1
ATOM 4428 C C . ARG B 1 221 ? -15.492 27.391 0.893 1 98.12 221 ARG B C 1
ATOM 4430 O O . ARG B 1 221 ? -15.922 26.75 -0.064 1 98.12 221 ARG B O 1
ATOM 4437 N N . TRP B 1 222 ? -15.25 26.844 2.012 1 98.56 222 TRP B N 1
ATOM 4438 C CA . TRP B 1 222 ? -15.398 25.422 2.311 1 98.56 222 TRP B CA 1
ATOM 4439 C C . TRP B 1 222 ? -16.828 25.094 2.719 1 98.56 222 TRP B C 1
ATOM 4441 O O . TRP B 1 222 ? -17.453 25.844 3.49 1 98.56 222 TRP B O 1
ATOM 4451 N N . PRO B 1 223 ? -17.469 24.047 2.178 1 98.06 223 PRO B N 1
ATOM 4452 C CA . PRO B 1 223 ? -18.859 23.719 2.527 1 98.06 223 PRO B CA 1
ATOM 4453 C C . PRO B 1 223 ? -19.078 23.641 4.035 1 98.06 223 PRO B C 1
ATOM 4455 O O . PRO B 1 223 ? -18.25 23.078 4.758 1 98.06 223 PRO B O 1
ATOM 4458 N N . GLU B 1 224 ? -20.203 24.109 4.488 1 97.81 224 GLU B N 1
ATOM 4459 C CA . GLU B 1 224 ? -20.516 24.203 5.914 1 97.81 224 GLU B CA 1
ATOM 4460 C C . GLU B 1 224 ? -20.547 22.812 6.555 1 97.81 224 GLU B C 1
ATOM 4462 O O . GLU B 1 224 ? -20.203 22.656 7.73 1 97.81 224 GLU B O 1
ATOM 4467 N N . GLU B 1 225 ? -20.875 21.844 5.797 1 98.19 225 GLU B N 1
ATOM 4468 C CA . GLU B 1 225 ? -21.047 20.484 6.328 1 98.19 225 GLU B CA 1
ATOM 4469 C C . GLU B 1 225 ? -19.703 19.766 6.445 1 98.19 225 GLU B C 1
ATOM 4471 O O . GLU B 1 225 ? -19.625 18.703 7.051 1 98.19 225 GLU B O 1
ATOM 4476 N N . LEU B 1 226 ? -18.656 20.344 5.891 1 98.88 226 LEU B N 1
ATOM 4477 C CA . LEU B 1 226 ? -17.344 19.703 5.934 1 98.88 226 LEU B CA 1
ATOM 4478 C C . LEU B 1 226 ? -16.453 20.359 6.98 1 98.88 226 LEU B C 1
ATOM 4480 O O . LEU B 1 226 ? -16.438 21.594 7.109 1 98.88 226 LEU B O 1
ATOM 4484 N N . PRO B 1 227 ? -15.75 19.594 7.711 1 98.88 227 PRO B N 1
ATOM 4485 C CA . PRO B 1 227 ? -14.961 20.125 8.828 1 98.88 227 PRO B CA 1
ATOM 4486 C C . PRO B 1 227 ? -13.648 20.75 8.367 1 98.88 227 PRO B C 1
ATOM 4488 O O . PRO B 1 227 ? -13.109 20.375 7.324 1 98.88 227 PRO B O 1
ATOM 4491 N N . ILE B 1 228 ? -13.172 21.688 9.195 1 98.94 228 ILE B N 1
ATOM 4492 C CA . ILE B 1 228 ? -11.859 22.312 9.07 1 98.94 228 ILE B CA 1
ATOM 4493 C C . ILE B 1 228 ? -11.016 22 10.297 1 98.94 228 ILE B C 1
ATOM 4495 O O . ILE B 1 228 ? -11.469 22.156 11.43 1 98.94 228 ILE B O 1
ATOM 4499 N N . PHE B 1 229 ? -9.859 21.422 10.055 1 98.94 229 PHE B N 1
ATOM 4500 C CA . PHE B 1 229 ? -8.859 21.219 11.102 1 98.94 229 PHE B CA 1
ATOM 4501 C C . PHE B 1 229 ? -7.809 22.328 11.062 1 98.94 229 PHE B C 1
ATOM 4503 O O . PHE B 1 229 ? -7.605 22.953 10.023 1 98.94 229 PHE B O 1
ATOM 4510 N N . VAL B 1 230 ? -7.223 22.656 12.148 1 98.94 230 VAL B N 1
ATOM 4511 C CA . VAL B 1 230 ? -6.047 23.531 12.219 1 98.94 230 VAL B CA 1
ATOM 4512 C C . VAL B 1 230 ? -4.953 22.844 13.031 1 98.94 230 VAL B C 1
ATOM 4514 O O . VAL B 1 230 ? -5.191 22.391 14.148 1 98.94 230 VAL B O 1
ATOM 4517 N N . ARG B 1 231 ? -3.809 22.703 12.445 1 98.94 231 ARG B N 1
ATOM 4518 C CA . ARG B 1 231 ? -2.67 22.156 13.172 1 98.94 231 ARG B CA 1
ATOM 4519 C C . ARG B 1 231 ? -1.837 23.281 13.797 1 98.94 231 ARG B C 1
ATOM 4521 O O . ARG B 1 231 ? -1.495 24.25 13.125 1 98.94 231 ARG B O 1
ATOM 4528 N N . LEU B 1 232 ? -1.524 23.156 15.062 1 98.81 232 LEU B N 1
ATOM 4529 C CA . LEU B 1 232 ? -0.751 24.172 15.773 1 98.81 232 LEU B CA 1
ATOM 4530 C C . LEU B 1 232 ? 0.486 23.562 16.422 1 98.81 232 LEU B C 1
ATOM 4532 O O . LEU B 1 232 ? 0.448 22.422 16.891 1 98.81 232 LEU B O 1
ATOM 4536 N N . SER B 1 233 ? 1.593 24.312 16.422 1 98.44 233 SER B N 1
ATOM 4537 C CA . SER B 1 233 ? 2.57 24.109 17.484 1 98.44 233 SER B CA 1
ATOM 4538 C C . SER B 1 233 ? 2.082 24.719 18.797 1 98.44 233 SER B C 1
ATOM 4540 O O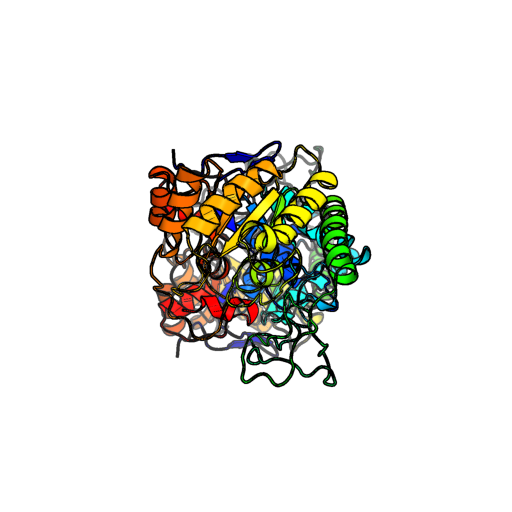 . SER B 1 233 ? 2.129 25.938 18.984 1 98.44 233 SER B O 1
ATOM 4542 N N . ALA B 1 234 ? 1.709 23.844 19.625 1 98.25 234 ALA B N 1
ATOM 4543 C CA . ALA B 1 234 ? 1.043 24.297 20.844 1 98.25 234 ALA B CA 1
ATOM 4544 C C . ALA B 1 234 ? 2.025 24.984 21.781 1 98.25 234 ALA B C 1
ATOM 4546 O O . ALA B 1 234 ? 1.619 25.719 22.688 1 98.25 234 ALA B O 1
ATOM 4547 N N . THR B 1 235 ? 3.234 24.734 21.562 1 97.94 235 THR B N 1
ATOM 4548 C CA . THR B 1 235 ? 4.293 25.438 22.297 1 97.94 235 THR B CA 1
ATOM 4549 C C . THR B 1 235 ? 5.578 25.469 21.469 1 97.94 235 THR B C 1
ATOM 4551 O O . THR B 1 235 ? 5.852 24.547 20.703 1 97.94 235 THR B O 1
ATOM 4554 N N . ASP B 1 236 ? 6.344 26.531 21.719 1 97.5 236 ASP B N 1
ATOM 4555 C CA . ASP B 1 236 ? 7.652 26.641 21.078 1 97.5 236 ASP B CA 1
ATOM 4556 C C . ASP B 1 236 ? 8.727 25.953 21.906 1 97.5 236 ASP B C 1
ATOM 4558 O O . ASP B 1 236 ? 9.852 25.75 21.438 1 97.5 236 ASP B O 1
ATOM 4562 N N . TRP B 1 237 ? 8.461 25.609 23.078 1 95.94 237 TRP B N 1
ATOM 4563 C CA . TRP B 1 237 ? 9.352 24.984 24.047 1 95.94 237 TRP B CA 1
ATOM 4564 C C . TRP B 1 237 ? 10.461 25.938 24.484 1 95.94 237 TRP B C 1
ATOM 4566 O O . TRP B 1 237 ? 11.547 25.5 24.859 1 95.94 237 TRP B O 1
ATOM 4576 N N . VAL B 1 238 ? 10.203 27.203 24.234 1 93.69 238 VAL B N 1
ATOM 4577 C CA . VAL B 1 238 ? 11.109 28.281 24.641 1 93.69 238 VAL B CA 1
ATOM 4578 C C . VAL B 1 238 ? 10.367 29.281 25.516 1 93.69 238 VAL B C 1
ATOM 4580 O O . VAL B 1 238 ? 9.203 29.594 25.266 1 93.69 238 VAL B O 1
ATOM 4583 N N . GLU B 1 239 ? 10.969 29.703 26.594 1 90.06 239 GLU B N 1
ATOM 4584 C CA . GLU B 1 239 ? 10.32 30.562 27.578 1 90.06 239 GLU B CA 1
ATOM 4585 C C . GLU B 1 239 ? 9.781 31.828 26.938 1 90.06 239 GLU B C 1
ATOM 4587 O O . GLU B 1 239 ? 8.664 32.281 27.234 1 90.06 239 GLU B O 1
ATOM 4592 N N . GLU B 1 240 ? 10.453 32.5 26.109 1 91.31 240 GLU B N 1
ATOM 4593 C CA . GLU B 1 240 ? 10.023 33.75 25.5 1 91.31 240 GLU B CA 1
ATOM 4594 C C . GLU B 1 240 ? 9.234 33.5 24.219 1 91.31 240 GLU B C 1
ATOM 4596 O O . GLU B 1 240 ? 8.875 34.438 23.516 1 91.31 240 GLU B O 1
ATOM 4601 N N . GLY B 1 241 ? 8.867 32.25 24.031 1 96.19 241 GLY B N 1
ATOM 4602 C CA . GLY B 1 241 ? 8.164 31.906 22.812 1 96.19 241 GLY B CA 1
ATOM 4603 C C . GLY B 1 241 ? 6.68 31.672 23.016 1 96.19 241 GLY B C 1
ATOM 4604 O O . GLY B 1 241 ? 6.09 32.219 23.969 1 96.19 241 GLY B O 1
ATOM 4605 N N . TRP B 1 242 ? 6.008 31.047 22.078 1 97.81 242 TRP B N 1
ATOM 4606 C CA . TRP B 1 242 ? 4.598 30.672 22.094 1 97.81 242 TRP B CA 1
ATOM 4607 C C . TRP B 1 242 ? 4.32 29.625 23.172 1 97.81 242 TRP B C 1
ATOM 4609 O O . TRP B 1 242 ? 5.039 28.625 23.281 1 97.81 242 TRP B O 1
ATOM 4619 N N . SER B 1 243 ? 3.314 29.844 24.016 1 97.88 243 SER B N 1
ATOM 4620 C CA . SER B 1 243 ? 3.025 28.953 25.141 1 97.88 243 SER B CA 1
ATOM 4621 C C . SER B 1 243 ? 1.744 28.156 24.891 1 97.88 243 SER B C 1
ATOM 4623 O O . SER B 1 243 ? 0.989 28.469 23.969 1 97.88 243 SER B O 1
ATOM 4625 N N . VAL B 1 244 ? 1.535 27.156 25.734 1 98 244 VAL B N 1
ATOM 4626 C CA . VAL B 1 244 ? 0.321 26.359 25.625 1 98 244 VAL B CA 1
ATOM 4627 C C . VAL B 1 244 ? -0.896 27.219 25.984 1 98 244 VAL B C 1
ATOM 4629 O O . VAL B 1 244 ? -1.973 27.031 25.406 1 98 244 VAL B O 1
ATOM 4632 N N . GLU B 1 245 ? -0.717 28.172 26.875 1 98.12 245 GLU B N 1
ATOM 4633 C CA . GLU B 1 245 ? -1.793 29.109 27.203 1 98.12 245 GLU B CA 1
ATOM 4634 C C . GLU B 1 245 ? -2.199 29.922 25.984 1 98.12 245 GLU B C 1
ATOM 4636 O O . GLU B 1 245 ? -3.389 30.156 25.75 1 98.12 245 GLU B O 1
ATOM 4641 N N . ASP B 1 246 ? -1.197 30.359 25.297 1 98.56 246 ASP B N 1
ATOM 4642 C CA . ASP B 1 246 ? -1.466 31.078 24.047 1 98.56 246 ASP B CA 1
ATOM 4643 C C . ASP B 1 246 ? -2.266 30.203 23.078 1 98.56 246 ASP B C 1
ATOM 4645 O O . ASP B 1 246 ? -3.191 30.672 22.422 1 98.56 246 ASP B O 1
ATOM 4649 N N . SER B 1 247 ? -1.899 28.922 22.969 1 98.81 247 SER B N 1
ATOM 4650 C CA . SER B 1 247 ? -2.582 28 22.078 1 98.81 247 SER B CA 1
ATOM 4651 C C . SER B 1 247 ? -4.031 27.781 22.5 1 98.81 247 SER B C 1
ATOM 4653 O O . SER B 1 247 ? -4.918 27.641 21.656 1 98.81 247 SER B O 1
ATOM 4655 N N . VAL B 1 248 ? -4.262 27.688 23.766 1 98.88 248 VAL B N 1
ATOM 4656 C CA . VAL B 1 248 ? -5.625 27.562 24.266 1 98.88 248 VAL B CA 1
ATOM 4657 C C . VAL B 1 248 ? -6.441 28.781 23.859 1 98.88 248 VAL B C 1
ATOM 4659 O O . VAL B 1 248 ? -7.562 28.656 23.359 1 98.88 248 VAL B O 1
ATOM 4662 N N . ALA B 1 249 ? -5.848 29.953 24.047 1 98.88 249 ALA B N 1
ATOM 4663 C CA . ALA B 1 249 ? -6.52 31.203 23.672 1 98.88 249 ALA B CA 1
ATOM 4664 C C . ALA B 1 249 ? -6.801 31.234 22.172 1 98.88 249 ALA B C 1
ATOM 4666 O O . ALA B 1 249 ? -7.902 31.594 21.75 1 98.88 249 ALA B O 1
ATOM 4667 N N . LEU B 1 250 ? -5.844 30.875 21.406 1 98.94 250 LEU B N 1
ATOM 4668 C CA . LEU B 1 250 ? -6.012 30.859 19.953 1 98.94 250 LEU B CA 1
ATOM 4669 C C . LEU B 1 250 ? -7.055 29.844 19.547 1 98.94 250 LEU B C 1
ATOM 4671 O O . LEU B 1 250 ? -7.848 30.078 18.625 1 98.94 250 LEU B O 1
ATOM 4675 N N . ALA B 1 251 ? -7.035 28.688 20.156 1 98.94 251 ALA B N 1
ATOM 4676 C CA . ALA B 1 251 ? -7.984 27.625 19.828 1 98.94 251 ALA B CA 1
ATOM 4677 C C . ALA B 1 251 ? -9.422 28.094 20 1 98.94 251 ALA B C 1
ATOM 4679 O O . ALA B 1 251 ? -10.297 27.781 19.203 1 98.94 251 ALA B O 1
ATOM 4680 N N . LYS B 1 252 ? -9.68 28.844 21.078 1 98.88 252 LYS B N 1
ATOM 4681 C CA . LYS B 1 252 ? -11.008 29.406 21.297 1 98.88 252 LYS B CA 1
ATOM 4682 C C . LYS B 1 252 ? -11.414 30.312 20.156 1 98.88 252 LYS B C 1
ATOM 4684 O O . LYS B 1 252 ? -12.555 30.25 19.672 1 98.88 252 LYS B O 1
ATOM 4689 N N . LEU B 1 253 ? -10.484 31.141 19.734 1 98.88 253 LEU B N 1
ATOM 4690 C CA . LEU B 1 253 ? -10.742 32.062 18.641 1 98.88 253 LEU B CA 1
ATOM 4691 C C . LEU B 1 253 ? -10.953 31.328 17.328 1 98.88 253 LEU B C 1
ATOM 4693 O O . LEU B 1 253 ? -11.836 31.672 16.547 1 98.88 253 LEU B O 1
ATOM 4697 N N . LEU B 1 254 ? -10.148 30.297 17.078 1 98.94 254 LEU B N 1
ATOM 4698 C CA . LEU B 1 254 ? -10.266 29.516 15.859 1 98.94 254 LEU B CA 1
ATOM 4699 C C . LEU B 1 254 ? -11.602 28.766 15.82 1 98.94 254 LEU B C 1
ATOM 4701 O O . LEU B 1 254 ? -12.195 28.609 14.75 1 98.94 254 LEU B O 1
ATOM 4705 N N . LYS B 1 255 ? -12.016 28.266 16.953 1 98.81 255 LYS B N 1
ATOM 4706 C CA . LYS B 1 255 ? -13.344 27.656 17.047 1 98.81 255 LYS B CA 1
ATOM 4707 C C . LYS B 1 255 ? -14.422 28.625 16.594 1 98.81 255 LYS B C 1
ATOM 4709 O O . LYS B 1 255 ? -15.305 28.25 15.812 1 98.81 255 LYS B O 1
ATOM 4714 N N . GLU B 1 256 ? -14.312 29.844 17.031 1 98.56 256 GLU B N 1
ATOM 4715 C CA . GLU B 1 256 ? -15.25 30.891 16.625 1 98.56 256 GLU B CA 1
ATOM 4716 C C . GLU B 1 256 ? -15.164 31.156 15.125 1 98.56 256 GLU B C 1
ATOM 4718 O O . GLU B 1 256 ? -16.172 31.484 14.492 1 98.56 256 GLU B O 1
ATOM 4723 N N . ASP B 1 257 ? -13.992 31 14.609 1 98.75 257 ASP B N 1
ATOM 4724 C CA . ASP B 1 257 ? -13.742 31.297 13.203 1 98.75 257 ASP B CA 1
ATOM 4725 C C . ASP B 1 257 ? -14.148 30.125 12.312 1 98.75 257 ASP B C 1
ATOM 4727 O O . ASP B 1 257 ? -14.109 30.234 11.086 1 98.75 257 ASP B O 1
ATOM 4731 N N . GLY B 1 258 ? -14.492 28.938 12.891 1 98.56 258 GLY B N 1
ATOM 4732 C CA . GLY B 1 258 ? -15.07 27.859 12.094 1 98.56 258 GLY B CA 1
ATOM 4733 C C . GLY B 1 258 ? -14.227 26.609 12.094 1 98.56 258 GLY B C 1
ATOM 4734 O O . GLY B 1 258 ? -14.531 25.656 11.367 1 98.56 258 GLY B O 1
ATOM 4735 N N . ALA B 1 259 ? -13.188 26.562 12.875 1 98.81 259 ALA B N 1
ATOM 4736 C CA . ALA B 1 259 ? -12.406 25.328 13.016 1 98.81 259 ALA B CA 1
ATOM 4737 C C . ALA B 1 259 ? -13.172 24.281 13.828 1 98.81 259 ALA B C 1
ATOM 4739 O O . ALA B 1 259 ? -13.883 24.625 14.773 1 98.81 259 ALA B O 1
ATOM 4740 N N . ASP B 1 260 ? -13.008 23.016 13.461 1 98.88 260 ASP B N 1
ATOM 4741 C CA . ASP B 1 260 ? -13.758 21.938 14.117 1 98.88 260 ASP B CA 1
ATOM 4742 C C . ASP B 1 260 ? -12.844 21.078 14.977 1 98.88 260 ASP B C 1
ATOM 4744 O O . ASP B 1 260 ? -13.305 20.391 15.883 1 98.88 260 ASP B O 1
ATOM 4748 N N . LEU B 1 261 ? -11.562 21.078 14.695 1 98.94 261 LEU B N 1
ATOM 4749 C CA . LEU B 1 261 ? -10.594 20.266 15.422 1 98.94 261 LEU B CA 1
ATOM 4750 C C . LEU B 1 261 ? -9.211 20.922 15.414 1 98.94 261 LEU B C 1
ATOM 4752 O O . LEU B 1 261 ? -8.781 21.438 14.383 1 98.94 261 LEU B O 1
ATOM 4756 N N . ILE B 1 262 ? -8.562 20.953 16.562 1 98.94 262 ILE B N 1
ATOM 4757 C CA . ILE B 1 262 ? -7.18 21.406 16.656 1 98.94 262 ILE B CA 1
ATOM 4758 C C . ILE B 1 262 ? -6.238 20.219 16.734 1 98.94 262 ILE B C 1
ATOM 4760 O O . ILE B 1 262 ? -6.344 19.391 17.656 1 98.94 262 ILE B O 1
ATOM 4764 N N . ASP B 1 263 ? -5.434 20.016 15.727 1 98.88 263 ASP B N 1
ATOM 4765 C CA . ASP B 1 263 ? -4.352 19.031 15.742 1 98.88 263 ASP B CA 1
ATOM 4766 C C . ASP B 1 263 ? -3.135 19.562 16.484 1 98.88 263 ASP B C 1
ATOM 4768 O O . ASP B 1 263 ? -2.418 20.422 15.984 1 98.88 263 ASP B O 1
ATOM 4772 N N . CYS B 1 264 ? -2.816 19 17.656 1 98.75 264 CYS B N 1
ATOM 4773 C CA . CYS B 1 264 ? -1.868 19.609 18.594 1 98.75 264 CYS B CA 1
ATOM 4774 C C . CYS B 1 264 ? -0.487 18.984 18.453 1 98.75 264 CYS B C 1
ATOM 4776 O O . CYS B 1 264 ? -0.235 17.891 18.984 1 98.75 264 CYS B O 1
ATOM 4778 N N . SER B 1 265 ? 0.329 19.641 17.766 1 98 265 SER B N 1
ATOM 4779 C CA . SER B 1 265 ? 1.758 19.344 17.719 1 98 265 SER B CA 1
ATOM 4780 C C . SER B 1 265 ? 2.557 20.375 18.531 1 98 265 SER B C 1
ATOM 4782 O O . SER B 1 265 ? 2.062 20.906 19.531 1 98 265 SER B O 1
ATOM 4784 N N . SER B 1 266 ? 3.92 20.484 18.234 1 97.38 266 SER B N 1
ATOM 4785 C CA . SER B 1 266 ? 4.711 21.484 18.969 1 97.38 266 SER B CA 1
ATOM 4786 C C . SER B 1 266 ? 6.016 21.781 18.234 1 97.38 266 SER B C 1
ATOM 4788 O O . SER B 1 266 ? 6.418 21.047 17.328 1 97.38 266 SER B O 1
ATOM 4790 N N . GLY B 1 267 ? 6.566 22.891 18.641 1 96.19 267 GLY B N 1
ATOM 4791 C CA . GLY B 1 267 ? 7.926 23.234 18.266 1 96.19 267 GLY B CA 1
ATOM 4792 C C . GLY B 1 267 ? 8.055 23.672 16.812 1 96.19 267 GLY B C 1
ATOM 4793 O O . GLY B 1 267 ? 7.055 24 16.172 1 96.19 267 GLY B O 1
ATOM 4794 N N . GLY B 1 268 ? 9.312 23.953 16.391 1 95.25 268 GLY B N 1
ATOM 4795 C CA . GLY B 1 268 ? 9.672 24.188 14.992 1 95.25 268 GLY B CA 1
ATOM 4796 C C . GLY B 1 268 ? 9.883 25.656 14.664 1 95.25 268 GLY B C 1
ATOM 4797 O O . GLY B 1 268 ? 10.297 26 13.555 1 95.25 268 GLY B O 1
ATOM 4798 N N . ALA B 1 269 ? 9.688 26.547 15.672 1 94.88 269 ALA B N 1
ATOM 4799 C CA . ALA B 1 269 ? 9.742 27.984 15.414 1 94.88 269 ALA B CA 1
ATOM 4800 C C . ALA B 1 269 ? 11.188 28.453 15.258 1 94.88 269 ALA B C 1
ATOM 4802 O O . ALA B 1 269 ? 11.461 29.391 14.516 1 94.88 269 ALA B O 1
ATOM 4803 N N . VAL B 1 270 ? 12.062 27.875 16 1 92.5 270 VAL B N 1
ATOM 4804 C CA . VAL B 1 270 ? 13.484 28.203 15.945 1 92.5 270 VAL B CA 1
ATOM 4805 C C . VAL B 1 270 ? 14.32 26.938 16.031 1 92.5 270 VAL B C 1
ATOM 4807 O O . VAL B 1 270 ? 13.859 25.906 16.547 1 92.5 270 VAL B O 1
ATOM 4810 N N . PRO B 1 271 ? 15.492 27.031 15.43 1 91.44 271 PRO B N 1
ATOM 4811 C CA . PRO B 1 271 ? 16.344 25.844 15.461 1 91.44 271 PRO B CA 1
ATOM 4812 C C . PRO B 1 271 ? 16.969 25.594 16.828 1 91.44 271 PRO B C 1
ATOM 4814 O O . PRO B 1 271 ? 17.062 26.531 17.641 1 91.44 271 PRO B O 1
ATOM 4817 N N . GLY B 1 272 ? 17.312 24.406 17.062 1 88.62 272 GLY B N 1
ATOM 4818 C CA . GLY B 1 272 ? 18.172 24.078 18.172 1 88.62 272 GLY B CA 1
ATOM 4819 C C . GLY B 1 272 ? 17.422 23.969 19.5 1 88.62 272 GLY B C 1
ATOM 4820 O O . GLY B 1 272 ? 18.031 23.953 20.562 1 88.62 272 GLY B O 1
ATOM 4821 N N . VAL B 1 273 ? 16.156 23.984 19.453 1 88.62 273 VAL B N 1
ATOM 4822 C CA . VAL B 1 273 ? 15.352 23.875 20.672 1 88.62 273 VAL B CA 1
ATOM 4823 C C . VAL B 1 273 ? 15.367 22.422 21.172 1 88.62 273 VAL B C 1
ATOM 4825 O O . VAL B 1 273 ? 15.273 21.484 20.375 1 88.62 273 VAL B O 1
ATOM 4828 N N . ARG B 1 274 ? 15.5 22.266 22.516 1 85 274 ARG B N 1
ATOM 4829 C CA . ARG B 1 274 ? 15.43 20.938 23.109 1 85 274 ARG B CA 1
ATOM 4830 C C . ARG B 1 274 ? 13.984 20.547 23.406 1 85 274 ARG B C 1
ATOM 4832 O O . ARG B 1 274 ? 13.352 21.094 24.297 1 85 274 ARG B O 1
ATOM 4839 N N . ILE B 1 275 ? 13.453 19.656 22.75 1 87.94 275 ILE B N 1
ATOM 4840 C CA . ILE B 1 275 ? 12.086 19.172 22.922 1 87.94 275 ILE B CA 1
ATOM 4841 C C . ILE B 1 275 ? 12.102 17.891 23.75 1 87.94 275 ILE B C 1
ATOM 4843 O O . ILE B 1 275 ? 12.875 16.969 23.469 1 87.94 275 ILE B O 1
ATOM 4847 N N . PRO B 1 276 ? 11.414 17.859 24.812 1 86.62 276 PRO B N 1
ATOM 4848 C CA . PRO B 1 276 ? 11.375 16.641 25.641 1 86.62 276 PRO B CA 1
ATOM 4849 C C . PRO B 1 276 ? 10.641 15.492 24.953 1 86.62 276 PRO B C 1
ATOM 4851 O O . PRO B 1 276 ? 9.609 15.023 25.453 1 86.62 276 PRO B O 1
ATOM 4854 N N . ALA B 1 277 ? 11.203 14.938 24 1 85.56 277 ALA B N 1
ATOM 4855 C CA . ALA B 1 277 ? 10.562 13.922 23.172 1 85.56 277 ALA B CA 1
ATOM 4856 C C . ALA B 1 277 ? 10.547 12.562 23.875 1 85.56 277 ALA B C 1
ATOM 4858 O O . ALA B 1 277 ? 11.547 12.156 24.469 1 85.56 277 ALA B O 1
ATOM 4859 N N . GLY B 1 278 ? 9.508 12.016 24.031 1 88.31 278 GLY B N 1
ATOM 4860 C CA . GLY B 1 278 ? 9.203 10.688 24.531 1 88.31 278 GLY B CA 1
ATOM 4861 C C . GLY B 1 278 ? 7.797 10.227 24.203 1 88.31 278 GLY B C 1
ATOM 4862 O O . GLY B 1 278 ? 7.051 10.93 23.516 1 88.31 278 GLY B O 1
ATOM 4863 N N . PRO B 1 279 ? 7.508 9.062 24.562 1 91 279 PRO B N 1
ATOM 4864 C CA . PRO B 1 279 ? 6.168 8.562 24.25 1 91 279 PRO B CA 1
ATOM 4865 C C . PRO B 1 279 ? 5.059 9.5 24.719 1 91 279 PRO B C 1
ATOM 4867 O O . PRO B 1 279 ? 4.938 9.75 25.922 1 91 279 PRO B O 1
ATOM 4870 N N . GLY B 1 280 ? 4.359 10.062 23.812 1 93.12 280 GLY B N 1
ATOM 4871 C CA . GLY B 1 280 ? 3.195 10.859 24.141 1 93.12 280 GLY B CA 1
ATOM 4872 C C . GLY B 1 280 ? 3.549 12.25 24.641 1 93.12 280 GLY B C 1
ATOM 4873 O O . GLY B 1 280 ? 2.766 12.875 25.359 1 93.12 280 GLY B O 1
ATOM 4874 N N . TYR B 1 281 ? 4.699 12.789 24.266 1 93.56 281 TYR B N 1
ATOM 4875 C CA . TYR B 1 281 ? 5.195 14.039 24.828 1 93.56 281 TYR B CA 1
ATOM 4876 C C . TYR B 1 281 ? 4.301 15.203 24.438 1 93.56 281 TYR B C 1
ATOM 4878 O O . TYR B 1 281 ? 4.324 16.25 25.078 1 93.56 281 TYR B O 1
ATOM 4886 N N . GLN B 1 282 ? 3.434 15 23.453 1 96.94 282 GLN B N 1
ATOM 4887 C CA . GLN B 1 282 ? 2.578 16.094 23 1 96.94 282 GLN B CA 1
ATOM 4888 C C . GLN B 1 282 ? 1.141 15.891 23.469 1 96.94 282 GLN B C 1
ATOM 4890 O O . GLN B 1 282 ? 0.294 16.766 23.281 1 96.94 282 GLN B O 1
ATOM 4895 N N . VAL B 1 283 ? 0.83 14.758 24.078 1 97.44 283 VAL B N 1
ATOM 4896 C CA . VAL B 1 283 ? -0.521 14.383 24.484 1 97.44 283 VAL B CA 1
ATOM 4897 C C . VAL B 1 283 ? -1.045 15.383 25.5 1 97.44 283 VAL B C 1
ATOM 4899 O O . VAL B 1 283 ? -2.197 15.82 25.422 1 97.44 283 VAL B O 1
ATOM 4902 N N . PRO B 1 284 ? -0.209 15.844 26.469 1 97.25 284 PRO B N 1
ATOM 4903 C CA . PRO B 1 284 ? -0.715 16.812 27.453 1 97.25 284 PRO B CA 1
ATOM 4904 C C . PRO B 1 284 ? -1.136 18.125 26.812 1 97.25 284 PRO B C 1
ATOM 4906 O O . PRO B 1 284 ? -2.049 18.797 27.312 1 97.25 284 PRO B O 1
ATOM 4909 N N . LEU B 1 285 ? -0.476 18.531 25.75 1 98.38 285 LEU B N 1
ATOM 4910 C CA . LEU B 1 285 ? -0.844 19.75 25.047 1 98.38 285 LEU B CA 1
ATOM 4911 C C . LEU B 1 285 ? -2.252 19.641 24.469 1 98.38 285 LEU B C 1
ATOM 4913 O O . LEU B 1 285 ? -3.061 20.562 24.609 1 98.38 285 LEU B O 1
ATOM 4917 N N . SER B 1 286 ? -2.547 18.531 23.844 1 98.62 286 SER B N 1
ATOM 4918 C CA . SER B 1 286 ? -3.871 18.266 23.297 1 98.62 286 SER B CA 1
ATOM 4919 C C . SER B 1 286 ? -4.93 18.266 24.391 1 98.62 286 SER B C 1
ATOM 4921 O O . SER B 1 286 ? -6.016 18.828 24.219 1 98.62 286 SER B O 1
ATOM 4923 N N . GLU B 1 287 ? -4.625 17.609 25.469 1 98.38 287 GLU B N 1
ATOM 4924 C CA . GLU B 1 287 ? -5.562 17.531 26.578 1 98.38 287 GLU B CA 1
ATOM 4925 C C . GLU B 1 287 ? -5.953 18.906 27.078 1 98.38 287 GLU B C 1
ATOM 4927 O O . GLU B 1 287 ? -7.133 19.188 27.328 1 98.38 287 GLU B O 1
ATOM 4932 N N . ARG B 1 288 ? -4.961 19.75 27.25 1 98.5 288 ARG B N 1
ATOM 4933 C CA . ARG B 1 288 ? -5.207 21.094 27.75 1 98.5 288 ARG B CA 1
ATOM 4934 C C . ARG B 1 288 ? -6.086 21.891 26.797 1 98.5 288 ARG B C 1
ATOM 4936 O O . ARG B 1 288 ? -7.035 22.562 27.219 1 98.5 288 ARG B O 1
ATOM 4943 N N . VAL B 1 289 ? -5.707 21.859 25.516 1 98.81 289 VAL B N 1
ATOM 4944 C CA . VAL B 1 289 ? -6.488 22.578 24.516 1 98.81 289 VAL B CA 1
ATOM 4945 C C . VAL B 1 289 ? -7.918 22.047 24.5 1 98.81 289 VAL B C 1
ATOM 4947 O O . VAL B 1 289 ? -8.875 22.828 24.469 1 98.81 289 VAL B O 1
ATOM 4950 N N . ARG B 1 290 ? -8.047 20.719 24.484 1 98.56 290 ARG B N 1
ATOM 4951 C CA . ARG B 1 290 ? -9.359 20.094 24.438 1 98.56 290 ARG B CA 1
ATOM 4952 C C . ARG B 1 290 ? -10.227 20.547 25.609 1 98.56 290 ARG B C 1
ATOM 4954 O O . ARG B 1 290 ? -11.383 20.938 25.422 1 98.56 290 ARG B O 1
ATOM 4961 N N . ARG B 1 291 ? -9.695 20.5 26.766 1 98.06 291 ARG B N 1
ATOM 4962 C CA . ARG B 1 291 ? -10.43 20.797 28 1 98.06 291 ARG B CA 1
ATOM 4963 C C . ARG B 1 291 ? -10.734 22.281 28.109 1 98.06 291 ARG B C 1
ATOM 4965 O O . ARG B 1 291 ? -11.859 22.672 28.453 1 98.06 291 ARG B O 1
ATOM 4972 N N . GLU B 1 292 ? -9.758 23.078 27.844 1 98.62 292 GLU B N 1
ATOM 4973 C CA . GLU B 1 292 ? -9.875 24.5 28.172 1 98.62 292 GLU B CA 1
ATOM 4974 C C . GLU B 1 292 ? -10.508 25.281 27.016 1 98.62 292 GLU B C 1
ATOM 4976 O O . GLU B 1 292 ? -11.148 26.312 27.25 1 98.62 292 GLU B O 1
ATOM 4981 N N . ALA B 1 293 ? -10.336 24.875 25.812 1 98.69 293 ALA B N 1
ATOM 4982 C CA . ALA B 1 293 ? -10.922 25.594 24.672 1 98.69 293 ALA B CA 1
ATOM 4983 C C . ALA B 1 293 ? -12.219 24.922 24.219 1 98.69 293 ALA B C 1
ATOM 4985 O O . ALA B 1 293 ? -12.938 25.469 23.375 1 98.69 293 ALA B O 1
ATOM 4986 N N . ASP B 1 294 ? -12.57 23.766 24.781 1 98.06 294 ASP B N 1
ATOM 4987 C CA . ASP B 1 294 ? -13.797 23.047 24.469 1 98.06 294 ASP B CA 1
ATOM 4988 C C . ASP B 1 294 ? -13.945 22.828 22.969 1 98.06 294 ASP B C 1
ATOM 4990 O O . ASP B 1 294 ? -14.961 23.203 22.375 1 98.06 294 ASP B O 1
ATOM 4994 N N . ILE B 1 295 ? -12.992 22.328 22.359 1 98.62 295 ILE B N 1
ATOM 4995 C CA . ILE B 1 295 ? -12.945 21.984 20.938 1 98.62 295 ILE B CA 1
ATOM 4996 C C . ILE B 1 295 ? -12.305 20.609 20.781 1 98.62 295 ILE B C 1
ATOM 4998 O O . ILE B 1 295 ? -11.469 20.203 21.594 1 98.62 295 ILE B O 1
ATOM 5002 N N . ALA B 1 296 ? -12.773 19.797 19.781 1 98.88 296 ALA B N 1
ATOM 5003 C CA . ALA B 1 296 ? -12.141 18.516 19.516 1 98.88 296 ALA B CA 1
ATOM 5004 C C . ALA B 1 296 ? -10.656 18.688 19.203 1 98.88 296 ALA B C 1
ATOM 5006 O O . ALA B 1 296 ? -10.25 19.688 18.625 1 98.88 296 ALA B O 1
ATOM 5007 N N . THR B 1 297 ? -9.875 17.734 19.641 1 98.88 297 THR B N 1
ATOM 5008 C CA . THR B 1 297 ? -8.445 17.797 19.375 1 98.88 297 THR B CA 1
ATOM 5009 C C . THR B 1 297 ? -7.922 16.484 18.828 1 98.88 297 THR B C 1
ATOM 5011 O O . THR B 1 297 ? -8.547 15.43 19.016 1 98.88 297 THR B O 1
ATOM 5014 N N . GLY B 1 298 ? -6.902 16.562 18.031 1 98.75 298 GLY B N 1
ATOM 5015 C CA . GLY B 1 298 ? -6.023 15.445 17.719 1 98.75 298 GLY B CA 1
ATOM 5016 C C . GLY B 1 298 ? -4.652 15.562 18.359 1 98.75 298 GLY B C 1
ATOM 5017 O O . GLY B 1 298 ? -4.148 16.672 18.562 1 98.75 298 GLY B O 1
ATOM 5018 N N . THR B 1 299 ? -4.113 14.43 18.719 1 98.44 299 THR B N 1
ATOM 5019 C CA . THR B 1 299 ? -2.764 14.438 19.266 1 98.44 299 THR B CA 1
ATOM 5020 C C . THR B 1 299 ? -1.824 13.594 18.406 1 98.44 299 THR B C 1
ATOM 5022 O O . THR B 1 299 ? -2.273 12.727 17.656 1 98.44 299 THR B O 1
ATOM 5025 N N . VAL B 1 300 ? -0.611 13.93 18.5 1 96.56 300 VAL B N 1
ATOM 5026 C CA . VAL B 1 300 ? 0.455 13.281 17.734 1 96.56 300 VAL B CA 1
ATOM 5027 C C . VAL B 1 300 ? 1.698 13.141 18.609 1 96.56 300 VAL B C 1
ATOM 5029 O O . VAL B 1 300 ? 1.732 13.648 19.734 1 96.56 300 VAL B O 1
ATOM 5032 N N . GLY B 1 301 ? 2.674 12.367 18.094 1 93.62 301 GLY B N 1
ATOM 5033 C CA . GLY B 1 301 ? 3.984 12.328 18.734 1 93.62 301 GLY B CA 1
ATOM 5034 C C . GLY B 1 301 ? 4.219 11.062 19.531 1 93.62 301 GLY B C 1
ATOM 5035 O O . GLY B 1 301 ? 3.744 10.945 20.672 1 93.62 301 GLY B O 1
ATOM 5036 N N . PHE B 1 302 ? 4.945 10.211 19 1 93.56 302 PHE B N 1
ATOM 5037 C CA . PHE B 1 302 ? 5.422 8.969 19.594 1 93.56 302 PHE B CA 1
ATOM 5038 C C . PHE B 1 302 ? 4.258 8.172 20.188 1 93.56 302 PHE B C 1
ATOM 5040 O O . PHE B 1 302 ? 4.316 7.723 21.328 1 93.56 302 PHE B O 1
ATOM 5047 N N . ILE B 1 303 ? 3.184 8.227 19.594 1 95 303 ILE B N 1
ATOM 5048 C CA . ILE B 1 303 ? 2.117 7.262 19.844 1 95 303 ILE B CA 1
ATOM 5049 C C . ILE B 1 303 ? 2.338 6.02 18.984 1 95 303 ILE B C 1
ATOM 5051 O O . ILE B 1 303 ? 2.152 6.062 17.766 1 95 303 ILE B O 1
ATOM 5055 N N . GLN B 1 304 ? 2.66 4.918 19.609 1 93.31 304 GLN B N 1
ATOM 5056 C CA . GLN B 1 304 ? 3.209 3.816 18.828 1 93.31 304 GLN B CA 1
ATOM 5057 C C . GLN B 1 304 ? 2.334 2.57 18.938 1 93.31 304 GLN B C 1
ATOM 5059 O O . GLN B 1 304 ? 2.15 1.843 17.969 1 93.31 304 GLN B O 1
ATOM 5064 N N . SER B 1 305 ? 1.728 2.371 20.141 1 95.69 305 SER B N 1
ATOM 5065 C CA . SER B 1 305 ? 0.983 1.132 20.328 1 95.69 305 SER B CA 1
ATOM 5066 C C . SER B 1 305 ? -0.521 1.383 20.312 1 95.69 305 SER B C 1
ATOM 5068 O O . SER B 1 305 ? -0.972 2.498 20.578 1 95.69 305 SER B O 1
ATOM 5070 N N . ALA B 1 306 ? -1.201 0.316 20.062 1 97.38 306 ALA B N 1
ATOM 5071 C CA . ALA B 1 306 ? -2.66 0.37 20.078 1 97.38 306 ALA B CA 1
ATOM 5072 C C . ALA B 1 306 ? -3.18 0.714 21.469 1 97.38 306 ALA B C 1
ATOM 5074 O O . ALA B 1 306 ? -4.133 1.486 21.609 1 97.38 306 ALA B O 1
ATOM 5075 N N . PHE B 1 307 ? -2.51 0.211 22.438 1 96.81 307 PHE B N 1
ATOM 5076 C CA . PHE B 1 307 ? -2.928 0.446 23.812 1 96.81 307 PHE B CA 1
ATOM 5077 C C . PHE B 1 307 ? -2.691 1.898 24.203 1 96.81 307 PHE B C 1
ATOM 5079 O O . PHE B 1 307 ? -3.514 2.498 24.906 1 96.81 307 PHE B O 1
ATOM 5086 N N . GLN B 1 308 ? -1.566 2.439 23.797 1 97.06 308 GLN B N 1
ATOM 5087 C CA . GLN B 1 308 ? -1.294 3.85 24.062 1 97.06 308 GLN B CA 1
ATOM 5088 C C . GLN B 1 308 ? -2.344 4.742 23.406 1 97.06 308 GLN B C 1
ATOM 5090 O O . GLN B 1 308 ? -2.852 5.676 24.031 1 97.06 308 GLN B O 1
ATOM 5095 N N . ALA B 1 309 ? -2.648 4.438 22.156 1 98.31 309 ALA B N 1
ATOM 5096 C CA . ALA B 1 309 ? -3.648 5.207 21.422 1 98.31 309 ALA B CA 1
ATOM 5097 C C . ALA B 1 309 ? -5.016 5.117 22.094 1 98.31 309 ALA B C 1
ATOM 5099 O O . ALA B 1 309 ? -5.676 6.133 22.312 1 98.31 309 ALA B O 1
ATOM 5100 N N . GLU B 1 310 ? -5.414 3.873 22.422 1 98.06 310 GLU B N 1
ATOM 5101 C CA . GLU B 1 310 ? -6.684 3.627 23.109 1 98.06 310 GLU B CA 1
ATOM 5102 C C . GLU B 1 310 ? -6.762 4.379 24.422 1 98.06 310 GLU B C 1
ATOM 5104 O O . GLU B 1 310 ? -7.762 5.039 24.719 1 98.06 310 GLU B O 1
ATOM 5109 N N . SER B 1 311 ? -5.695 4.277 25.172 1 97.5 311 SER B N 1
ATOM 5110 C CA . SER B 1 311 ? -5.652 4.918 26.484 1 97.5 311 SER B CA 1
ATOM 5111 C C . SER B 1 311 ? -5.766 6.434 26.359 1 97.5 311 SER B C 1
ATOM 5113 O O . SER B 1 311 ? -6.453 7.078 27.156 1 97.5 311 SER B O 1
ATOM 5115 N N . THR B 1 312 ? -5.078 7.008 25.375 1 98.12 312 THR B N 1
ATOM 5116 C CA . THR B 1 312 ? -5.098 8.445 25.141 1 98.12 312 THR B CA 1
ATOM 5117 C C . THR B 1 312 ? -6.523 8.93 24.891 1 98.12 312 THR B C 1
ATOM 5119 O O . THR B 1 312 ? -6.93 9.977 25.422 1 98.12 312 THR B O 1
ATOM 5122 N N . LEU B 1 313 ? -7.328 8.172 24.172 1 98.5 313 LEU B N 1
ATOM 5123 C CA . LEU B 1 313 ? -8.695 8.555 23.844 1 98.5 313 LEU B CA 1
ATOM 5124 C C . LEU B 1 313 ? -9.633 8.305 25.031 1 98.5 313 LEU B C 1
ATOM 5126 O O . LEU B 1 313 ? -10.461 9.156 25.359 1 98.5 313 LEU B O 1
ATOM 5130 N N . ARG B 1 314 ? -9.492 7.199 25.703 1 97.12 314 ARG B N 1
ATOM 5131 C CA . ARG B 1 314 ? -10.391 6.801 26.781 1 97.12 314 ARG B CA 1
ATOM 5132 C C . ARG B 1 314 ? -10.25 7.727 27.984 1 97.12 314 ARG B C 1
ATOM 5134 O O . ARG B 1 314 ? -11.211 7.965 28.703 1 97.12 314 ARG B O 1
ATOM 5141 N N . THR B 1 315 ? -9.062 8.25 28.109 1 97.12 315 THR B N 1
ATOM 5142 C CA . THR B 1 315 ? -8.836 9.133 29.25 1 97.12 315 THR B CA 1
ATOM 5143 C C . THR B 1 315 ? -9.148 10.578 28.891 1 97.12 315 THR B C 1
ATOM 5145 O O . THR B 1 315 ? -8.898 11.492 29.672 1 97.12 315 THR B O 1
ATOM 5148 N N . GLY B 1 316 ? -9.594 10.828 27.672 1 97.31 316 GLY B N 1
ATOM 5149 C CA . GLY B 1 316 ? -10.133 12.125 27.281 1 97.31 316 GLY B CA 1
ATOM 5150 C C . GLY B 1 316 ? -9.055 13.117 26.875 1 97.31 316 GLY B C 1
ATOM 5151 O O . GLY B 1 316 ? -9.281 14.328 26.891 1 97.31 316 GLY B O 1
ATOM 5152 N N . GLN B 1 317 ? -7.918 12.641 26.453 1 98.25 317 GLN B N 1
ATOM 5153 C CA . GLN B 1 317 ? -6.797 13.531 26.172 1 98.25 317 GLN B CA 1
ATOM 5154 C C . GLN B 1 317 ? -6.836 14.023 24.719 1 98.25 317 GLN B C 1
ATOM 5156 O O . GLN B 1 317 ? -6.148 14.984 24.375 1 98.25 317 GLN B O 1
ATOM 5161 N N . ALA B 1 318 ? -7.602 13.375 23.906 1 98.75 318 ALA B N 1
ATOM 5162 C CA . ALA B 1 318 ? -7.812 13.766 22.516 1 98.75 318 ALA B CA 1
ATOM 5163 C C . ALA B 1 318 ? -9.047 13.078 21.938 1 98.75 318 ALA B C 1
ATOM 5165 O O . ALA B 1 318 ? -9.609 12.172 22.562 1 98.75 318 ALA B O 1
ATOM 5166 N N . ASP B 1 319 ? -9.5 13.492 20.812 1 98.81 319 ASP B N 1
ATOM 5167 C CA . ASP B 1 319 ? -10.641 12.891 20.141 1 98.81 319 ASP B CA 1
ATOM 5168 C C . ASP B 1 319 ? -10.188 11.953 19.016 1 98.81 319 ASP B C 1
ATOM 5170 O O . ASP B 1 319 ? -10.914 11.031 18.641 1 98.81 319 ASP B O 1
ATOM 5174 N N . VAL B 1 320 ? -9.016 12.188 18.453 1 98.88 320 VAL B N 1
ATOM 5175 C CA . VAL B 1 320 ? -8.383 11.312 17.484 1 98.88 320 VAL B CA 1
ATOM 5176 C C . VAL B 1 320 ? -6.879 11.25 17.734 1 98.88 320 VAL B C 1
ATOM 5178 O O . VAL B 1 320 ? -6.312 12.133 18.375 1 98.88 320 VAL B O 1
ATOM 5181 N N . VAL B 1 321 ? -6.25 10.203 17.297 1 98.75 321 VAL B N 1
ATOM 5182 C CA . VAL B 1 321 ? -4.793 10.102 17.297 1 98.75 321 VAL B CA 1
ATOM 5183 C C . VAL B 1 321 ? -4.266 10.203 15.867 1 98.75 321 VAL B C 1
ATOM 5185 O O . VAL B 1 321 ? -4.816 9.586 14.953 1 98.75 321 VAL B O 1
ATOM 5188 N N . LEU B 1 322 ? -3.322 11.031 15.664 1 98.69 322 LEU B N 1
ATOM 5189 C CA . LEU B 1 322 ? -2.625 11.148 14.383 1 98.69 322 LEU B CA 1
ATOM 5190 C C . LEU B 1 322 ? -1.285 10.422 14.43 1 98.69 322 LEU B C 1
ATOM 5192 O O . LEU B 1 322 ? -0.485 10.641 15.344 1 98.69 322 LEU B O 1
ATOM 5196 N N . LEU B 1 323 ? -1.065 9.547 13.5 1 98.12 323 LEU B N 1
ATOM 5197 C CA . LEU B 1 323 ? 0.142 8.734 13.43 1 98.12 323 LEU B CA 1
ATOM 5198 C C . LEU B 1 323 ? 0.923 9.023 12.156 1 98.12 323 LEU B C 1
ATOM 5200 O O . LEU B 1 323 ? 0.344 9.078 11.07 1 98.12 323 LEU B O 1
ATOM 5204 N N . ALA B 1 324 ? 2.193 9.211 12.281 1 97.12 324 ALA B N 1
ATOM 5205 C CA . ALA B 1 324 ? 3.064 9.438 11.133 1 97.12 324 ALA B CA 1
ATOM 5206 C C . ALA B 1 324 ? 4.055 8.289 10.961 1 97.12 324 ALA B C 1
ATOM 5208 O O . ALA B 1 324 ? 3.803 7.355 10.195 1 97.12 324 ALA B O 1
ATOM 5209 N N . ARG B 1 325 ? 5.086 8.219 11.797 1 95.88 325 ARG B N 1
ATOM 5210 C CA . ARG B 1 325 ? 6.156 7.234 11.648 1 95.88 325 ARG B CA 1
ATOM 5211 C C . ARG B 1 325 ? 5.605 5.812 11.703 1 95.88 325 ARG B C 1
ATOM 5213 O O . ARG B 1 325 ? 6.035 4.945 10.938 1 95.88 325 ARG B O 1
ATOM 5220 N N . GLU B 1 326 ? 4.703 5.582 12.617 1 96.56 326 GLU B N 1
ATOM 5221 C CA . GLU B 1 326 ? 4.121 4.246 12.719 1 96.56 326 GLU B CA 1
ATOM 5222 C C . GLU B 1 326 ? 3.43 3.852 11.414 1 96.56 326 GLU B C 1
ATOM 5224 O O . GLU B 1 326 ? 3.488 2.693 11 1 96.56 326 GLU B O 1
ATOM 5229 N N . MET B 1 327 ? 2.754 4.809 10.781 1 97.62 327 MET B N 1
ATOM 5230 C CA . MET B 1 327 ? 2.045 4.547 9.531 1 97.62 327 MET B CA 1
ATOM 5231 C C . MET B 1 327 ? 3.025 4.352 8.383 1 97.62 327 MET B C 1
ATOM 5233 O O . MET B 1 327 ? 2.676 3.762 7.355 1 97.62 327 MET B O 1
ATOM 5237 N N . LEU B 1 328 ? 4.238 4.945 8.5 1 97.69 328 LEU B N 1
ATOM 5238 C CA . LEU B 1 328 ? 5.277 4.695 7.508 1 97.69 328 LEU B CA 1
ATOM 5239 C C . LEU B 1 328 ? 5.871 3.301 7.68 1 97.69 328 LEU B C 1
ATOM 5241 O O . LEU B 1 328 ? 6.234 2.652 6.695 1 97.69 328 LEU B O 1
ATOM 5245 N N . ARG B 1 329 ? 5.938 2.814 8.938 1 96.69 329 ARG B N 1
ATOM 5246 C CA . ARG B 1 329 ? 6.473 1.494 9.258 1 96.69 329 ARG B CA 1
ATOM 5247 C C . ARG B 1 329 ? 5.473 0.399 8.898 1 96.69 329 ARG B C 1
ATOM 5249 O O . ARG B 1 329 ? 5.863 -0.702 8.5 1 96.69 329 ARG B O 1
ATOM 5256 N N . ASP B 1 330 ? 4.246 0.761 9.117 1 97.31 330 ASP B N 1
ATOM 5257 C CA . ASP B 1 330 ? 3.164 -0.211 9 1 97.31 330 ASP B CA 1
ATOM 5258 C C . ASP B 1 330 ? 1.898 0.441 8.445 1 97.31 330 ASP B C 1
ATOM 5260 O O . ASP B 1 330 ? 1.049 0.906 9.211 1 97.31 330 ASP B O 1
ATOM 5264 N N . PRO B 1 331 ? 1.729 0.355 7.082 1 98.19 331 PRO B N 1
ATOM 5265 C CA . PRO B 1 331 ? 0.535 0.974 6.5 1 98.19 331 PRO B CA 1
ATOM 5266 C C . PRO B 1 331 ? -0.759 0.308 6.965 1 98.19 331 PRO B C 1
ATOM 5268 O O . PRO B 1 331 ? -1.845 0.859 6.77 1 98.19 331 PRO B O 1
ATOM 5271 N N . TYR B 1 332 ? -0.663 -0.9 7.527 1 98.19 332 TYR B N 1
ATOM 5272 C CA . TYR B 1 332 ? -1.834 -1.624 8.008 1 98.19 332 TYR B CA 1
ATOM 5273 C C . TYR B 1 332 ? -1.921 -1.574 9.531 1 98.19 332 TYR B C 1
ATOM 5275 O O . TYR B 1 332 ? -2.514 -2.459 10.148 1 98.19 332 TYR B O 1
ATOM 5283 N N . TRP B 1 333 ? -1.331 -0.541 10.141 1 98.12 333 TRP B N 1
ATOM 5284 C CA . TRP B 1 333 ? -1.307 -0.362 11.586 1 98.12 333 TRP B CA 1
ATOM 5285 C C . TRP B 1 333 ? -2.709 -0.479 12.172 1 98.12 333 TRP B C 1
ATOM 5287 O O . TRP B 1 333 ? -2.908 -1.139 13.195 1 98.12 333 TRP B O 1
ATOM 5297 N N . PRO B 1 334 ? -3.816 0.098 11.531 1 98.38 334 PRO B N 1
ATOM 5298 C CA . PRO B 1 334 ? -5.152 -0.004 12.117 1 98.38 334 PRO B CA 1
ATOM 5299 C C . PRO B 1 334 ? -5.633 -1.447 12.242 1 98.38 334 PRO B C 1
ATOM 5301 O O . PRO B 1 334 ? -6.227 -1.82 13.258 1 98.38 334 PRO B O 1
ATOM 5304 N N . LEU B 1 335 ? -5.375 -2.264 11.211 1 97.56 335 LEU B N 1
ATOM 5305 C CA . LEU B 1 335 ? -5.785 -3.662 11.266 1 97.56 335 LEU B CA 1
ATOM 5306 C C . LEU B 1 335 ? -5.043 -4.402 12.375 1 97.56 335 LEU B C 1
ATOM 5308 O O . LEU B 1 335 ? -5.641 -5.191 13.109 1 97.56 335 LEU B O 1
ATOM 5312 N N . HIS B 1 336 ? -3.748 -4.133 12.484 1 97.25 336 HIS B N 1
ATOM 5313 C CA . HIS B 1 336 ? -2.941 -4.773 13.523 1 97.25 336 HIS B CA 1
ATOM 5314 C C . HIS B 1 336 ? -3.346 -4.289 14.914 1 97.25 336 HIS B C 1
ATOM 5316 O O . HIS B 1 336 ? -3.398 -5.082 15.852 1 97.25 336 HIS B O 1
ATOM 5322 N N . ALA B 1 337 ? -3.645 -2.971 15 1 97.75 337 ALA B N 1
ATOM 5323 C CA . ALA B 1 337 ? -4.098 -2.395 16.266 1 97.75 337 ALA B CA 1
ATOM 5324 C C . ALA B 1 337 ? -5.41 -3.025 16.719 1 97.75 337 ALA B C 1
ATOM 5326 O O . ALA B 1 337 ? -5.609 -3.27 17.906 1 97.75 337 ALA B O 1
ATOM 5327 N N . ALA B 1 338 ? -6.297 -3.26 15.805 1 97.31 338 ALA B N 1
ATOM 5328 C CA . ALA B 1 338 ? -7.566 -3.904 16.141 1 97.31 338 ALA B CA 1
ATOM 5329 C C . ALA B 1 338 ? -7.34 -5.281 16.75 1 97.31 338 ALA B C 1
ATOM 5331 O O . ALA B 1 338 ? -7.988 -5.641 17.734 1 97.31 338 ALA B O 1
ATOM 5332 N N . LYS B 1 339 ? -6.461 -6.016 16.141 1 94.75 339 LYS B N 1
ATOM 5333 C CA . LYS B 1 339 ? -6.129 -7.332 16.688 1 94.75 339 LYS B CA 1
ATOM 5334 C C . LYS B 1 339 ? -5.551 -7.219 18.094 1 94.75 339 LYS B C 1
ATOM 5336 O O . LYS B 1 339 ? -5.926 -7.984 18.984 1 94.75 339 LYS B O 1
ATOM 5341 N N . GLU B 1 340 ? -4.664 -6.258 18.266 1 94.81 340 GLU B N 1
ATOM 5342 C CA . GLU B 1 340 ? -4.039 -6.039 19.578 1 94.81 340 GLU B CA 1
ATOM 5343 C C . GLU B 1 340 ? -5.078 -5.695 20.641 1 94.81 340 GLU B C 1
ATOM 5345 O O . GLU B 1 340 ? -4.938 -6.086 21.797 1 94.81 340 GLU B O 1
ATOM 5350 N N . LEU B 1 341 ? -6.09 -4.984 20.219 1 96.5 341 LEU B N 1
ATOM 5351 C CA . LEU B 1 341 ? -7.113 -4.52 21.156 1 96.5 341 LEU B CA 1
ATOM 5352 C C . LEU B 1 341 ? -8.281 -5.496 21.219 1 96.5 341 LEU B C 1
ATOM 5354 O O . LEU B 1 341 ? -9.312 -5.207 21.828 1 96.5 341 LEU B O 1
ATOM 5358 N N . TYR B 1 342 ? -8.164 -6.672 20.5 1 94.31 342 TYR B N 1
ATOM 5359 C CA . TYR B 1 342 ? -9.188 -7.711 20.469 1 94.31 342 TYR B CA 1
ATOM 5360 C C . TYR B 1 342 ? -10.508 -7.152 19.953 1 94.31 342 TYR B C 1
ATOM 5362 O O . TYR B 1 342 ? -11.57 -7.492 20.484 1 94.31 342 TYR B O 1
ATOM 5370 N N . THR B 1 343 ? -10.352 -6.215 19.047 1 94.75 343 THR B N 1
ATOM 5371 C CA . THR B 1 343 ? -11.508 -5.598 18.406 1 94.75 343 THR B CA 1
ATOM 5372 C C . THR B 1 343 ? -11.688 -6.129 16.984 1 94.75 343 THR B C 1
ATOM 5374 O O . THR B 1 343 ? -10.719 -6.234 16.234 1 94.75 343 THR B O 1
ATOM 5377 N N . GLN B 1 344 ? -12.867 -6.504 16.609 1 92.81 344 GLN B N 1
ATOM 5378 C CA . GLN B 1 344 ? -13.148 -7 15.273 1 92.81 344 GLN B CA 1
ATOM 5379 C C . GLN B 1 344 ? -13.422 -5.848 14.305 1 92.81 344 GLN B C 1
ATOM 5381 O O . GLN B 1 344 ? -14.258 -4.988 14.578 1 92.81 344 GLN B O 1
ATOM 5386 N N . VAL B 1 345 ? -12.695 -5.758 13.328 1 94.38 345 VAL B N 1
ATOM 5387 C CA . VAL B 1 345 ? -12.914 -4.785 12.266 1 94.38 345 VAL B CA 1
ATOM 5388 C C . VAL B 1 345 ? -12.992 -5.5 10.922 1 94.38 345 VAL B C 1
ATOM 5390 O O . VAL B 1 345 ? -12.5 -6.621 10.773 1 94.38 345 VAL B O 1
ATOM 5393 N N . ALA B 1 346 ? -13.648 -4.895 9.977 1 91.88 346 ALA B N 1
ATOM 5394 C CA . ALA B 1 346 ? -13.742 -5.477 8.641 1 91.88 346 ALA B CA 1
ATOM 5395 C C . ALA B 1 346 ? -12.422 -5.355 7.895 1 91.88 346 ALA B C 1
ATOM 5397 O O . ALA B 1 346 ? -11.805 -4.285 7.883 1 91.88 346 ALA B O 1
ATOM 5398 N N . TRP B 1 347 ? -11.992 -6.496 7.348 1 94.75 347 TRP B N 1
ATOM 5399 C CA . TRP B 1 347 ? -10.859 -6.492 6.434 1 94.75 347 TRP B CA 1
ATOM 5400 C C . TRP B 1 347 ? -11.32 -6.309 4.992 1 94.75 347 TRP B C 1
ATOM 5402 O O . TRP B 1 347 ? -12.484 -6.559 4.668 1 94.75 347 TRP B O 1
ATOM 5412 N N . PRO B 1 348 ? -10.398 -5.75 4.125 1 95.06 348 PRO B N 1
ATOM 5413 C CA . PRO B 1 348 ? -10.734 -5.848 2.703 1 95.06 348 PRO B CA 1
ATOM 5414 C C . PRO B 1 348 ? -11.156 -7.254 2.291 1 95.06 348 PRO B C 1
ATOM 5416 O O . PRO B 1 348 ? -10.57 -8.234 2.742 1 95.06 348 PRO B O 1
ATOM 5419 N N . LYS B 1 349 ? -12.211 -7.34 1.475 1 94.12 349 LYS B N 1
ATOM 5420 C CA . LYS B 1 349 ? -12.711 -8.648 1.064 1 94.12 349 LYS B CA 1
ATOM 5421 C C . LYS B 1 349 ? -11.602 -9.492 0.454 1 94.12 349 LYS B C 1
ATOM 5423 O O . LYS B 1 349 ? -11.57 -10.719 0.627 1 94.12 349 LYS B O 1
ATOM 5428 N N . GLN B 1 350 ? -10.672 -8.852 -0.235 1 95.38 350 GLN B N 1
ATOM 5429 C CA . GLN B 1 350 ? -9.57 -9.531 -0.91 1 95.38 350 GLN B CA 1
ATOM 5430 C C . GLN B 1 350 ? -8.586 -10.125 0.097 1 95.38 350 GLN B C 1
ATOM 5432 O O . GLN B 1 350 ? -7.801 -11.008 -0.245 1 95.38 350 GLN B O 1
ATOM 5437 N N . TYR B 1 351 ? -8.609 -9.609 1.386 1 95.81 351 TYR B N 1
ATOM 5438 C CA . TYR B 1 351 ? -7.605 -10 2.371 1 95.81 351 TYR B CA 1
ATOM 5439 C C . TYR B 1 351 ? -8.227 -10.852 3.471 1 95.81 351 TYR B C 1
ATOM 5441 O O . TYR B 1 351 ? -7.551 -11.227 4.434 1 95.81 351 TYR B O 1
ATOM 5449 N N . GLU B 1 352 ? -9.453 -11.219 3.332 1 92.62 352 GLU B N 1
ATOM 5450 C CA . GLU B 1 352 ? -10.203 -11.867 4.402 1 92.62 352 GLU B CA 1
ATOM 5451 C C . GLU B 1 352 ? -9.539 -13.172 4.832 1 92.62 352 GLU B C 1
ATOM 5453 O O . GLU B 1 352 ? -9.57 -13.539 6.012 1 92.62 352 GLU B O 1
ATOM 5458 N N . ARG B 1 353 ? -8.867 -13.852 3.885 1 88.19 353 ARG B N 1
ATOM 5459 C CA . ARG B 1 353 ? -8.234 -15.141 4.184 1 88.19 353 ARG B CA 1
ATOM 5460 C C . ARG B 1 353 ? -7.023 -14.953 5.09 1 88.19 353 ARG B C 1
ATOM 5462 O O . ARG B 1 353 ? -6.504 -15.922 5.645 1 88.19 353 ARG B O 1
ATOM 5469 N N . ALA B 1 354 ? -6.605 -13.742 5.238 1 89.88 354 ALA B N 1
ATOM 5470 C CA . ALA B 1 354 ? -5.402 -13.484 6.023 1 89.88 354 ALA B CA 1
ATOM 5471 C C . ALA B 1 354 ? -5.754 -13.039 7.438 1 89.88 354 ALA B C 1
ATOM 5473 O O . ALA B 1 354 ? -4.867 -12.828 8.266 1 89.88 354 ALA B O 1
ATOM 5474 N N . GLN B 1 355 ? -7.027 -12.891 7.738 1 84.5 355 GLN B N 1
ATOM 5475 C CA . GLN B 1 355 ? -7.449 -12.359 9.031 1 84.5 355 GLN B CA 1
ATOM 5476 C C . GLN B 1 355 ? -7.051 -13.297 10.164 1 84.5 355 GLN B C 1
ATOM 5478 O O . GLN B 1 355 ? -6.762 -12.844 11.281 1 84.5 355 GLN B O 1
ATOM 5483 N N . ASN B 1 356 ? -6.922 -14.648 9.945 1 72.88 356 ASN B N 1
ATOM 5484 C CA . ASN B 1 356 ? -6.676 -15.609 11.023 1 72.88 356 ASN B CA 1
ATOM 5485 C C . ASN B 1 356 ? -5.184 -15.773 11.289 1 72.88 356 ASN B C 1
ATOM 5487 O O . ASN B 1 356 ? -4.367 -15.648 10.383 1 72.88 356 ASN B O 1
#

Secondary structure (DSSP, 8-state):
--STTS-EEETTEEESSSEEEPP------BTBB--HHHHHHHHHHHHTT-SEEEEEEEESSGGG-SSTTSBB-SSGGGHHHHHHHHHHHHHTTPEEEEEEE--GGG-SB--GGGT-PBPPTTSTT----EESSS--SSTT-S-PPEEP-HHHHHHHHHHHHHHHHHHHHHT-SEEEEEE-TT-HHHHHH-TTT----STTSSSHHHHTHHHHHHHHHHHHHS-TTS-EEEEEE---SSTTS--HHHHHHHHHHHHHHT--EEEEE---SSTT-----STTTTHHHHHHHHHHHTSEEEE-SS--SHHHHHHHHHTTS-SEEEESHHHHH-TTHHHHHHHHTT---PPPGGGGGG--/--STTS-EEETTEEESSSEEEPP------BTBB--HHHHHHHHHHHHTT-SEEEEEEEESSGGG-SSTTSBB-SSGGGHHHHHHHHHHHHHTTPEEEEEEE--GGG-SB--GGGT-PBPPTTSTT----EESSS--SSTT-S-PPEEP-HHHHHHHHHHHHHHHHHHHHHT-SEEEEEE-TT-HHHHHH-TTT----STTSSSHHHHTHHHHHHHHHHHHHS-TTS-EEEEEE---SSTTS--HHHHHHHHHHHHHHT--EEEEE---SSTT-----STTTTHHHHHHHHHHHTSEEEE-SS--SHHHHHHHHHTTS-SEEEESHHHHH-TTHHHHHHHHTT---PPPGGGGGG--

Organism: Cystobacter fuscus (strain ATCC 25194 / DSM 2262 / NBRC 100088 / M29) (NCBI:txid1242864)

Radius of gyration: 28.84 Å; Cα contacts (8 Å, |Δi|>4): 1781; chains: 2; bounding box: 51×90×60 Å

Solvent-accessible surface area (backbone atoms only — not comparable to full-atom values): 34062 Å² total; per-residue (Å²): 131,60,68,47,62,33,65,44,73,45,80,70,41,71,26,60,20,29,40,28,40,39,55,57,72,55,61,77,20,64,85,17,31,63,52,70,67,52,39,21,62,54,37,33,27,14,65,16,54,30,7,32,40,29,40,30,58,18,7,28,38,81,70,19,18,41,25,66,23,25,38,30,38,60,48,79,78,32,25,61,54,43,24,56,42,34,53,54,21,43,75,50,59,11,44,34,24,36,24,45,26,37,18,14,43,54,15,20,17,40,50,67,90,74,69,42,46,75,34,53,50,87,40,92,76,24,44,78,22,38,23,49,20,65,54,37,56,47,82,87,47,88,65,56,16,44,45,53,48,72,70,50,49,51,48,50,35,49,29,48,22,52,24,42,49,42,40,48,73,19,60,42,56,33,43,26,43,46,32,28,53,30,15,29,48,23,23,26,46,24,61,79,44,20,74,36,82,53,80,54,14,76,48,72,71,19,14,44,38,60,55,44,51,34,43,35,40,27,45,74,61,37,60,86,49,43,39,29,33,34,30,32,34,29,26,42,76,42,90,82,37,36,40,56,67,55,38,27,56,47,45,41,52,37,42,74,38,54,40,54,30,42,34,23,47,56,27,51,63,53,75,89,64,77,70,79,80,46,77,39,58,26,33,63,57,10,25,49,33,27,68,74,33,69,45,47,16,23,22,34,50,62,62,78,46,52,64,57,50,36,49,41,43,75,70,60,30,27,67,31,42,36,32,48,52,54,45,63,62,29,42,33,45,51,53,53,30,28,56,74,69,74,40,91,71,89,64,53,77,67,42,51,88,31,74,117,129,60,68,46,62,33,66,45,73,44,79,68,41,72,27,61,20,27,39,28,38,40,55,57,74,55,62,77,21,65,84,16,31,63,51,72,66,52,40,23,61,54,37,33,27,15,64,18,54,31,8,32,38,30,40,31,58,20,6,26,37,83,71,19,20,40,24,64,22,24,38,31,38,60,48,79,78,32,26,60,54,42,23,57,43,34,52,53,23,45,74,52,60,11,44,34,25,37,24,44,24,37,19,15,43,55,16,21,18,41,50,68,92,74,70,43,47,74,35,54,50,87,41,93,77,24,43,77,24,37,23,50,21,63,52,37,57,48,82,88,48,88,66,57,16,44,46,53,49,73,68,51,49,52,47,51,34,47,30,48,22,52,24,43,46,43,41,47,72,20,59,41,56,33,42,28,42,46,32,28,54,30,16,28,49,22,21,25,46,24,61,80,43,20,75,36,83,53,80,53,12,74,48,71,71,20,14,45,39,59,53,46,51,33,44,36,41,28,45,72,60,38,60,85,49,43,41,29,34,34,32,32,34,28,25,43,76,40,90,83,37,35,40,55,66,55,39,26,55,47,46,40,52,35,43,75,40,54,42,55,30,41,35,22,45,57,25,50,62,52,74,88,64,78,69,81,77,46,78,39,57,27,33,64,56,11,24,50,32,26,68,74,33,70,43,49,16,24,23,33,49,62,61,78,46,52,64,56,50,36,49,42,42,75,71,61,32,28,68,29,42,35,34,49,51,56,43,61,62,30,40,34,45,52,53,53,29,27,57,74,68,74,40,90,72,89,64,54,77,66,40,50,87,32,73,116

Nearest PDB structures (foldseek):
  7o0t-assembly1_A  TM=9.876E-01  e=5.501E-51  Chloroflexus aggregans DSM 9485
  8uaj-assembly1_A  TM=9.864E-01  e=1.921E-49  Thermus scotoductus SA-01
  5nux-assembly1_A  TM=9.856E-01  e=3.573E-48  Thermus scotoductus
  5ogt-assembly1_A  TM=9.833E-01  e=1.679E-47  Thermus scotoductus SA-01
  5ocs-assembly1_D  TM=9.418E-01  e=3.396E-43  Cupriavidus metallidurans

pLDDT: mean 96.9, std 3.75, range [70.94, 98.94]

InterPro domains:
  IPR001155 NADH:flavin oxidoreductase/NADH oxidase, N-terminal [PF00724] (4-343)
  IPR013785 Aldolase-type TIM barrel [G3DSA:3.20.20.70] (1-356)
  IPR044152 NADPH dehydrogenase YqjM-like [PTHR43303] (2-355)
  IPR044152 NADPH dehydrogenase YqjM-like [cd02932] (4-340)

Sequence (712 aa):
MSLLFSPLRLRGVTLKNRIVVSPMCQYSSEDGFANDWHFVHLGSRAVGGAGLIILEASAVEAIGRITPQDLGIYKDEHVEPLARIVKFLHEQGAVAGIQLAHAGRKASSSPPSLGGAPIAPNARGGWTPVSSSGLPFDPRNPVAPTALDEAGIQRIIRSFAEAADRARAAGFRVVEIHGAHGYLLHEFFSPLSNQRTDRYGGSFENRVRLIREVTRAVRQRWPEELPIFVRLSATDWVEEGWSVEDSVALAKLLKEDGADLIDCSSGGAVPGVRIPAGPGYQVPLSERVRREADIATGTVGFIQSAFQAESTLRTGQADVVLLAREMLRDPYWPLHAAKELYTQVAWPKQYERAQNMSLLFSPLRLRGVTLKNRIVVSPMCQYSSEDGFANDWHFVHLGSRAVGGAGLIILEASAVEAIGRITPQDLGIYKDEHVEPLARIVKFLHEQGAVAGIQLAHAGRKASSSPPSLGGAPIAPNARGGWTPVSSSGLPFDPRNPVAPTALDEAGIQRIIRSFAEAADRARAAGFRVVEIHGAHGYLLHEFFSPLSNQRTDRYGGSFENRVRLIREVTRAVRQRWPEELPIFVRLSATDWVEEGWSVEDSVALAKLLKEDGADLIDCSSGGAVPGVRIPAGPGYQVPLSERVRREADIATGTVGFIQSAFQAESTLRTGQADVVLLAREMLRDPYWPLHAAKELYTQVAWPKQYERAQN